Protein AF-A0A644WLH5-F1 (afdb_monomer_lite)

Sequence (474 aa):
MKKMFVLVLLVPILTIALISCDPGIRSNIAGFMGGLGGNVYVDNEWVQPNTEDLDKVKDTLNNLAPVEISSSTSALGINVTGVVATSILSPQNESEQAAVKESLAKSLTTQDRTDDLVLELSQDATAEQKAAVEGTVEVFNKTVDAIISQVKANTPELEATLNDLKITIPSGGTNSYTKGDVLVMQLMTNLISNTISTLEEVGGGSLGNLGSTDISSTANKDKVLSIVNEALFAAKIADQVSGAATLKLSTQLDLGALIEEMNRSTRSRGEPIELTKTGEFIDAINLISKNLISLMNLTQSGDSYTFSNESYKSFILNQKAYKAALDHAVGLARLGQIDLKDADTISFDPITVIKYAYATIITEHHLFWENETTGQTANGLIEAYLTHTDSNKKLITGTLTTADSLTAPTFGDFDYENWPTFLKTRSQAYYEKIIDTMIRINKVGGVAQLTGKLDEFANTESTGDNIQTWYNSL

pLDDT: mean 72.57, std 18.68, range [23.36, 96.44]

Foldseek 3Di:
DPQAQVQLCVQLCCLPVLLALAVLVVLLVRLFWHFFAFDDDDDDDDDDDDCPLVVLLVVLLLPQAKDFDDQWDCQLPRIFHNQPAGIARGADDPVSVVSNLVSVVSLPPDDVSLVSNLVQQQAWHDPRLLSHLQSLLRVLQRLLVRLCVQLVPACVLVNVLSNLLRADFDPDDDSGHGSLSSVLSNLSSNLSSLVQVLCCVQLVNGSNSSNPGQCQDPVNLVSLLVSLLSLLSSLVSLCSNLVVVVDDQHRHDGSGVLSVFVSVDDDHRFFWAQLLGSPPCLLNLLSRLQSVLVSLVWDDDPLFTASHSSSVRSSLSSLSSNLSSLSNSLSSCVSNVHQCLVRPRDPLAQCSLVSNVSSVSVNLLQVVQVVPPDPDHPRVSSRCSCRVDPQSVSSNVSRHDSRGIRGHDDDDPDHCPCVLVSCVVDDLVVVLSSLSSSQSSCVNHHRPTRNVISVVQNPPVDPGSHSVVSNVSD

Radius of gyration: 22.09 Å; chains: 1; bounding box: 56×57×55 Å

Secondary structure (DSSP, 8-state):
-----TTTTHHHHHHHHTT---HHHHHHTTTS-------------------HHHHHHHHHHHH-PPEE--SEE-TTSS-EES---SEEPPPPPHHHHHHHHHHHHHHTTSHHHHHHHHHHHTSBPPHHHHHHHHHHHHHHHHHHHHHHHHHTTT-HHHHHHHHTT-----S-S----BHHHHHHHHHHHHHHHHHHHHHHHHTTS-GGGGGGS-TTSHHHHHHHHHHHHHHHHHHHHHHHHTSGGG----TT--HHHHHHHHTT----TT--EE-TT-GGGHHHHHHHHHHHHHHTTPEEETTEEE--HHHHHHHHHHHHHHHHHHHHHHHHHHHTT--GGG-TT----TTHHHHHHHHHHHHHHHHHHHHS--SS-HHHHHHHHHHHSHHHHHHHHT---TT-EE-PPP-TT--STTHHHHHTTS-HHHHHHHHHHHHHHHHHHS-HHHHHHHHHHH-TTSSSS-HHHHHHH-

Structure (mmCIF, N/CA/C/O backbone):
data_AF-A0A644WLH5-F1
#
_entry.id   AF-A0A644WLH5-F1
#
loop_
_atom_site.group_PDB
_atom_site.id
_atom_site.type_symbol
_atom_site.label_atom_id
_atom_site.label_alt_id
_atom_site.label_comp_id
_atom_site.label_asym_id
_atom_site.label_entity_id
_atom_site.label_seq_id
_atom_site.pdbx_PDB_ins_code
_atom_site.Cartn_x
_atom_site.Cartn_y
_atom_site.Cartn_z
_atom_site.occupancy
_atom_site.B_iso_or_equiv
_atom_site.auth_seq_id
_atom_site.auth_comp_id
_atom_site.auth_asym_id
_atom_site.auth_atom_id
_atom_site.pdbx_PDB_model_num
ATOM 1 N N . MET A 1 1 ? -5.343 -29.900 9.824 1.00 24.53 1 MET A N 1
ATOM 2 C CA . MET A 1 1 ? -5.982 -29.276 11.013 1.00 24.53 1 MET A CA 1
ATOM 3 C C . MET A 1 1 ? -4.981 -28.670 12.013 1.00 24.53 1 MET A C 1
ATOM 5 O O . MET A 1 1 ? -5.327 -28.491 13.179 1.00 24.53 1 MET A O 1
ATOM 9 N N . LYS A 1 2 ? -3.783 -28.254 11.588 1.00 25.23 2 LYS A N 1
ATOM 10 C CA . LYS A 1 2 ? -2.971 -27.263 12.307 1.00 25.23 2 LYS A CA 1
ATOM 11 C C . LYS A 1 2 ? -3.414 -25.874 11.840 1.00 25.23 2 LYS A C 1
ATOM 13 O O . LYS A 1 2 ? -2.749 -25.214 11.056 1.00 25.23 2 LYS A O 1
ATOM 18 N N . LYS A 1 3 ? -4.594 -25.468 12.306 1.00 29.00 3 LYS A N 1
ATOM 19 C CA . LYS A 1 3 ? -5.229 -24.177 12.009 1.00 29.00 3 LYS A CA 1
ATOM 20 C C . LYS A 1 3 ? -4.410 -23.037 12.645 1.00 29.00 3 LYS A C 1
ATOM 22 O O . LYS A 1 3 ? -4.656 -22.707 13.804 1.00 29.00 3 LYS A O 1
ATOM 27 N N . MET A 1 4 ? -3.366 -22.538 11.975 1.00 26.56 4 MET A N 1
ATOM 28 C CA . MET A 1 4 ? -2.239 -21.943 12.708 1.00 26.56 4 MET A CA 1
ATOM 29 C C . MET A 1 4 ? -1.800 -20.508 12.394 1.00 26.56 4 MET A C 1
ATOM 31 O O . MET A 1 4 ? -0.961 -20.085 13.176 1.00 26.56 4 MET A O 1
ATOM 35 N N . PHE A 1 5 ? -2.359 -19.710 11.452 1.00 31.86 5 PHE A N 1
ATOM 36 C CA . PHE A 1 5 ? -1.965 -18.268 11.291 1.00 31.86 5 PHE A CA 1
ATOM 37 C C . PHE A 1 5 ? -2.976 -17.171 11.618 1.00 31.86 5 PHE A C 1
ATOM 39 O O . PHE A 1 5 ? -2.599 -16.001 11.687 1.00 31.86 5 PHE A O 1
ATOM 46 N N . VAL A 1 6 ? -4.250 -17.525 11.773 1.00 30.14 6 VAL A N 1
ATOM 47 C CA . VAL A 1 6 ? -5.444 -16.662 11.590 1.00 30.14 6 VAL A CA 1
ATOM 48 C C . VAL A 1 6 ? -5.565 -15.484 12.588 1.00 30.14 6 VAL A C 1
ATOM 50 O O . VAL A 1 6 ? -6.622 -14.888 12.749 1.00 30.14 6 VAL A O 1
ATOM 53 N N . LEU A 1 7 ? -4.495 -15.202 13.335 1.00 31.30 7 LEU A N 1
ATOM 54 C CA . LEU A 1 7 ? -4.385 -14.230 14.412 1.00 31.30 7 LEU A CA 1
ATOM 55 C C . LEU A 1 7 ? -3.015 -13.514 14.549 1.00 31.30 7 LEU A C 1
ATOM 57 O O . LEU A 1 7 ? -2.921 -12.545 15.293 1.00 31.30 7 LEU A O 1
ATOM 61 N N . VAL A 1 8 ? -1.983 -13.839 13.763 1.00 31.34 8 VAL A N 1
ATOM 62 C CA . VAL A 1 8 ? -0.993 -12.787 13.414 1.00 31.34 8 VAL A CA 1
ATOM 63 C C . VAL A 1 8 ? -1.702 -11.705 12.591 1.00 31.34 8 VAL A C 1
ATOM 65 O O . VAL A 1 8 ? -1.403 -10.519 12.682 1.00 31.34 8 VAL A O 1
ATOM 68 N N . LEU A 1 9 ? -2.758 -12.135 11.900 1.00 34.44 9 LEU A N 1
ATOM 69 C CA . LEU A 1 9 ? -3.799 -11.339 11.279 1.00 34.44 9 LEU A CA 1
ATOM 70 C C . LEU A 1 9 ? -4.960 -10.946 12.221 1.00 34.44 9 LEU A C 1
ATOM 72 O O . LEU A 1 9 ? -5.935 -10.421 11.701 1.00 34.44 9 LEU A O 1
ATOM 76 N N . LEU A 1 10 ? -4.938 -11.188 13.550 1.00 34.66 10 LEU A N 1
ATOM 77 C CA . LEU A 1 10 ? -6.173 -11.208 14.390 1.00 34.66 10 LEU A CA 1
ATOM 78 C C . LEU A 1 10 ? -6.947 -9.923 14.278 1.00 34.66 10 LEU A C 1
ATOM 80 O O . LEU A 1 10 ? -8.161 -9.923 14.287 1.00 34.66 10 LEU A O 1
ATOM 84 N N . VAL A 1 11 ? -6.221 -8.825 14.217 1.00 36.66 11 VAL A N 1
ATOM 85 C CA . VAL A 1 11 ? -6.755 -7.502 14.461 1.00 36.66 11 VAL A CA 1
ATOM 86 C C . VAL A 1 11 ? -7.166 -6.814 13.156 1.00 36.66 11 VAL A C 1
ATOM 88 O O . VAL A 1 11 ? -8.262 -6.262 13.144 1.00 36.66 11 VAL A O 1
ATOM 91 N N . PRO A 1 12 ? -6.454 -7.010 12.020 1.00 38.00 12 PRO A N 1
ATOM 92 C CA . PRO A 1 12 ? -7.086 -6.967 10.695 1.00 38.00 12 PRO A CA 1
ATOM 93 C C . PRO A 1 12 ? -8.365 -7.825 10.617 1.00 38.00 12 PRO A C 1
ATOM 95 O O . PRO A 1 12 ? -9.379 -7.407 10.062 1.00 38.00 12 PRO A O 1
ATOM 98 N N . ILE A 1 13 ? -8.337 -9.021 11.215 1.00 35.50 13 ILE A N 1
ATOM 99 C CA . ILE A 1 13 ? -9.462 -9.964 11.252 1.00 35.50 13 ILE A CA 1
ATOM 100 C C . ILE A 1 13 ? -10.539 -9.553 12.255 1.00 35.50 13 ILE A C 1
ATOM 102 O O . ILE A 1 13 ? -11.680 -9.935 12.055 1.00 35.50 13 ILE A O 1
ATOM 106 N N . LEU A 1 14 ? -10.271 -8.708 13.251 1.00 37.19 14 LEU A N 1
ATOM 107 C CA . LEU A 1 14 ? -11.329 -8.009 13.961 1.00 37.19 14 LEU A CA 1
ATOM 108 C C . LEU A 1 14 ? -11.944 -7.043 12.957 1.00 37.19 14 LEU A C 1
ATOM 110 O O . LEU A 1 14 ? -13.090 -7.254 12.587 1.00 37.19 14 LEU A O 1
ATOM 114 N N . THR A 1 15 ? -11.184 -6.113 12.375 1.00 37.81 15 THR A N 1
ATOM 115 C CA . THR A 1 15 ? -11.717 -5.137 11.405 1.00 37.81 15 THR A CA 1
ATOM 116 C C . THR A 1 15 ? -12.607 -5.741 10.290 1.00 37.81 15 THR A C 1
ATOM 118 O O . THR A 1 15 ? -13.514 -5.045 9.850 1.00 37.81 15 THR A O 1
ATOM 121 N N . ILE A 1 16 ? -12.466 -7.026 9.904 1.00 35.03 16 ILE A N 1
ATOM 122 C CA . ILE A 1 16 ? -13.395 -7.726 8.978 1.00 35.03 16 ILE A CA 1
ATOM 123 C C . ILE A 1 16 ? -14.333 -8.787 9.597 1.00 35.03 16 ILE A C 1
ATOM 125 O O . ILE A 1 16 ? -15.501 -8.839 9.213 1.00 35.03 16 ILE A O 1
ATOM 129 N N . ALA A 1 17 ? -13.903 -9.677 10.500 1.00 33.88 17 ALA A N 1
ATOM 130 C CA . ALA A 1 17 ? -14.768 -10.754 11.031 1.00 33.88 17 ALA A CA 1
ATOM 131 C C . ALA A 1 17 ? -15.863 -10.223 11.961 1.00 33.88 17 ALA A C 1
ATOM 133 O O . ALA A 1 17 ? -16.884 -10.873 12.160 1.00 33.88 17 ALA A O 1
ATOM 134 N N . LEU A 1 18 ? -15.660 -9.022 12.488 1.00 37.22 18 LEU A N 1
ATOM 135 C CA . LEU A 1 18 ? -16.708 -8.185 13.036 1.00 37.22 18 LEU A CA 1
ATOM 136 C C . LEU A 1 18 ? -17.790 -7.918 11.976 1.00 37.22 18 LEU A C 1
ATOM 138 O O . LEU A 1 18 ? -18.925 -8.372 12.084 1.00 37.22 18 LEU A O 1
ATOM 142 N N . ILE A 1 19 ? -17.389 -7.230 10.912 1.00 36.31 19 ILE A N 1
ATOM 143 C CA . ILE A 1 19 ? -18.203 -6.802 9.774 1.00 36.31 19 ILE A CA 1
ATOM 144 C C . ILE A 1 19 ? -18.914 -7.963 9.046 1.00 36.31 19 ILE A C 1
ATOM 146 O O . ILE A 1 19 ? -19.995 -7.770 8.495 1.00 36.31 19 ILE A O 1
ATOM 150 N N . SER A 1 20 ? -18.348 -9.173 9.074 1.00 33.09 20 SER A N 1
ATOM 151 C CA . SER A 1 20 ? -18.833 -10.351 8.344 1.00 33.09 20 SER A CA 1
ATOM 152 C C . SER A 1 20 ? -19.321 -11.473 9.273 1.00 33.09 20 SER A C 1
ATOM 154 O O . SER A 1 20 ? -18.530 -12.209 9.867 1.00 33.09 20 SER A O 1
ATOM 156 N N . CYS A 1 21 ? -20.641 -11.689 9.344 1.00 40.09 21 CYS A N 1
ATOM 157 C CA . CYS A 1 21 ? -21.242 -12.813 10.091 1.00 40.09 21 CYS A CA 1
ATOM 158 C C . CYS A 1 21 ? -21.262 -14.149 9.317 1.00 40.09 21 CYS A C 1
ATOM 160 O O . CYS A 1 21 ? -22.067 -15.038 9.611 1.00 40.09 21 CYS A O 1
ATOM 162 N N . ASP A 1 22 ? -20.383 -14.292 8.323 1.00 37.38 22 ASP A N 1
ATOM 163 C CA . ASP A 1 22 ? -20.392 -15.394 7.366 1.00 37.38 22 ASP A CA 1
ATOM 164 C C . ASP A 1 22 ? -19.256 -16.411 7.608 1.00 37.38 22 ASP A C 1
ATOM 166 O O . ASP A 1 22 ? -18.096 -16.010 7.768 1.00 37.38 22 ASP A O 1
ATOM 170 N N . PRO A 1 23 ? -19.538 -17.730 7.642 1.00 32.91 23 PRO A N 1
ATOM 171 C CA . PRO A 1 23 ? -18.511 -18.754 7.798 1.00 32.91 23 PRO A CA 1
ATOM 172 C C . PRO A 1 23 ? -17.644 -18.937 6.542 1.00 32.91 23 PRO A C 1
ATOM 174 O O . PRO A 1 23 ? -16.519 -19.421 6.678 1.00 32.91 23 PRO A O 1
ATOM 177 N N . GLY A 1 24 ? -18.113 -18.530 5.355 1.00 32.78 24 GLY A N 1
ATOM 178 C CA . GLY A 1 24 ? -17.376 -18.622 4.094 1.00 32.78 24 GLY A CA 1
ATOM 179 C C . GLY A 1 24 ? -16.042 -17.885 4.166 1.00 32.78 24 GLY A C 1
ATOM 180 O O . GLY A 1 24 ? -14.993 -18.499 3.981 1.00 32.78 24 GLY A O 1
ATOM 181 N N . ILE A 1 25 ? -16.054 -16.608 4.572 1.00 36.41 25 ILE A N 1
ATOM 182 C CA . ILE A 1 25 ? -14.830 -15.819 4.834 1.00 36.41 25 ILE A CA 1
ATOM 183 C C . ILE A 1 25 ? -13.915 -16.519 5.833 1.00 36.41 25 ILE A C 1
ATOM 185 O O . ILE A 1 25 ? -12.704 -16.610 5.637 1.00 36.41 25 ILE A O 1
ATOM 189 N N . ARG A 1 26 ? -14.501 -16.993 6.934 1.00 32.00 26 ARG A N 1
ATOM 190 C CA . ARG A 1 26 ? -13.754 -17.459 8.104 1.00 32.00 26 ARG A CA 1
ATOM 191 C C . ARG A 1 26 ? -13.031 -18.776 7.824 1.00 32.00 26 ARG A C 1
ATOM 193 O O . ARG A 1 26 ? -11.912 -18.940 8.293 1.00 32.00 26 ARG A O 1
ATOM 200 N N . SER A 1 27 ? -13.605 -19.668 7.015 1.00 29.58 27 SER A N 1
ATOM 201 C CA . SER A 1 27 ? -12.884 -20.821 6.453 1.00 29.58 27 SER A CA 1
ATOM 202 C C . SER A 1 27 ? -11.784 -20.366 5.487 1.00 29.58 27 SER A C 1
ATOM 204 O O . SER A 1 27 ? -10.632 -20.791 5.580 1.00 29.58 27 SER A O 1
ATOM 206 N N . ASN A 1 28 ? -12.122 -19.422 4.610 1.00 30.92 28 ASN A N 1
ATOM 207 C CA . ASN A 1 28 ? -11.336 -19.098 3.424 1.00 30.92 28 ASN A CA 1
ATOM 208 C C . ASN A 1 28 ? -10.297 -17.984 3.628 1.00 30.92 28 ASN A C 1
ATOM 210 O O . ASN A 1 28 ? -9.686 -17.513 2.676 1.00 30.92 28 ASN A O 1
ATOM 214 N N . ILE A 1 29 ? -9.994 -17.653 4.884 1.00 28.44 29 ILE A N 1
ATOM 215 C CA . ILE A 1 29 ? -8.774 -16.949 5.318 1.00 28.44 29 ILE A CA 1
ATOM 216 C C . ILE A 1 29 ? -7.959 -17.830 6.302 1.00 28.44 29 ILE A C 1
ATOM 218 O O . ILE A 1 29 ? -6.786 -17.570 6.565 1.00 28.44 29 ILE A O 1
ATOM 222 N N . ALA A 1 30 ? -8.527 -18.931 6.819 1.00 27.64 30 ALA A N 1
ATOM 223 C CA . ALA A 1 30 ? -7.965 -19.655 7.963 1.00 27.64 30 ALA A CA 1
ATOM 224 C C . ALA A 1 30 ? -6.784 -20.606 7.677 1.00 27.64 30 ALA A C 1
ATOM 226 O O . ALA A 1 30 ? -6.143 -21.078 8.619 1.00 27.64 30 ALA A O 1
ATOM 227 N N . GLY A 1 31 ? -6.470 -20.902 6.414 1.00 28.31 31 GLY A N 1
ATOM 228 C CA . GLY A 1 31 ? -5.357 -21.803 6.078 1.00 28.31 31 GLY A CA 1
ATOM 229 C C . GLY A 1 31 ? -3.961 -21.184 6.251 1.00 28.31 31 GLY A C 1
ATOM 230 O O . GLY A 1 31 ? -2.983 -21.904 6.399 1.00 28.31 31 GLY A O 1
ATOM 231 N N . PHE A 1 32 ? -3.866 -19.856 6.236 1.00 28.41 32 PHE A N 1
ATOM 232 C CA . PHE A 1 32 ? -2.725 -19.095 5.715 1.00 28.41 32 PHE A CA 1
ATOM 233 C C . PHE A 1 32 ? -1.517 -18.930 6.673 1.00 28.41 32 PHE A C 1
ATOM 235 O O . PHE A 1 32 ? -1.285 -17.794 7.029 1.00 28.41 32 PHE A O 1
ATOM 242 N N . MET A 1 33 ? -0.721 -19.971 7.044 1.00 28.58 33 MET A N 1
ATOM 243 C CA . MET A 1 33 ? 0.622 -19.933 7.762 1.00 28.58 33 MET A CA 1
ATOM 244 C C . MET A 1 33 ? 0.683 -20.310 9.295 1.00 28.58 33 MET A C 1
ATOM 246 O O . MET A 1 33 ? -0.142 -21.093 9.771 1.00 28.58 33 MET A O 1
ATOM 250 N N . GLY A 1 34 ? 1.650 -19.795 10.100 1.00 25.19 34 GLY A N 1
ATOM 251 C CA . GLY A 1 34 ? 1.734 -19.938 11.592 1.00 25.19 34 GLY A CA 1
ATOM 252 C C . GLY A 1 34 ? 2.716 -19.007 12.383 1.00 25.19 34 GLY A C 1
ATOM 253 O O . GLY A 1 34 ? 3.231 -18.075 11.779 1.00 25.19 34 GLY A O 1
ATOM 254 N N . GLY A 1 35 ? 3.018 -19.210 13.691 1.00 24.00 35 GLY A N 1
ATOM 255 C CA . GLY A 1 35 ? 3.950 -18.317 14.461 1.00 24.00 35 GLY A CA 1
ATOM 256 C C . GLY A 1 35 ? 4.754 -18.910 15.666 1.00 24.00 35 GLY A C 1
ATOM 257 O O . GLY A 1 35 ? 4.470 -20.049 16.029 1.00 24.00 35 GLY A O 1
ATOM 258 N N . LEU A 1 36 ? 5.742 -18.176 16.262 1.00 33.38 36 LEU A N 1
ATOM 259 C CA . LEU A 1 36 ? 5.883 -17.733 17.705 1.00 33.38 36 LEU A CA 1
ATOM 260 C C . LEU A 1 36 ? 7.254 -17.223 18.314 1.00 33.38 36 LEU A C 1
ATOM 262 O O . LEU A 1 36 ? 8.315 -17.701 17.926 1.00 33.38 36 LEU A O 1
ATOM 266 N N . GLY A 1 37 ? 7.187 -16.279 19.303 1.00 25.69 37 GLY A N 1
ATOM 267 C CA . GLY A 1 37 ? 8.230 -15.620 20.184 1.00 25.69 37 GLY A CA 1
ATOM 268 C C . GLY A 1 37 ? 9.377 -14.747 19.569 1.00 25.69 37 GLY A C 1
ATOM 269 O O . GLY A 1 37 ? 9.981 -15.169 18.590 1.00 25.69 37 GLY A O 1
ATOM 270 N N . GLY A 1 38 ? 9.839 -13.546 20.011 1.00 23.66 38 GLY A N 1
ATOM 271 C CA . GLY A 1 38 ? 9.662 -12.541 21.115 1.00 23.66 38 GLY A CA 1
ATOM 272 C C . GLY A 1 38 ? 10.647 -11.334 20.839 1.00 23.66 38 GLY A C 1
ATOM 273 O O . GLY A 1 38 ? 11.111 -11.275 19.704 1.00 23.66 38 GLY A O 1
ATOM 274 N N . ASN A 1 39 ? 11.133 -10.383 21.684 1.00 23.81 39 ASN A N 1
ATOM 275 C CA . ASN A 1 39 ? 10.797 -9.740 22.991 1.00 23.81 39 ASN A CA 1
ATOM 276 C C . ASN A 1 39 ? 11.683 -8.435 23.219 1.00 23.81 39 ASN A C 1
ATOM 278 O O . ASN A 1 39 ? 12.535 -8.160 22.381 1.00 23.81 39 ASN A O 1
ATOM 282 N N . VAL A 1 40 ? 11.555 -7.689 24.348 1.00 23.64 40 VAL A N 1
ATOM 283 C CA . VAL A 1 40 ? 12.444 -6.601 24.932 1.00 23.64 40 VAL A CA 1
ATOM 284 C C . VAL A 1 40 ? 12.269 -5.094 24.506 1.00 23.64 40 VAL A C 1
ATOM 286 O O . VAL A 1 40 ? 11.736 -4.802 23.440 1.00 23.64 40 VAL A O 1
ATOM 289 N N . TYR A 1 41 ? 12.665 -4.155 25.411 1.00 24.25 41 TYR A N 1
ATOM 290 C CA . TYR A 1 41 ? 12.395 -2.683 25.557 1.00 24.25 41 TYR A CA 1
ATOM 291 C C . TYR A 1 41 ? 13.664 -1.770 25.590 1.00 24.25 41 TYR A C 1
ATOM 293 O O . TYR A 1 41 ? 14.758 -2.313 25.727 1.00 24.25 41 TYR A O 1
ATOM 301 N N . VAL A 1 42 ? 13.510 -0.417 25.623 1.00 23.36 42 VAL A N 1
ATOM 302 C CA . VAL A 1 42 ? 14.057 0.542 26.656 1.00 23.36 42 VAL A CA 1
ATOM 303 C C . VAL A 1 42 ? 13.568 2.014 26.442 1.00 23.36 42 VAL A C 1
ATOM 305 O O . VAL A 1 42 ? 13.084 2.335 25.359 1.00 23.36 42 VAL A O 1
ATOM 308 N N . ASP A 1 43 ? 13.641 2.872 27.481 1.00 23.53 43 ASP A N 1
ATOM 309 C CA . ASP A 1 43 ? 13.051 4.234 27.610 1.00 23.53 43 ASP A CA 1
ATOM 310 C C . ASP A 1 43 ? 13.990 5.456 27.354 1.00 23.53 43 ASP A C 1
ATOM 312 O O . ASP A 1 43 ? 15.212 5.319 27.375 1.00 23.53 43 ASP A O 1
ATOM 316 N N . ASN A 1 44 ? 13.379 6.663 27.298 1.00 26.66 44 ASN A N 1
ATOM 317 C CA . ASN A 1 44 ? 13.937 8.032 27.489 1.00 26.66 44 ASN A CA 1
ATOM 318 C C . ASN A 1 44 ? 14.946 8.581 26.432 1.00 26.66 44 ASN A C 1
ATOM 320 O O . ASN A 1 44 ? 15.535 7.826 25.672 1.00 26.66 44 ASN A O 1
ATOM 324 N N . GLU A 1 45 ? 15.180 9.899 26.270 1.00 24.12 45 GLU A N 1
ATOM 325 C CA . GLU A 1 45 ? 14.780 11.109 27.031 1.00 24.12 45 GLU A CA 1
ATOM 326 C C . GLU A 1 45 ? 14.579 12.339 26.092 1.00 24.12 45 GLU A C 1
ATOM 328 O O . GLU A 1 45 ? 14.933 12.279 24.916 1.00 24.12 45 GLU A O 1
ATOM 333 N N . TRP A 1 46 ? 14.009 13.457 26.576 1.00 29.56 46 TRP A N 1
ATOM 334 C CA . TRP A 1 46 ? 13.626 14.622 25.740 1.00 29.56 46 TRP A CA 1
ATOM 335 C C . TRP A 1 46 ? 14.809 15.412 25.139 1.00 29.56 46 TRP A C 1
ATOM 337 O O . TRP A 1 46 ? 15.727 15.818 25.854 1.00 29.56 46 TRP A O 1
ATOM 347 N N . VAL A 1 47 ? 14.712 15.759 23.848 1.00 28.98 47 VAL A N 1
ATOM 348 C CA . VAL A 1 47 ? 15.639 16.658 23.130 1.00 28.98 47 VAL A CA 1
ATOM 349 C C . VAL A 1 47 ? 14.832 17.683 22.331 1.00 28.98 47 VAL A C 1
ATOM 351 O O . VAL A 1 47 ? 14.022 17.304 21.496 1.00 28.98 47 VAL A O 1
ATOM 354 N N . GLN A 1 48 ? 15.073 18.982 22.547 1.00 32.50 48 GLN A N 1
ATOM 355 C CA . GLN A 1 48 ? 14.396 20.059 21.804 1.00 32.50 48 GLN A CA 1
ATOM 356 C C . GLN A 1 48 ? 14.591 19.885 20.278 1.00 32.50 48 GLN A C 1
ATOM 358 O O . GLN A 1 48 ? 15.743 19.842 19.831 1.00 32.50 48 GLN A O 1
ATOM 363 N N . PRO A 1 49 ? 13.515 19.787 19.471 1.00 40.16 49 PRO A N 1
ATOM 364 C CA . PRO A 1 49 ? 13.627 19.462 18.052 1.00 40.16 49 PRO A CA 1
ATOM 365 C C . PRO A 1 49 ? 14.201 20.617 17.21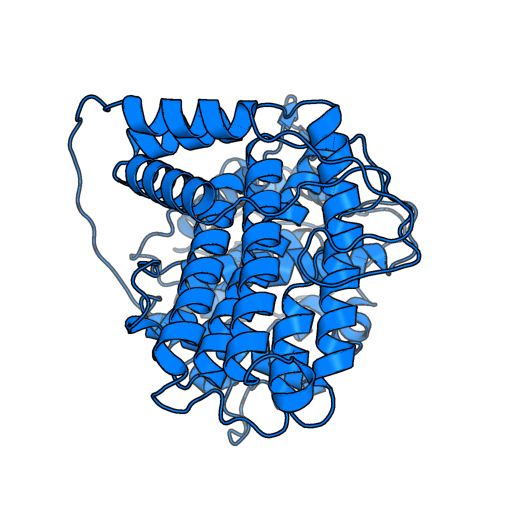8 1.00 40.16 49 PRO A C 1
ATOM 367 O O . PRO A 1 49 ? 13.859 21.783 17.406 1.00 40.16 49 PRO A O 1
ATOM 370 N N . ASN A 1 50 ? 15.047 20.277 16.240 1.00 48.62 50 ASN A N 1
ATOM 371 C CA . ASN A 1 50 ? 15.466 21.204 15.188 1.00 48.62 50 ASN A CA 1
ATOM 372 C C . ASN A 1 50 ? 14.402 21.243 14.074 1.00 48.62 50 ASN A C 1
ATOM 374 O O . ASN A 1 50 ? 14.197 20.234 13.386 1.00 48.62 50 ASN A O 1
ATOM 378 N N . THR A 1 51 ? 13.754 22.395 13.881 1.00 56.78 51 THR A N 1
ATOM 379 C CA . THR A 1 51 ? 12.650 22.559 12.917 1.00 56.78 51 THR A CA 1
ATOM 380 C C . THR A 1 51 ? 13.110 22.751 11.471 1.00 56.78 51 THR A C 1
ATOM 382 O O . THR A 1 51 ? 12.303 22.568 10.568 1.00 56.78 51 THR A O 1
ATOM 385 N N . GLU A 1 52 ? 14.390 23.050 11.215 1.00 66.50 52 GLU A N 1
ATOM 386 C CA . GLU A 1 52 ? 14.862 23.492 9.889 1.00 66.50 52 GLU A CA 1
ATOM 387 C C . GLU A 1 52 ? 14.542 22.501 8.750 1.00 66.50 52 GLU A C 1
ATOM 389 O O . GLU A 1 52 ? 14.209 22.912 7.642 1.00 66.50 52 GLU A O 1
ATOM 394 N N . ASP A 1 53 ? 14.612 21.189 9.004 1.00 65.94 53 ASP A N 1
ATOM 395 C CA . ASP A 1 53 ? 14.270 20.174 7.993 1.00 65.94 53 ASP A CA 1
ATOM 396 C C . ASP A 1 53 ? 12.755 19.954 7.849 1.00 65.94 53 ASP A C 1
ATOM 398 O O . ASP A 1 53 ? 12.285 19.647 6.756 1.00 65.94 53 ASP A O 1
ATOM 402 N N . LEU A 1 54 ? 11.979 20.164 8.917 1.00 66.25 54 LEU A N 1
ATOM 403 C CA . LEU A 1 54 ? 10.515 20.140 8.858 1.00 66.25 54 LEU A CA 1
ATOM 404 C C . LEU A 1 54 ? 10.005 21.319 8.024 1.00 66.25 54 LEU A C 1
ATOM 406 O O . LEU A 1 54 ? 9.118 21.150 7.193 1.00 66.25 54 LEU A O 1
ATOM 410 N N . ASP A 1 55 ? 10.591 22.502 8.203 1.00 74.25 55 ASP A N 1
ATOM 411 C CA . ASP A 1 55 ? 10.202 23.701 7.465 1.00 74.25 55 ASP A CA 1
ATOM 412 C C . ASP A 1 55 ? 10.543 23.577 5.960 1.00 74.25 55 ASP A C 1
ATOM 414 O O . ASP A 1 55 ? 9.756 24.009 5.123 1.00 74.25 55 ASP A O 1
ATOM 418 N N . LYS A 1 56 ? 11.602 22.838 5.583 1.00 73.75 56 LYS A N 1
ATOM 419 C CA . LYS A 1 56 ? 11.858 22.437 4.177 1.00 73.75 56 LYS A CA 1
ATOM 420 C C . LYS A 1 56 ? 10.807 21.469 3.625 1.00 73.75 56 LYS A C 1
ATOM 422 O O . LYS A 1 56 ? 10.450 21.560 2.448 1.00 73.75 56 LYS A O 1
ATOM 427 N N . VAL A 1 57 ? 10.295 20.547 4.446 1.00 69.12 57 VAL A N 1
ATOM 428 C CA . VAL A 1 57 ? 9.172 19.680 4.045 1.00 69.12 57 VAL A CA 1
ATOM 429 C C . VAL A 1 57 ? 7.907 20.521 3.843 1.00 69.12 57 VAL A C 1
ATOM 431 O O . VAL A 1 57 ? 7.271 20.382 2.802 1.00 69.12 57 VAL A O 1
ATOM 434 N N . LYS A 1 58 ? 7.588 21.455 4.753 1.00 77.50 58 LYS A N 1
ATOM 435 C CA . LYS A 1 58 ? 6.471 22.409 4.595 1.00 77.50 58 LYS A CA 1
ATOM 436 C C . 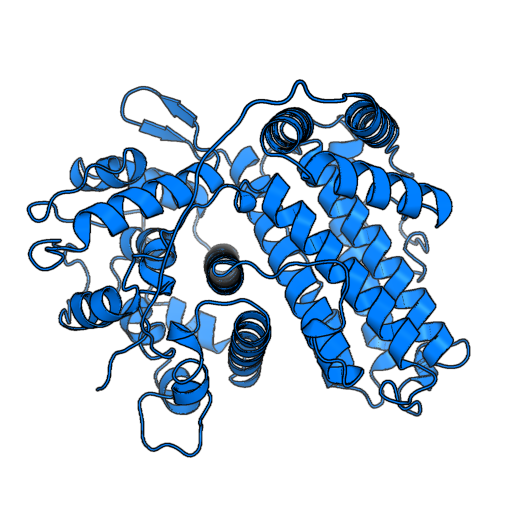LYS A 1 58 ? 6.586 23.209 3.305 1.00 77.50 58 LYS A C 1
ATOM 438 O O . LYS A 1 58 ? 5.645 23.226 2.514 1.00 77.50 58 LYS A O 1
ATOM 443 N N . ASP A 1 59 ? 7.737 23.833 3.071 1.00 80.31 59 ASP A N 1
ATOM 444 C CA . ASP A 1 59 ? 7.987 24.618 1.864 1.00 80.31 59 ASP A CA 1
ATOM 445 C C . ASP A 1 59 ? 7.870 23.755 0.605 1.00 80.31 59 ASP A C 1
ATOM 447 O O . ASP A 1 59 ? 7.292 24.210 -0.377 1.00 80.31 59 ASP A O 1
ATOM 451 N N . THR A 1 60 ? 8.308 22.493 0.631 1.00 75.12 60 THR A N 1
ATOM 452 C CA . THR A 1 60 ? 8.047 21.566 -0.480 1.00 75.12 60 THR A CA 1
ATOM 453 C C . THR A 1 60 ? 6.544 21.357 -0.674 1.00 75.12 60 THR A C 1
ATOM 455 O O . THR A 1 60 ? 6.037 21.624 -1.758 1.00 75.12 60 THR A O 1
ATOM 458 N N . LEU A 1 61 ? 5.814 20.915 0.357 1.00 74.31 61 LEU A N 1
ATOM 459 C CA . LEU A 1 61 ? 4.384 20.573 0.278 1.00 74.31 61 LEU A CA 1
ATOM 460 C C . LEU A 1 61 ? 3.517 21.754 -0.183 1.00 74.31 61 LEU A C 1
ATOM 462 O O . LEU A 1 61 ? 2.583 21.574 -0.964 1.00 74.31 61 LEU A O 1
ATOM 466 N N . ASN A 1 62 ? 3.853 22.965 0.266 1.00 78.38 62 ASN A N 1
ATOM 467 C CA . ASN A 1 62 ? 3.181 24.201 -0.129 1.00 78.38 62 ASN A CA 1
ATOM 468 C C . ASN A 1 62 ? 3.532 24.635 -1.571 1.00 78.38 62 ASN A C 1
ATOM 470 O O . ASN A 1 62 ? 2.748 25.354 -2.185 1.00 78.38 62 ASN A O 1
ATOM 474 N N . ASN A 1 63 ? 4.676 24.199 -2.118 1.00 79.94 63 ASN A N 1
ATOM 475 C CA . ASN A 1 63 ? 5.113 24.472 -3.495 1.00 79.94 63 ASN A CA 1
ATOM 476 C C . ASN A 1 63 ? 4.914 23.285 -4.466 1.00 79.94 63 ASN A C 1
ATOM 478 O O . ASN A 1 63 ? 5.285 23.401 -5.635 1.00 79.94 63 ASN A O 1
ATOM 482 N N . LEU A 1 64 ? 4.303 22.167 -4.039 1.00 82.88 64 LEU A N 1
ATOM 483 C CA . LEU A 1 64 ? 3.854 21.089 -4.936 1.00 82.88 64 LEU A CA 1
ATOM 484 C C . LEU A 1 64 ? 2.668 21.576 -5.784 1.00 82.88 64 LEU A C 1
ATOM 486 O O . LEU A 1 64 ? 1.502 21.332 -5.466 1.00 82.88 64 LEU A O 1
ATOM 490 N N . ALA A 1 65 ? 2.986 22.307 -6.850 1.00 83.81 65 ALA A N 1
ATOM 491 C CA . ALA A 1 65 ? 2.038 22.853 -7.807 1.00 83.81 65 ALA A CA 1
ATOM 492 C C . ALA A 1 65 ? 1.642 21.793 -8.856 1.00 83.81 65 ALA A C 1
ATOM 494 O O . ALA A 1 65 ? 2.519 21.249 -9.531 1.00 83.81 65 ALA A O 1
ATOM 495 N N . PRO A 1 66 ? 0.340 21.514 -9.046 1.00 91.94 66 PRO A N 1
ATOM 496 C CA . PRO A 1 66 ? -0.128 20.674 -10.141 1.00 91.94 66 PRO A CA 1
ATOM 497 C C . PRO A 1 66 ? 0.223 21.227 -11.523 1.00 91.94 66 PRO A C 1
ATOM 499 O O . PRO A 1 66 ? 0.210 22.438 -11.749 1.00 91.94 66 PRO A O 1
ATOM 502 N N . VAL A 1 67 ? 0.443 20.322 -12.473 1.00 92.81 67 VAL A N 1
ATOM 503 C CA . VAL A 1 67 ? 0.690 20.635 -13.884 1.00 92.81 67 VAL A CA 1
ATOM 504 C C . VAL A 1 67 ? -0.568 20.347 -14.700 1.00 92.81 67 VAL A C 1
ATOM 506 O O . VAL A 1 67 ? -1.154 19.268 -14.586 1.00 92.81 67 VAL A O 1
ATOM 509 N N . GLU A 1 68 ? -0.984 21.307 -15.531 1.00 93.94 68 GLU A N 1
ATOM 510 C CA . GLU A 1 68 ? -2.070 21.124 -16.503 1.00 93.94 68 GLU A CA 1
ATOM 511 C C . GLU A 1 68 ? -1.665 20.131 -17.603 1.00 93.94 68 GLU A C 1
ATOM 513 O O . GLU A 1 68 ? -0.545 20.166 -18.118 1.00 93.94 68 GLU A O 1
ATOM 518 N N . ILE A 1 69 ? -2.589 19.255 -17.995 1.00 94.19 69 ILE A N 1
ATOM 519 C CA . ILE A 1 69 ? -2.373 18.229 -19.022 1.00 94.19 69 ILE A CA 1
ATOM 520 C C . ILE A 1 69 ? -3.518 18.182 -20.040 1.00 94.19 69 ILE A C 1
ATOM 522 O O . ILE A 1 69 ? -4.606 18.714 -19.826 1.00 94.19 69 ILE A O 1
ATOM 526 N N . SER A 1 70 ? -3.261 17.517 -21.168 1.00 92.62 70 SER A N 1
ATOM 527 C CA . SER A 1 70 ? -4.261 17.240 -22.203 1.00 92.62 70 SER A CA 1
ATOM 528 C C . SER A 1 70 ? -4.643 15.755 -22.229 1.00 92.62 70 SER A C 1
ATOM 530 O O . SER A 1 70 ? -4.035 14.933 -21.543 1.00 92.62 70 SER A O 1
ATOM 532 N N . SER A 1 71 ? -5.587 15.383 -23.099 1.00 91.88 71 SER A N 1
ATOM 533 C CA . SER A 1 71 ? -5.991 13.986 -23.326 1.00 91.88 71 SER A CA 1
ATOM 534 C C . SER A 1 71 ? -4.874 13.064 -23.852 1.00 91.88 71 SER A C 1
ATOM 536 O O . SER A 1 71 ? -5.060 11.843 -23.901 1.00 91.88 71 SER A O 1
ATOM 538 N N . SER A 1 72 ? -3.711 13.623 -24.209 1.00 93.56 72 SER A N 1
ATOM 539 C CA . SER A 1 72 ? -2.420 12.928 -24.270 1.00 93.56 72 SER A CA 1
ATOM 540 C C . SER A 1 72 ? -1.406 13.640 -23.368 1.00 93.56 72 SER A C 1
ATOM 542 O O . SER A 1 72 ? -1.346 14.873 -23.351 1.00 93.56 72 SER A O 1
ATOM 544 N N . THR A 1 73 ? -0.578 12.883 -22.651 1.00 95.06 73 THR A N 1
ATOM 545 C CA . THR A 1 73 ? 0.515 13.436 -21.834 1.00 95.06 73 THR A CA 1
ATOM 546 C C . THR A 1 73 ? 1.675 12.453 -21.724 1.00 95.06 73 THR A C 1
ATOM 548 O O . THR A 1 73 ? 1.460 11.244 -21.686 1.00 95.06 73 THR A O 1
ATOM 551 N N . SER A 1 74 ? 2.901 12.972 -21.648 1.00 93.81 74 SER A N 1
ATOM 552 C CA . SER A 1 74 ? 4.125 12.215 -21.350 1.00 93.81 74 SER A CA 1
ATOM 553 C C . SER A 1 74 ? 4.768 12.632 -20.024 1.00 93.81 74 SER A C 1
ATOM 555 O O . SER A 1 74 ? 5.947 12.374 -19.800 1.00 93.81 74 SER A O 1
ATOM 557 N N . ALA A 1 75 ? 4.016 13.316 -19.155 1.00 92.50 75 ALA A N 1
ATOM 558 C CA . ALA A 1 75 ? 4.542 13.935 -17.938 1.00 92.50 75 ALA A CA 1
ATOM 559 C C . ALA A 1 75 ? 5.134 12.939 -16.923 1.00 92.50 75 ALA A C 1
ATOM 561 O O . ALA A 1 75 ? 5.988 13.334 -16.141 1.00 92.50 75 ALA A O 1
ATOM 562 N N . LEU A 1 76 ? 4.733 11.661 -16.954 1.00 93.62 76 LEU A N 1
ATOM 563 C CA . LEU A 1 76 ? 5.324 10.595 -16.130 1.00 93.62 76 LEU A CA 1
ATOM 564 C C . LEU A 1 76 ? 6.441 9.816 -16.862 1.00 93.62 76 LEU A C 1
ATOM 566 O O . LEU A 1 76 ? 6.685 8.663 -16.535 1.00 93.62 76 LEU A O 1
ATOM 570 N N . GLY A 1 77 ? 7.060 10.383 -17.904 1.00 90.88 77 GLY A N 1
ATOM 571 C CA . GLY A 1 77 ? 8.150 9.769 -18.683 1.00 90.88 77 GLY A CA 1
ATOM 572 C C . GLY A 1 77 ? 7.711 9.003 -19.941 1.00 90.88 77 GLY A C 1
ATOM 573 O O . GLY A 1 77 ? 8.431 8.990 -20.934 1.00 90.88 77 GLY A O 1
ATOM 574 N N . ILE A 1 78 ? 6.499 8.437 -19.960 1.00 92.62 78 ILE A N 1
ATOM 575 C CA . ILE A 1 78 ? 5.934 7.692 -21.104 1.00 92.62 78 ILE A CA 1
ATOM 576 C C . ILE A 1 78 ? 4.646 8.354 -21.613 1.00 92.62 78 ILE A C 1
ATOM 578 O O . ILE A 1 78 ? 3.815 8.786 -20.815 1.00 92.62 78 ILE A O 1
ATOM 582 N N . ASN A 1 79 ? 4.452 8.442 -22.937 1.00 94.19 79 ASN A N 1
ATOM 583 C CA . ASN A 1 79 ? 3.242 9.055 -23.500 1.00 94.19 79 ASN A CA 1
ATOM 584 C C . ASN A 1 79 ? 2.013 8.139 -23.387 1.00 94.19 79 ASN A C 1
ATOM 586 O O . ASN A 1 79 ? 1.939 7.103 -24.051 1.00 94.19 79 ASN A O 1
ATOM 590 N N . VAL A 1 80 ? 1.007 8.593 -22.642 1.00 95.38 80 VAL A N 1
ATOM 591 C CA . VAL A 1 80 ? -0.311 7.961 -22.503 1.00 95.38 80 VAL A CA 1
ATOM 592 C C . VAL A 1 80 ? -1.391 8.769 -23.221 1.00 95.38 80 VAL A C 1
ATOM 594 O O . VAL A 1 80 ? -1.252 9.974 -23.417 1.00 95.38 80 VAL A O 1
ATOM 597 N N . THR A 1 81 ? -2.480 8.105 -23.620 1.00 94.81 81 THR A N 1
ATOM 598 C CA . THR A 1 81 ? -3.580 8.703 -24.399 1.00 94.81 81 THR A CA 1
ATOM 599 C C . THR A 1 81 ? -4.955 8.376 -23.812 1.00 94.81 81 THR A C 1
ATOM 601 O O . THR A 1 81 ? -5.110 7.468 -22.987 1.00 94.81 81 THR A O 1
ATOM 604 N N . GLY A 1 82 ? -5.970 9.135 -24.233 1.00 92.12 82 GLY A N 1
ATOM 605 C CA . GLY A 1 82 ? -7.342 8.979 -23.753 1.00 92.12 82 GLY A CA 1
ATOM 606 C C . GLY A 1 82 ? -7.478 9.310 -22.268 1.00 92.12 82 GLY A C 1
ATOM 607 O O . GLY A 1 82 ? -8.210 8.616 -21.566 1.00 92.12 82 GLY A O 1
ATOM 608 N N . VAL A 1 83 ? -6.710 10.293 -21.790 1.00 93.00 83 VAL A N 1
ATOM 609 C CA . VAL A 1 83 ? -6.806 10.834 -20.427 1.00 93.00 83 VAL A CA 1
ATOM 610 C C . VAL A 1 83 ? -8.019 11.761 -20.332 1.00 93.00 83 VAL A C 1
ATOM 612 O O . VAL A 1 83 ? -8.281 12.519 -21.270 1.00 93.00 83 VAL A O 1
ATOM 615 N N . VAL A 1 84 ? -8.763 11.684 -19.227 1.00 91.81 84 VAL A N 1
ATOM 616 C CA . VAL A 1 84 ? -9.914 12.558 -18.935 1.00 91.81 84 VAL A CA 1
ATOM 617 C C . VAL A 1 84 ? -9.518 13.698 -17.991 1.00 91.81 84 VAL A C 1
ATOM 619 O O . VAL A 1 84 ? -10.032 14.808 -18.125 1.00 91.81 84 VAL A O 1
ATOM 622 N N . ALA A 1 85 ? -8.587 13.445 -17.071 1.00 90.94 85 ALA A N 1
ATOM 623 C CA . ALA A 1 85 ? -8.031 14.435 -16.162 1.00 90.94 85 ALA A CA 1
ATOM 624 C C . ALA A 1 85 ? -7.368 15.632 -16.866 1.00 90.94 85 ALA A C 1
ATOM 626 O O . ALA A 1 85 ? -6.702 15.497 -17.893 1.00 90.94 85 ALA A O 1
ATOM 627 N N . THR A 1 86 ? -7.515 16.811 -16.257 1.00 93.12 86 THR A N 1
ATOM 628 C CA . THR A 1 86 ? -6.971 18.091 -16.746 1.00 93.12 86 THR A CA 1
ATOM 629 C C . THR A 1 86 ? -5.722 18.556 -16.000 1.00 93.12 86 THR A C 1
ATOM 631 O O . THR A 1 86 ? -5.034 19.454 -16.475 1.00 93.12 86 THR A O 1
ATOM 634 N N . SER A 1 87 ? -5.415 17.976 -14.838 1.00 94.62 87 SER A N 1
ATOM 635 C CA . SER A 1 87 ? -4.214 18.282 -14.056 1.00 94.62 87 SER A CA 1
ATOM 636 C C . SER A 1 87 ? -3.726 17.064 -13.273 1.00 94.62 87 SER A C 1
ATOM 638 O O . SER A 1 87 ? -4.511 16.177 -12.933 1.00 94.62 87 SER A O 1
ATOM 640 N N . ILE A 1 88 ? -2.420 17.025 -13.000 1.00 95.56 88 ILE A N 1
ATOM 641 C CA . ILE A 1 88 ? -1.752 15.977 -12.214 1.00 95.56 88 ILE A CA 1
ATOM 642 C C . ILE A 1 88 ? -0.641 16.563 -11.340 1.00 95.56 88 ILE A C 1
ATOM 644 O O . ILE A 1 88 ? -0.185 17.684 -11.562 1.00 95.56 88 ILE A O 1
ATOM 648 N N . LEU A 1 89 ? -0.144 15.765 -10.401 1.00 94.69 89 LEU A N 1
ATOM 649 C CA . LEU A 1 89 ? 1.195 15.916 -9.846 1.00 94.69 89 LEU A CA 1
ATOM 650 C C . LEU A 1 89 ? 2.189 15.333 -10.866 1.00 94.69 89 LEU A C 1
ATOM 652 O O . LEU A 1 89 ? 2.042 14.187 -11.293 1.00 94.69 89 LEU A O 1
ATOM 656 N N . SER A 1 90 ? 3.179 16.113 -11.298 1.00 92.25 90 SER A N 1
ATOM 657 C CA . SER A 1 90 ? 4.262 15.639 -12.174 1.00 92.25 90 SER A CA 1
ATOM 658 C C . SER A 1 90 ? 5.458 15.154 -11.347 1.00 92.25 90 SER A C 1
ATOM 660 O O . SER A 1 90 ? 5.629 15.630 -10.226 1.00 92.25 90 SER A O 1
ATOM 662 N N . PRO A 1 91 ? 6.328 14.269 -11.863 1.00 92.62 91 PRO A N 1
ATOM 663 C CA . PRO A 1 91 ? 7.551 13.879 -11.173 1.00 92.62 91 PRO A CA 1
ATOM 664 C C . PRO A 1 91 ? 8.444 15.101 -10.933 1.00 92.62 91 PRO A C 1
ATOM 666 O O . PRO A 1 91 ? 8.605 15.951 -11.810 1.00 92.62 91 PRO A O 1
ATOM 669 N N . GLN A 1 92 ? 9.028 15.173 -9.744 1.00 90.25 92 GLN A N 1
ATOM 670 C CA . GLN A 1 92 ? 10.046 16.157 -9.387 1.00 90.25 92 GLN A CA 1
ATOM 671 C C . GLN A 1 92 ? 11.378 15.824 -10.068 1.00 90.25 92 GLN A C 1
ATOM 673 O O . GLN A 1 92 ? 11.674 14.651 -10.322 1.00 90.25 92 GLN A O 1
ATOM 678 N N . ASN A 1 93 ? 12.219 16.831 -10.316 1.00 89.19 93 ASN A N 1
ATOM 679 C CA . ASN A 1 93 ? 13.574 16.573 -10.814 1.00 89.19 93 ASN A CA 1
ATOM 680 C C . ASN A 1 93 ? 14.475 15.967 -9.720 1.00 89.19 93 ASN A C 1
ATOM 682 O O . ASN A 1 93 ? 14.175 16.048 -8.531 1.00 89.19 93 ASN A O 1
ATOM 686 N N . GLU A 1 94 ? 15.597 15.361 -10.112 1.00 85.31 94 GLU A N 1
ATOM 687 C CA . GLU A 1 94 ? 16.507 14.645 -9.200 1.00 85.31 94 GLU A CA 1
ATOM 688 C C . GLU A 1 94 ? 16.941 15.477 -7.979 1.00 85.31 94 GLU A C 1
ATOM 690 O O . GLU A 1 94 ? 17.017 14.954 -6.868 1.00 85.31 94 GLU A O 1
ATOM 695 N N . SER A 1 95 ? 17.176 16.782 -8.165 1.00 85.00 95 SER A N 1
ATOM 696 C CA . SER A 1 95 ? 17.605 17.703 -7.105 1.00 85.00 95 SER A CA 1
ATOM 697 C C . SER A 1 95 ? 16.488 17.981 -6.094 1.00 85.00 95 SER A C 1
ATOM 699 O O . SER A 1 95 ? 16.727 17.987 -4.887 1.00 85.00 95 SER A O 1
ATOM 701 N N . GLU A 1 96 ? 15.260 18.183 -6.572 1.00 87.00 96 GLU A N 1
ATOM 702 C CA . GLU A 1 96 ? 14.062 18.297 -5.731 1.00 87.00 96 GLU A CA 1
ATOM 703 C C . GLU A 1 96 ? 13.791 16.987 -4.986 1.00 87.00 96 GLU A C 1
ATOM 705 O O . GLU A 1 96 ? 13.637 16.988 -3.766 1.00 87.00 96 GLU A O 1
ATOM 710 N N . GLN A 1 97 ? 13.809 15.853 -5.696 1.00 85.69 97 GLN A N 1
ATOM 711 C CA . GLN A 1 97 ? 13.615 14.536 -5.095 1.00 85.69 97 GLN A CA 1
ATOM 712 C C . GLN A 1 97 ? 14.636 14.258 -3.985 1.00 85.69 97 GLN A C 1
ATOM 714 O O . GLN A 1 97 ? 14.259 13.758 -2.927 1.00 85.69 97 GLN A O 1
ATOM 719 N N . ALA A 1 98 ? 15.916 14.577 -4.205 1.00 79.94 98 ALA A N 1
ATOM 720 C CA . ALA A 1 98 ? 16.971 14.396 -3.211 1.00 79.94 98 ALA A CA 1
ATOM 721 C C . ALA A 1 98 ? 16.739 15.268 -1.966 1.00 79.94 98 ALA A C 1
ATOM 723 O O . ALA A 1 98 ? 16.770 14.748 -0.850 1.00 79.94 98 ALA A O 1
ATOM 724 N N . ALA A 1 99 ? 16.427 16.558 -2.143 1.00 78.06 99 ALA A N 1
ATOM 725 C CA . ALA A 1 99 ? 16.153 17.476 -1.035 1.00 78.06 99 ALA A CA 1
ATOM 726 C C . ALA A 1 99 ? 14.930 17.048 -0.198 1.00 78.06 99 ALA A C 1
ATOM 728 O O . ALA A 1 99 ? 14.950 17.143 1.034 1.00 78.06 99 ALA A O 1
ATOM 729 N N . VAL A 1 100 ? 13.884 16.529 -0.850 1.00 78.06 100 VAL A N 1
ATOM 730 C CA . VAL A 1 100 ? 12.683 15.991 -0.191 1.00 78.06 100 VAL A CA 1
ATOM 731 C C . VAL A 1 100 ? 12.992 14.701 0.564 1.00 78.06 100 VAL A C 1
ATOM 733 O O . VAL A 1 100 ? 12.652 14.597 1.744 1.00 78.06 100 VAL A O 1
ATOM 736 N N . LYS A 1 101 ? 13.683 13.744 -0.072 1.00 77.50 101 LY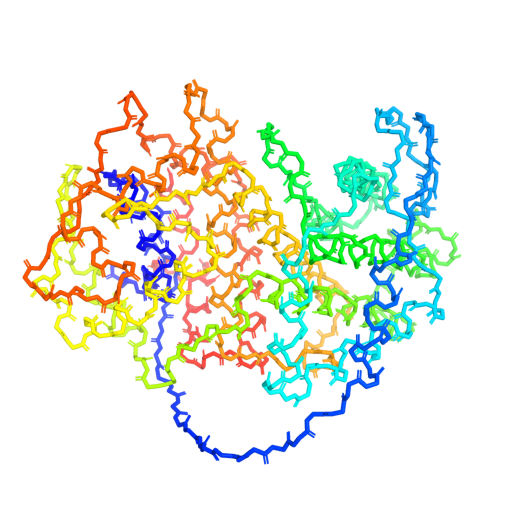S A N 1
ATOM 737 C CA . LYS A 1 101 ? 14.114 12.485 0.562 1.00 77.50 101 LYS A CA 1
ATOM 738 C C . LYS A 1 101 ? 14.984 12.759 1.793 1.00 77.50 101 LYS A C 1
ATOM 740 O O . LYS A 1 101 ? 14.729 12.187 2.850 1.00 77.50 101 LYS A O 1
ATOM 745 N N . GLU A 1 102 ? 15.945 13.681 1.697 1.00 74.50 102 GLU A N 1
ATOM 746 C CA . GLU A 1 102 ? 16.815 14.081 2.811 1.00 74.50 102 GLU A CA 1
ATOM 747 C C . GLU A 1 102 ? 16.029 14.749 3.955 1.00 74.50 102 GLU A C 1
ATOM 749 O O . GLU A 1 102 ? 16.190 14.371 5.117 1.00 74.50 102 GLU A O 1
ATOM 754 N N . SER A 1 103 ? 15.159 15.716 3.649 1.00 72.06 103 SER A N 1
ATOM 755 C CA . SER A 1 103 ? 14.416 16.474 4.672 1.00 72.06 103 SER A CA 1
ATOM 756 C C . SER A 1 103 ? 13.382 15.608 5.404 1.00 72.06 103 SER A C 1
ATOM 758 O O . SER A 1 103 ? 13.234 15.711 6.622 1.00 72.06 103 SER A O 1
ATOM 760 N N . LEU A 1 104 ? 12.721 14.687 4.694 1.00 74.81 104 LEU A N 1
ATOM 761 C CA . LEU A 1 104 ? 11.846 13.675 5.296 1.00 74.81 104 LEU A CA 1
ATOM 762 C C . LEU A 1 104 ? 12.640 12.661 6.131 1.00 74.81 104 LEU A C 1
ATOM 764 O O . LEU A 1 104 ? 12.259 12.381 7.266 1.00 74.81 104 LEU A O 1
ATOM 768 N N . ALA A 1 105 ? 13.766 12.145 5.623 1.00 69.38 105 ALA A N 1
ATOM 769 C CA . ALA A 1 105 ? 14.606 11.206 6.368 1.00 69.38 105 ALA A CA 1
ATOM 770 C C . ALA A 1 105 ? 15.129 11.812 7.683 1.00 69.38 105 ALA A C 1
ATOM 772 O O . ALA A 1 105 ? 15.154 11.123 8.701 1.00 69.38 105 ALA A O 1
ATOM 773 N N . LYS A 1 106 ? 15.478 13.107 7.685 1.00 67.25 106 LYS A N 1
ATOM 774 C CA . LYS A 1 106 ? 15.841 13.852 8.901 1.00 67.25 106 LYS A CA 1
ATOM 775 C C . LYS A 1 106 ? 14.652 14.080 9.832 1.00 67.25 106 LYS A C 1
ATOM 777 O O . LYS A 1 106 ? 14.801 13.906 11.037 1.00 67.25 106 LYS A O 1
ATOM 782 N N . SER A 1 107 ? 13.479 14.444 9.322 1.00 65.00 107 SER A N 1
ATOM 783 C CA . SER A 1 107 ? 12.282 14.607 10.164 1.00 65.00 107 SER A CA 1
ATOM 784 C C . SER A 1 107 ? 11.874 13.297 10.861 1.00 65.00 107 SER A C 1
ATOM 786 O O . SER A 1 107 ? 11.373 13.329 11.978 1.00 65.00 107 SER A O 1
ATOM 788 N N . LEU A 1 108 ? 12.199 12.137 10.282 1.00 67.12 108 LEU A N 1
ATOM 789 C CA . LEU A 1 108 ? 11.956 10.810 10.867 1.00 67.12 108 LEU A CA 1
ATOM 790 C C . LEU A 1 108 ? 13.076 10.298 11.808 1.00 67.12 108 LEU A C 1
ATOM 792 O O . LEU A 1 108 ? 13.153 9.096 12.063 1.00 67.12 108 LEU A O 1
ATOM 796 N N . THR A 1 109 ? 13.963 11.161 12.330 1.00 63.72 109 THR A N 1
ATOM 797 C CA . THR A 1 109 ? 15.051 10.736 13.248 1.00 63.72 109 THR A CA 1
ATOM 798 C C . THR A 1 109 ? 14.640 10.589 14.713 1.00 63.72 109 THR A C 1
ATOM 800 O O . THR A 1 109 ? 15.336 9.912 15.466 1.00 63.72 109 THR A O 1
ATOM 803 N N . THR A 1 110 ? 13.577 11.264 15.155 1.00 60.59 110 THR A N 1
ATOM 804 C CA . THR A 1 110 ? 13.105 11.261 16.554 1.00 60.59 110 THR A CA 1
ATOM 805 C C . THR A 1 110 ? 11.579 11.337 16.607 1.00 60.59 110 THR A C 1
ATOM 807 O O . THR A 1 110 ? 10.955 11.791 15.647 1.00 60.59 110 THR A O 1
ATOM 810 N N . GLN A 1 111 ? 10.972 10.903 17.721 1.00 63.09 111 GLN A N 1
ATOM 811 C CA . GLN A 1 111 ? 9.510 10.886 17.879 1.00 63.09 111 GLN A CA 1
ATOM 812 C C . GLN A 1 111 ? 8.918 12.294 17.730 1.00 63.09 111 GLN A C 1
ATOM 814 O O . GLN A 1 111 ? 8.088 12.488 16.858 1.00 63.09 111 GLN A O 1
ATOM 819 N N . ASP A 1 112 ? 9.423 13.290 18.462 1.00 61.94 112 ASP A N 1
ATOM 820 C CA . ASP A 1 112 ? 8.923 14.674 18.438 1.00 61.94 112 ASP A CA 1
ATOM 821 C C . ASP A 1 112 ? 8.869 15.259 17.009 1.00 61.94 112 ASP A C 1
ATOM 823 O O . ASP A 1 112 ? 7.876 15.860 16.608 1.00 61.94 112 ASP A O 1
ATOM 827 N N . ARG A 1 113 ? 9.914 15.019 16.200 1.00 65.25 113 ARG A N 1
ATOM 828 C CA . ARG A 1 113 ? 9.988 15.469 14.794 1.00 65.25 113 ARG A CA 1
ATOM 829 C C . ARG A 1 113 ? 9.073 14.666 13.864 1.00 65.25 113 ARG A C 1
ATOM 831 O O . ARG A 1 113 ? 8.616 15.195 12.853 1.00 65.25 113 ARG A O 1
ATOM 838 N N . THR A 1 114 ? 8.809 13.406 14.207 1.00 65.69 114 THR A N 1
ATOM 839 C CA . THR A 1 114 ? 7.848 12.546 13.505 1.00 65.69 114 THR A CA 1
ATOM 840 C C . THR A 1 114 ? 6.419 12.999 13.799 1.00 65.69 114 THR A C 1
ATOM 842 O O . THR A 1 114 ? 5.618 13.093 12.877 1.00 65.69 114 THR A O 1
ATOM 845 N N . ASP A 1 115 ? 6.117 13.357 15.047 1.00 64.12 115 ASP A N 1
ATOM 846 C CA . ASP A 1 115 ? 4.803 13.841 15.476 1.00 64.12 115 ASP A CA 1
ATOM 847 C C . ASP A 1 115 ? 4.492 15.217 14.852 1.00 64.12 115 ASP A C 1
ATOM 849 O O . ASP A 1 115 ? 3.410 15.406 14.293 1.00 64.12 115 ASP A O 1
ATOM 853 N N . ASP A 1 116 ? 5.463 16.143 14.839 1.00 67.31 116 ASP A N 1
ATOM 854 C CA . ASP A 1 116 ? 5.371 17.424 14.116 1.00 67.31 116 ASP A CA 1
ATOM 855 C C . ASP A 1 116 ? 5.153 17.227 12.599 1.00 67.31 116 ASP A C 1
ATOM 857 O O . ASP A 1 116 ? 4.366 17.944 11.972 1.00 67.31 116 ASP A O 1
ATOM 861 N N . LEU A 1 117 ? 5.842 16.251 11.991 1.00 67.56 117 LEU A N 1
ATOM 862 C CA . LEU A 1 117 ? 5.691 15.913 10.573 1.00 67.56 117 LEU A CA 1
ATOM 863 C C . LEU A 1 117 ? 4.308 15.315 10.279 1.00 67.56 117 LEU A C 1
ATOM 865 O O . LEU A 1 117 ? 3.667 15.725 9.316 1.00 67.56 117 LEU A O 1
ATOM 869 N N . VAL A 1 118 ? 3.826 14.378 11.098 1.00 68.25 118 VAL A N 1
ATOM 870 C CA . VAL A 1 118 ? 2.486 13.785 10.960 1.00 68.25 118 VAL A CA 1
ATOM 871 C C . VAL A 1 118 ? 1.402 14.854 11.124 1.00 68.25 118 VAL A C 1
ATOM 873 O O . VAL A 1 118 ? 0.448 14.872 10.347 1.00 68.25 118 VAL A O 1
ATOM 876 N N . LEU A 1 119 ? 1.572 15.800 12.054 1.00 68.38 119 LEU A N 1
ATOM 877 C CA . LEU A 1 119 ? 0.668 16.940 12.211 1.00 68.38 119 LEU A CA 1
ATOM 878 C C . LEU A 1 119 ? 0.630 17.828 10.956 1.00 68.38 119 LEU A C 1
ATOM 880 O O . LEU A 1 119 ? -0.454 18.205 10.513 1.00 68.38 119 LEU A O 1
ATOM 884 N N . GLU A 1 120 ? 1.778 18.132 10.344 1.00 71.88 120 GLU A N 1
ATOM 885 C CA . GLU A 1 120 ? 1.827 18.880 9.080 1.00 71.88 120 GLU A CA 1
ATOM 886 C C . GLU A 1 120 ? 1.170 18.108 7.925 1.00 71.88 120 GLU A C 1
ATOM 888 O O . GLU A 1 120 ? 0.365 18.671 7.182 1.00 71.88 120 GLU A O 1
ATOM 893 N N . LEU A 1 121 ? 1.467 16.811 7.797 1.00 74.69 121 LEU A N 1
ATOM 894 C CA . LEU A 1 121 ? 0.914 15.955 6.744 1.00 74.69 121 LEU A CA 1
ATOM 895 C C . LEU A 1 121 ? -0.602 15.746 6.892 1.00 74.69 121 LEU A C 1
ATOM 897 O O . LEU A 1 121 ? -1.276 15.573 5.881 1.00 74.69 121 LEU A O 1
ATOM 901 N N . SER A 1 122 ? -1.147 15.826 8.111 1.00 73.31 122 SER A N 1
ATOM 902 C CA . SER A 1 122 ? -2.591 15.727 8.384 1.00 73.31 122 SER A CA 1
ATOM 903 C C . SER A 1 122 ? -3.422 16.936 7.924 1.00 73.31 122 SER A C 1
ATOM 905 O O . SER A 1 122 ? -4.648 16.852 7.888 1.00 73.31 122 SER A O 1
ATOM 907 N N . GLN A 1 123 ? -2.788 18.061 7.567 1.00 74.88 123 GLN A N 1
ATOM 908 C CA . GLN A 1 123 ? -3.496 19.260 7.104 1.00 74.88 123 GLN A CA 1
ATOM 909 C C . GLN A 1 123 ? -4.145 19.056 5.726 1.00 74.88 123 GLN A C 1
ATOM 911 O O . GLN A 1 123 ? -3.601 18.368 4.863 1.00 74.88 123 GLN A O 1
ATOM 916 N N . ASP A 1 124 ? -5.261 19.744 5.484 1.00 80.50 124 ASP A N 1
ATOM 917 C CA . ASP A 1 124 ? -5.893 19.873 4.168 1.00 80.50 124 ASP A CA 1
ATOM 918 C C . ASP A 1 124 ? -4.913 20.343 3.074 1.00 80.50 124 ASP A C 1
ATOM 920 O O . ASP A 1 124 ? -4.247 21.371 3.211 1.00 80.50 124 ASP A O 1
ATOM 924 N N . ALA A 1 125 ? -4.902 19.642 1.936 1.00 84.44 125 ALA A N 1
ATOM 925 C CA . ALA A 1 125 ? -4.256 20.113 0.711 1.00 84.44 125 ALA A CA 1
ATOM 926 C C . ALA A 1 125 ? -5.068 21.227 0.017 1.00 84.44 125 ALA A C 1
ATOM 928 O O . ALA A 1 125 ? -6.254 21.439 0.313 1.00 84.44 125 ALA A O 1
ATOM 929 N N . THR A 1 126 ? -4.459 21.933 -0.943 1.00 88.62 126 THR A N 1
ATOM 930 C CA . THR A 1 126 ? -5.167 22.968 -1.723 1.00 88.62 126 THR A CA 1
ATOM 931 C C . THR A 1 126 ? -6.209 22.359 -2.671 1.00 88.62 126 THR A C 1
ATOM 933 O O . THR A 1 126 ? -6.180 21.163 -2.964 1.00 88.62 126 THR A O 1
ATOM 936 N N . ALA A 1 127 ? -7.150 23.167 -3.173 1.00 86.62 127 ALA A N 1
ATOM 937 C CA . ALA A 1 127 ? -8.187 22.692 -4.096 1.00 86.62 127 ALA A CA 1
ATOM 938 C C . ALA A 1 127 ? -7.596 22.146 -5.411 1.00 86.62 127 ALA A C 1
ATOM 940 O O . ALA A 1 127 ? -8.081 21.159 -5.963 1.00 86.62 127 ALA A O 1
ATOM 941 N N . GLU A 1 128 ? -6.508 22.758 -5.873 1.00 88.56 128 GLU A N 1
ATOM 942 C CA . GLU A 1 128 ? -5.755 22.379 -7.064 1.00 88.56 128 GLU A CA 1
ATOM 943 C C . GLU A 1 128 ? -5.062 21.030 -6.843 1.00 88.56 128 GLU A C 1
ATOM 945 O O . GLU A 1 128 ? -5.206 20.120 -7.660 1.00 88.56 128 GLU A O 1
ATOM 950 N N . GLN A 1 129 ? -4.368 20.867 -5.709 1.00 91.00 129 GLN A N 1
ATOM 951 C CA . GLN A 1 129 ? -3.732 19.606 -5.315 1.00 91.00 129 GLN A CA 1
ATOM 952 C C . GLN A 1 129 ? -4.763 18.474 -5.159 1.00 91.00 129 GLN A C 1
ATOM 954 O O . GLN A 1 129 ? -4.544 17.359 -5.630 1.00 91.00 129 GLN A O 1
ATOM 959 N N . LYS A 1 130 ? -5.927 18.773 -4.570 1.00 87.19 130 LYS A N 1
ATOM 960 C CA . LYS A 1 130 ? -7.047 17.833 -4.402 1.00 87.19 130 LYS A CA 1
ATOM 961 C C . LYS A 1 130 ? -7.642 17.347 -5.724 1.00 87.19 130 LYS A C 1
ATOM 963 O O . LYS A 1 130 ? -8.033 16.187 -5.814 1.00 87.19 130 LYS A O 1
ATOM 968 N N . ALA A 1 131 ? -7.708 18.202 -6.745 1.00 85.94 131 ALA A N 1
ATOM 969 C CA . ALA A 1 131 ? -8.089 17.788 -8.097 1.00 85.94 131 ALA A CA 1
ATOM 970 C C . ALA A 1 131 ? -6.974 16.966 -8.772 1.00 85.94 131 ALA A C 1
ATOM 972 O O . ALA A 1 131 ? -7.245 15.958 -9.426 1.00 85.94 131 ALA A O 1
ATOM 973 N N . ALA A 1 132 ? -5.717 17.366 -8.566 1.00 91.88 132 ALA A N 1
ATOM 974 C CA . ALA A 1 132 ? -4.557 16.719 -9.162 1.00 91.88 132 ALA A CA 1
ATOM 975 C C . ALA A 1 132 ? -4.355 15.273 -8.692 1.00 91.88 132 ALA A C 1
ATOM 977 O O . ALA A 1 132 ? -3.931 14.447 -9.496 1.00 91.88 132 ALA A O 1
ATOM 978 N N . VAL A 1 133 ? -4.667 14.931 -7.435 1.00 91.19 133 VAL A N 1
ATOM 979 C CA . VAL A 1 133 ? -4.525 13.558 -6.908 1.00 91.19 133 VAL A CA 1
ATOM 980 C C . VAL A 1 133 ? -5.303 12.536 -7.747 1.00 91.19 133 VAL A C 1
ATOM 982 O O . VAL A 1 133 ? -4.722 11.538 -8.172 1.00 91.19 133 VAL A O 1
ATOM 985 N N . GLU A 1 134 ? -6.578 12.788 -8.060 1.00 88.62 134 GLU A N 1
ATOM 986 C CA . GLU A 1 134 ? -7.390 11.844 -8.847 1.00 88.62 134 GLU A CA 1
ATOM 987 C C . GLU A 1 134 ? -6.873 11.698 -10.283 1.00 88.62 134 GLU A C 1
ATOM 989 O O . GLU A 1 134 ? -6.729 10.583 -10.790 1.00 88.62 134 GLU A O 1
ATOM 994 N N . GLY A 1 135 ? -6.518 12.818 -10.920 1.00 91.81 135 GLY A N 1
ATOM 995 C CA . GLY A 1 135 ? -5.923 12.804 -12.254 1.00 91.81 135 GLY A CA 1
ATOM 996 C C . GLY A 1 135 ? -4.569 12.102 -12.294 1.00 91.81 135 GLY A C 1
ATOM 997 O O . GLY A 1 135 ? -4.254 11.398 -13.254 1.00 91.81 135 GLY A O 1
ATOM 998 N N . THR A 1 136 ? -3.788 12.231 -11.220 1.00 95.12 136 THR A N 1
ATOM 999 C CA . THR A 1 136 ? -2.516 11.525 -11.060 1.00 95.12 136 THR A CA 1
ATOM 1000 C C . THR A 1 136 ? -2.746 10.021 -11.032 1.00 95.12 136 THR A C 1
ATOM 1002 O O . THR A 1 136 ? -2.036 9.306 -11.727 1.00 95.12 136 THR A O 1
ATOM 1005 N N . VAL A 1 137 ? -3.763 9.531 -10.313 1.00 93.19 137 VAL A N 1
ATOM 1006 C CA . VAL A 1 137 ? -4.122 8.102 -10.298 1.00 93.19 137 VAL A CA 1
ATOM 1007 C C . VAL A 1 137 ? -4.552 7.608 -11.690 1.00 93.19 137 VAL A C 1
ATOM 1009 O O . VAL A 1 137 ? -4.124 6.531 -12.113 1.00 93.19 137 VAL A O 1
ATOM 1012 N N . GLU A 1 138 ? -5.332 8.392 -12.447 1.00 93.56 138 GLU A N 1
ATOM 1013 C CA . GLU A 1 138 ? -5.715 8.039 -13.827 1.00 93.56 138 GLU A CA 1
ATOM 1014 C C . GLU A 1 138 ? -4.483 7.894 -14.741 1.00 93.56 138 GLU A C 1
ATOM 1016 O O . GLU A 1 138 ? -4.313 6.876 -15.420 1.00 93.56 138 GLU A O 1
ATOM 1021 N N . VAL A 1 139 ? -3.609 8.906 -14.751 1.00 95.50 139 VAL A N 1
ATOM 1022 C CA . VAL A 1 139 ? -2.414 8.939 -15.607 1.00 95.50 139 VAL A CA 1
ATOM 1023 C C . VAL A 1 139 ? -1.391 7.894 -15.169 1.00 95.50 139 VAL A C 1
ATOM 1025 O O . VAL A 1 139 ? -0.855 7.195 -16.023 1.00 95.50 139 VAL A O 1
ATOM 1028 N N . PHE A 1 140 ? -1.178 7.713 -13.864 1.00 96.44 140 PHE A N 1
ATOM 1029 C CA . PHE A 1 140 ? -0.277 6.708 -13.298 1.00 96.44 140 PHE A CA 1
ATOM 1030 C C . PHE A 1 140 ? -0.642 5.293 -13.761 1.00 96.44 140 PHE A C 1
ATOM 1032 O O . PHE A 1 140 ? 0.212 4.577 -14.282 1.00 96.44 140 PHE A O 1
ATOM 1039 N N . ASN A 1 141 ? -1.916 4.899 -13.655 1.00 96.06 141 ASN A N 1
ATOM 1040 C CA . ASN A 1 141 ? -2.353 3.566 -14.080 1.00 96.06 141 ASN A CA 1
ATOM 1041 C C . ASN A 1 141 ? -2.179 3.357 -15.591 1.00 96.06 141 ASN A C 1
ATOM 1043 O O . ASN A 1 141 ? -1.665 2.322 -16.014 1.00 96.06 141 ASN A O 1
ATOM 1047 N N . LYS A 1 142 ? -2.530 4.362 -16.408 1.00 96.19 142 LYS A N 1
ATOM 1048 C CA . LYS A 1 142 ? -2.290 4.335 -17.862 1.00 96.19 142 LYS A CA 1
ATOM 1049 C C . LYS A 1 142 ? -0.799 4.257 -18.198 1.00 96.19 142 LYS A C 1
ATOM 1051 O O . LYS A 1 142 ? -0.428 3.599 -19.166 1.00 96.19 142 LYS A O 1
ATOM 1056 N N . THR A 1 143 ? 0.050 4.916 -17.411 1.00 96.44 143 THR A N 1
ATOM 1057 C CA . THR A 1 143 ? 1.509 4.876 -17.541 1.00 96.44 143 THR A CA 1
ATOM 1058 C C . THR A 1 143 ? 2.026 3.472 -17.247 1.00 96.44 143 THR A C 1
ATOM 1060 O O . THR A 1 143 ? 2.765 2.927 -18.062 1.00 96.44 143 THR A O 1
ATOM 1063 N N . VAL A 1 144 ? 1.565 2.836 -16.167 1.00 95.50 144 VAL A N 1
ATOM 1064 C CA . VAL A 1 144 ? 1.877 1.433 -15.859 1.00 95.50 144 VAL A CA 1
ATOM 1065 C C . VAL A 1 144 ? 1.446 0.500 -17.002 1.00 95.50 144 VAL A C 1
ATOM 1067 O O . VAL A 1 144 ? 2.256 -0.303 -17.468 1.00 95.50 144 VAL A O 1
ATOM 1070 N N . ASP A 1 145 ? 0.223 0.640 -17.527 1.00 95.06 145 ASP A N 1
ATOM 1071 C CA . ASP A 1 145 ? -0.253 -0.147 -18.678 1.00 95.06 145 ASP A CA 1
ATOM 1072 C C . ASP A 1 145 ? 0.575 0.084 -19.956 1.00 95.06 145 ASP A C 1
ATOM 1074 O O . ASP A 1 145 ? 0.823 -0.857 -20.719 1.00 95.06 145 ASP A O 1
ATOM 1078 N N . ALA A 1 146 ? 1.055 1.310 -20.185 1.00 93.94 146 ALA A N 1
ATOM 1079 C CA . ALA A 1 146 ? 1.924 1.638 -21.311 1.00 93.94 146 ALA A CA 1
ATOM 1080 C C . ALA A 1 146 ? 3.322 1.001 -21.179 1.00 93.94 146 ALA A C 1
ATOM 1082 O O . ALA A 1 146 ? 3.827 0.464 -22.166 1.00 93.94 146 ALA A O 1
ATOM 1083 N N . ILE A 1 147 ? 3.922 0.985 -19.980 1.00 92.12 147 ILE A N 1
ATOM 1084 C CA . ILE A 1 147 ? 5.204 0.297 -19.718 1.00 92.12 147 ILE A CA 1
ATOM 1085 C C . ILE A 1 147 ? 5.036 -1.209 -19.924 1.00 92.12 147 ILE A C 1
ATOM 1087 O O . ILE A 1 147 ? 5.799 -1.818 -20.675 1.00 92.12 147 ILE A O 1
ATOM 1091 N N . ILE A 1 148 ? 4.005 -1.805 -19.309 1.00 91.94 148 ILE A N 1
ATOM 1092 C CA . ILE A 1 148 ? 3.675 -3.232 -19.449 1.00 91.94 148 ILE A CA 1
ATOM 1093 C C . ILE A 1 148 ? 3.550 -3.608 -20.928 1.00 91.94 148 ILE A C 1
ATOM 1095 O O . ILE A 1 148 ? 4.092 -4.624 -21.357 1.00 91.94 148 ILE A O 1
ATOM 1099 N N . SER A 1 149 ? 2.889 -2.767 -21.725 1.00 89.88 149 SER A N 1
ATOM 1100 C CA . SER A 1 149 ? 2.710 -2.985 -23.165 1.00 89.88 149 SER A CA 1
ATOM 1101 C C . SER A 1 149 ? 4.016 -2.951 -23.971 1.00 89.88 149 SER A C 1
ATOM 1103 O O . SER A 1 149 ? 4.059 -3.548 -25.045 1.00 89.88 149 SER A O 1
ATOM 1105 N N . GLN A 1 150 ? 5.081 -2.312 -23.470 1.00 88.06 150 GLN A N 1
ATOM 1106 C CA . GLN A 1 150 ? 6.407 -2.325 -24.102 1.00 88.06 150 GLN A CA 1
ATOM 1107 C C . GLN A 1 150 ? 7.300 -3.482 -23.626 1.00 88.06 150 GLN A C 1
ATOM 1109 O O . GLN A 1 150 ? 8.006 -4.070 -24.442 1.00 88.06 150 GLN A O 1
ATOM 1114 N N . VAL A 1 151 ? 7.262 -3.853 -22.339 1.00 83.69 151 VAL A N 1
ATOM 1115 C CA . VAL A 1 151 ? 8.134 -4.920 -21.787 1.00 83.69 151 VAL A CA 1
ATOM 1116 C C . VAL A 1 151 ? 7.596 -6.341 -22.005 1.00 83.69 151 VAL A C 1
ATOM 1118 O O . VAL A 1 151 ? 8.331 -7.318 -21.858 1.00 83.69 151 VAL A O 1
ATOM 1121 N N . LYS A 1 152 ? 6.321 -6.461 -22.398 1.00 69.31 152 LYS A N 1
ATOM 1122 C CA . LYS A 1 152 ? 5.511 -7.693 -22.454 1.00 69.31 152 LYS A CA 1
ATOM 1123 C C . LYS A 1 152 ? 6.085 -8.901 -23.198 1.00 69.31 152 LYS A C 1
ATOM 1125 O O . LYS A 1 152 ? 5.569 -10.002 -23.042 1.00 69.31 152 LYS A O 1
ATOM 1130 N N . ALA A 1 153 ? 7.107 -8.717 -24.030 1.00 62.81 153 ALA A N 1
ATOM 1131 C CA . ALA A 1 153 ? 7.586 -9.750 -24.941 1.00 62.81 153 ALA A CA 1
ATOM 1132 C C . ALA A 1 153 ? 8.205 -10.975 -24.240 1.00 62.81 153 ALA A C 1
ATOM 1134 O O . ALA A 1 153 ? 7.981 -12.088 -24.706 1.00 62.81 153 ALA A O 1
ATOM 1135 N N . ASN A 1 154 ? 8.980 -10.796 -23.155 1.00 57.19 154 ASN A N 1
ATOM 1136 C CA . ASN A 1 154 ? 9.711 -11.910 -22.518 1.00 57.19 154 ASN A CA 1
ATOM 1137 C C . ASN A 1 154 ? 9.856 -11.829 -20.978 1.00 57.19 154 ASN A C 1
ATOM 1139 O O . ASN A 1 154 ? 10.563 -12.657 -20.408 1.00 57.19 154 ASN A O 1
ATOM 1143 N N . THR A 1 155 ? 9.219 -10.883 -20.272 1.00 73.44 155 THR A N 1
ATOM 1144 C CA . THR A 1 155 ? 9.397 -10.710 -18.808 1.00 73.44 155 THR A CA 1
ATOM 1145 C C . THR A 1 155 ? 8.079 -10.754 -18.002 1.00 73.44 155 THR A C 1
ATOM 1147 O O . THR A 1 155 ? 7.691 -9.754 -17.394 1.00 73.44 155 THR A O 1
ATOM 1150 N N . PRO A 1 156 ? 7.385 -11.914 -17.909 1.00 81.94 156 PRO A N 1
ATOM 1151 C CA . PRO A 1 156 ? 6.104 -12.028 -17.190 1.00 81.94 156 PRO A CA 1
ATOM 1152 C C . PRO A 1 156 ? 6.169 -11.612 -15.713 1.00 81.94 156 PRO A C 1
ATOM 1154 O O . PRO A 1 156 ? 5.206 -11.088 -15.163 1.00 81.94 156 PRO A O 1
ATOM 1157 N N . GLU A 1 157 ? 7.317 -11.813 -15.066 1.00 83.56 157 GLU A N 1
ATOM 1158 C CA . GLU A 1 157 ? 7.546 -11.402 -13.680 1.00 83.56 157 GLU A CA 1
ATOM 1159 C C . GLU A 1 157 ? 7.697 -9.878 -13.523 1.00 83.56 157 GLU A C 1
ATOM 1161 O O . GLU A 1 157 ? 7.244 -9.315 -12.524 1.00 83.56 157 GLU A O 1
ATOM 1166 N N . LEU A 1 158 ? 8.262 -9.190 -14.523 1.00 87.94 158 LEU A N 1
ATOM 1167 C CA . LEU A 1 158 ? 8.297 -7.727 -14.559 1.00 87.94 158 LEU A CA 1
ATOM 1168 C C . LEU A 1 158 ? 6.900 -7.164 -14.846 1.00 87.94 158 LEU A C 1
ATOM 1170 O O . LEU A 1 158 ? 6.497 -6.219 -14.179 1.00 87.94 158 LEU A O 1
ATOM 1174 N N . GLU A 1 159 ? 6.119 -7.778 -15.744 1.00 89.69 159 GLU A N 1
ATOM 1175 C CA . GLU A 1 159 ? 4.698 -7.433 -15.908 1.00 89.69 159 GLU A CA 1
ATOM 1176 C C . GLU A 1 159 ? 3.921 -7.601 -14.589 1.00 89.69 159 GLU A C 1
ATOM 1178 O O . GLU A 1 159 ? 3.156 -6.714 -14.209 1.00 89.69 159 GLU A O 1
ATOM 1183 N N . ALA A 1 160 ? 4.119 -8.707 -13.870 1.00 87.94 160 ALA A N 1
ATOM 1184 C CA . ALA A 1 160 ? 3.473 -8.944 -12.579 1.00 87.94 160 ALA A CA 1
ATOM 1185 C C . ALA A 1 160 ? 3.980 -8.010 -11.464 1.00 87.94 160 ALA A C 1
ATOM 1187 O O . ALA A 1 160 ? 3.290 -7.810 -10.473 1.00 87.94 160 ALA A O 1
ATOM 1188 N N . THR A 1 161 ? 5.183 -7.448 -11.588 1.00 90.81 161 THR A N 1
ATOM 1189 C CA . THR A 1 161 ? 5.723 -6.464 -10.634 1.00 90.81 161 THR A CA 1
ATOM 1190 C C . THR A 1 161 ? 5.188 -5.065 -10.929 1.00 90.81 161 THR A C 1
ATOM 1192 O O . THR A 1 161 ? 4.723 -4.387 -10.021 1.00 90.81 161 THR A O 1
ATOM 1195 N N . LEU A 1 162 ? 5.138 -4.677 -12.206 1.00 92.50 162 LEU A N 1
ATOM 1196 C CA . LEU A 1 162 ? 4.569 -3.404 -12.648 1.00 92.50 162 LEU A CA 1
ATOM 1197 C C . LEU A 1 162 ? 3.052 -3.324 -12.419 1.00 92.50 162 LEU A C 1
ATOM 1199 O O . LEU A 1 162 ? 2.567 -2.267 -12.039 1.00 92.50 162 LEU A O 1
ATOM 1203 N N . ASN A 1 163 ? 2.290 -4.409 -12.616 1.00 91.25 163 ASN A N 1
ATOM 1204 C CA . ASN A 1 163 ? 0.840 -4.390 -12.364 1.00 91.25 163 ASN A CA 1
ATOM 1205 C C . ASN A 1 163 ? 0.494 -4.072 -10.901 1.00 91.25 163 ASN A C 1
ATOM 1207 O O . ASN A 1 163 ? -0.491 -3.376 -10.665 1.00 91.25 163 ASN A O 1
ATOM 1211 N N . ASP A 1 164 ? 1.302 -4.531 -9.942 1.00 89.38 164 ASP A N 1
ATOM 1212 C CA . ASP A 1 164 ? 1.056 -4.316 -8.511 1.00 89.38 164 ASP A CA 1
ATOM 1213 C C . ASP A 1 164 ? 1.249 -2.856 -8.076 1.00 89.38 164 ASP A C 1
ATOM 1215 O O . ASP A 1 164 ? 0.756 -2.473 -7.018 1.00 89.38 164 ASP A O 1
ATOM 1219 N N . LEU A 1 165 ? 1.893 -2.015 -8.899 1.00 91.94 165 LEU A N 1
ATOM 1220 C CA . LEU A 1 165 ? 1.946 -0.574 -8.650 1.00 91.94 165 LEU A CA 1
ATOM 1221 C C . LEU A 1 165 ? 0.575 0.113 -8.763 1.00 91.94 165 LEU A C 1
ATOM 1223 O O . LEU A 1 165 ? 0.421 1.218 -8.247 1.00 91.94 165 LEU A O 1
ATOM 1227 N N . LYS A 1 166 ? -0.401 -0.484 -9.464 1.00 92.00 166 LYS A N 1
ATOM 1228 C CA . LYS A 1 166 ? -1.677 0.170 -9.800 1.00 92.00 166 LYS A CA 1
ATOM 1229 C C . LYS A 1 166 ? -2.485 0.537 -8.555 1.00 92.00 166 LYS A C 1
ATOM 1231 O O . LYS A 1 166 ? -2.808 -0.306 -7.722 1.00 92.00 166 LYS A O 1
ATOM 1236 N N . ILE A 1 167 ? -2.903 1.799 -8.490 1.00 88.12 167 ILE A N 1
ATOM 1237 C CA . ILE A 1 167 ? -3.724 2.351 -7.410 1.00 88.12 167 ILE A CA 1
ATOM 1238 C C . ILE A 1 167 ? -5.133 2.576 -7.958 1.00 88.12 167 ILE A C 1
ATOM 1240 O O . ILE A 1 167 ? -5.298 3.300 -8.931 1.00 88.12 167 ILE A O 1
ATOM 1244 N N . THR A 1 168 ? -6.176 2.033 -7.331 1.00 83.56 168 THR A N 1
ATOM 1245 C CA . THR A 1 168 ? -7.549 2.542 -7.530 1.00 83.56 168 THR A CA 1
ATOM 1246 C C . THR A 1 168 ? -7.957 3.385 -6.326 1.00 83.56 168 THR A C 1
ATOM 1248 O O . THR A 1 168 ? -7.549 3.094 -5.205 1.00 83.56 168 THR A O 1
ATOM 1251 N N . ILE A 1 169 ? -8.757 4.430 -6.513 1.00 76.81 169 ILE A N 1
ATOM 1252 C CA . ILE A 1 169 ? -9.302 5.239 -5.410 1.00 76.81 169 ILE A CA 1
ATOM 1253 C C . ILE A 1 169 ? -10.810 4.998 -5.293 1.00 76.81 169 ILE A C 1
ATOM 1255 O O . ILE A 1 169 ? -11.451 4.871 -6.337 1.00 76.81 169 ILE A O 1
ATOM 1259 N N . PRO A 1 170 ? -11.381 4.939 -4.070 1.00 73.25 170 PRO A N 1
ATOM 1260 C CA . PRO A 1 170 ? -12.819 4.768 -3.894 1.00 73.25 170 PRO A CA 1
ATOM 1261 C C . PRO A 1 170 ? -13.611 5.823 -4.667 1.00 73.25 170 PRO A C 1
ATOM 1263 O O . PRO A 1 170 ? -13.334 7.020 -4.552 1.00 73.25 170 PRO A O 1
ATOM 1266 N N . SER A 1 171 ? -14.598 5.385 -5.448 1.00 65.50 171 SER A N 1
ATOM 1267 C CA . SER A 1 171 ? -15.434 6.312 -6.218 1.00 65.50 171 SER A CA 1
ATOM 1268 C C . SER A 1 171 ? -16.360 7.153 -5.319 1.00 65.50 171 SER A C 1
ATOM 1270 O O . SER A 1 171 ? -16.922 6.664 -4.340 1.00 65.50 171 SER A O 1
ATOM 1272 N N . GLY A 1 172 ? -16.539 8.433 -5.665 1.00 59.50 172 GLY A N 1
ATOM 1273 C CA . GLY A 1 172 ? -17.394 9.370 -4.925 1.00 59.50 172 GLY A CA 1
ATOM 1274 C C . GLY A 1 172 ? -16.683 10.153 -3.810 1.00 59.50 172 GLY A C 1
ATOM 1275 O O . GLY A 1 172 ? -15.465 10.342 -3.839 1.00 59.50 172 GLY A O 1
ATOM 1276 N N . GLY A 1 173 ? -17.478 10.658 -2.857 1.00 59.97 173 GLY A N 1
ATOM 1277 C CA . GLY A 1 173 ? -17.045 11.624 -1.836 1.00 59.97 173 GLY A CA 1
ATOM 1278 C C . GLY A 1 173 ? -16.779 13.030 -2.391 1.00 59.97 173 GLY A C 1
ATOM 1279 O O . GLY A 1 173 ? -16.856 13.268 -3.597 1.00 59.97 173 GLY A O 1
ATOM 1280 N N . THR A 1 174 ? -16.461 13.974 -1.508 1.00 61.38 174 THR A N 1
ATOM 1281 C CA . THR A 1 174 ? -15.746 15.203 -1.882 1.00 61.38 174 THR A CA 1
ATOM 1282 C C . THR A 1 174 ? -14.233 14.954 -1.848 1.00 61.38 174 THR A C 1
ATOM 1284 O O . THR A 1 174 ? -13.760 14.038 -1.174 1.00 61.38 174 THR A O 1
ATOM 1287 N N . ASN A 1 175 ? -13.444 15.736 -2.592 1.00 64.06 175 ASN A N 1
ATOM 1288 C CA . ASN A 1 175 ? -11.996 15.513 -2.701 1.00 64.06 175 ASN A CA 1
ATOM 1289 C C . ASN A 1 175 ? -11.241 16.112 -1.507 1.00 64.06 175 ASN A C 1
ATOM 1291 O O . ASN A 1 175 ? -10.598 17.155 -1.602 1.00 64.06 175 ASN A O 1
ATOM 1295 N N . SER A 1 176 ? -11.335 15.440 -0.367 1.00 71.00 176 SER A N 1
ATOM 1296 C CA . SER A 1 176 ? -10.697 15.783 0.907 1.00 71.00 176 SER A CA 1
ATOM 1297 C C . SER A 1 176 ? -9.303 15.157 1.052 1.00 71.00 176 SER A C 1
ATOM 1299 O O . SER A 1 176 ? -9.060 14.348 1.947 1.00 71.00 176 SER A O 1
ATOM 1301 N N . TYR A 1 177 ? -8.383 15.494 0.156 1.00 80.88 177 TYR A N 1
ATOM 1302 C CA . TYR A 1 177 ? -6.998 15.043 0.291 1.00 80.88 177 TYR A CA 1
ATOM 1303 C C . TYR A 1 177 ? -6.213 15.922 1.269 1.00 80.88 177 TYR A C 1
ATOM 1305 O O . TYR A 1 177 ? -6.343 17.149 1.280 1.00 80.88 177 TYR A O 1
ATOM 1313 N N . THR A 1 178 ? -5.396 15.276 2.089 1.00 82.62 178 THR A N 1
ATOM 1314 C CA . THR A 1 178 ? -4.419 15.888 2.990 1.00 82.62 178 THR A CA 1
ATOM 1315 C C . THR A 1 178 ? -3.104 16.172 2.258 1.00 82.62 178 THR A C 1
ATOM 1317 O O . THR A 1 178 ? -2.848 15.638 1.174 1.00 82.62 178 THR A O 1
ATOM 1320 N N . LYS A 1 179 ? -2.219 16.973 2.859 1.00 80.25 179 LYS A N 1
ATOM 1321 C CA . LYS A 1 179 ? -0.832 17.135 2.393 1.00 80.25 179 LYS A CA 1
ATOM 1322 C C . LYS A 1 179 ? -0.082 15.797 2.359 1.00 80.25 179 LYS A C 1
ATOM 1324 O O . LYS A 1 179 ? 0.757 15.596 1.484 1.00 80.25 179 LYS A O 1
ATOM 1329 N N . GLY A 1 180 ? -0.413 14.873 3.262 1.00 81.38 180 GLY A N 1
ATOM 1330 C CA . GLY A 1 180 ? 0.087 13.501 3.274 1.00 81.38 180 GLY A CA 1
ATOM 1331 C C . GLY A 1 180 ? -0.294 12.709 2.024 1.00 81.38 180 GLY A C 1
ATOM 1332 O O . GLY A 1 180 ? 0.585 12.137 1.384 1.00 81.38 180 GLY A O 1
ATOM 1333 N N . ASP A 1 181 ? -1.567 12.735 1.624 1.00 83.44 181 ASP A N 1
ATOM 1334 C CA . ASP A 1 181 ? -2.040 12.063 0.401 1.00 83.44 181 ASP A CA 1
ATOM 1335 C C . ASP A 1 181 ? -1.339 12.607 -0.856 1.00 83.44 181 ASP A C 1
ATOM 1337 O O . ASP A 1 181 ? -0.926 11.848 -1.736 1.00 83.44 181 ASP A O 1
ATOM 1341 N N . VAL A 1 182 ? -1.169 13.933 -0.920 1.00 89.12 182 VAL A N 1
ATOM 1342 C CA . VAL A 1 182 ? -0.450 14.623 -2.004 1.00 89.12 182 VAL A CA 1
ATOM 1343 C C . VAL A 1 182 ? 1.020 14.208 -2.032 1.00 89.12 182 VAL A C 1
ATOM 1345 O O . VAL A 1 182 ? 1.539 13.901 -3.104 1.00 89.12 182 VAL A O 1
ATOM 1348 N N . LEU A 1 183 ? 1.688 14.134 -0.875 1.00 87.38 183 LEU A N 1
ATOM 1349 C CA . LEU A 1 183 ? 3.075 13.676 -0.782 1.00 87.38 183 LEU A CA 1
ATOM 1350 C C . LEU A 1 183 ? 3.228 12.215 -1.213 1.00 87.38 183 LEU A C 1
ATOM 1352 O O . LEU A 1 183 ? 4.147 11.895 -1.961 1.00 87.38 183 LEU A O 1
ATOM 1356 N N . VAL A 1 184 ? 2.336 11.330 -0.769 1.00 88.44 184 VAL A N 1
ATOM 1357 C CA . VAL A 1 184 ? 2.368 9.910 -1.144 1.00 88.44 184 VAL A CA 1
ATOM 1358 C C . VAL A 1 184 ? 2.177 9.757 -2.652 1.00 88.44 184 VA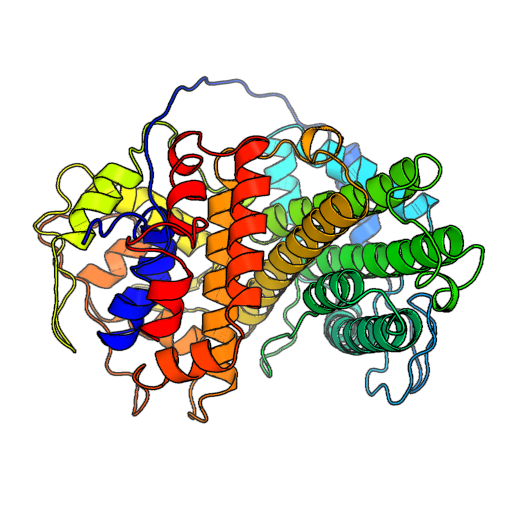L A C 1
ATOM 1360 O O . VAL A 1 184 ? 2.967 9.065 -3.291 1.00 88.44 184 VAL A O 1
ATOM 1363 N N . MET A 1 185 ? 1.228 10.475 -3.260 1.00 92.81 185 MET A N 1
ATOM 1364 C CA . MET A 1 185 ? 1.075 10.467 -4.718 1.00 92.81 185 MET A CA 1
ATOM 1365 C C . MET A 1 185 ? 2.265 11.088 -5.458 1.00 92.81 185 MET A C 1
ATOM 1367 O O . MET A 1 185 ? 2.667 10.548 -6.487 1.00 92.81 185 MET A O 1
ATOM 1371 N N . GLN A 1 186 ? 2.882 12.149 -4.931 1.00 92.31 186 GLN A N 1
ATOM 1372 C CA . GLN A 1 186 ? 4.114 12.719 -5.485 1.00 92.31 186 GLN A CA 1
ATOM 1373 C C . GLN A 1 186 ? 5.283 11.721 -5.438 1.00 92.31 186 GLN A C 1
ATOM 1375 O O . GLN A 1 186 ? 6.055 11.606 -6.388 1.00 92.31 186 GLN A O 1
ATOM 1380 N N . LEU A 1 187 ? 5.421 10.962 -4.350 1.00 90.19 187 LEU A N 1
ATOM 1381 C CA . LEU A 1 187 ? 6.445 9.924 -4.238 1.00 90.19 187 LEU A CA 1
ATOM 1382 C C . LEU A 1 187 ? 6.170 8.752 -5.187 1.00 90.19 187 LEU A C 1
ATOM 1384 O O . LEU A 1 187 ? 7.117 8.224 -5.766 1.00 90.19 187 LEU A O 1
ATOM 1388 N N . MET A 1 188 ? 4.903 8.403 -5.431 1.00 94.44 188 MET A N 1
ATOM 1389 C CA . MET A 1 188 ? 4.546 7.415 -6.453 1.00 94.44 188 MET A CA 1
ATOM 1390 C C . MET A 1 188 ? 4.838 7.924 -7.879 1.00 94.44 188 MET A C 1
ATOM 1392 O O . MET A 1 188 ? 5.376 7.160 -8.680 1.00 94.44 188 MET A O 1
ATOM 1396 N N . THR A 1 189 ? 4.579 9.196 -8.219 1.00 94.94 189 THR A N 1
ATOM 1397 C CA . THR A 1 189 ? 4.935 9.738 -9.553 1.00 94.94 189 THR A CA 1
ATOM 1398 C C . THR A 1 189 ? 6.443 9.811 -9.772 1.00 94.94 189 THR A C 1
ATOM 1400 O O . THR A 1 189 ? 6.917 9.464 -10.855 1.00 94.94 189 THR A O 1
ATOM 1403 N N . ASN A 1 190 ? 7.203 10.173 -8.735 1.00 93.31 190 ASN A N 1
ATOM 1404 C CA . ASN A 1 190 ? 8.662 10.085 -8.734 1.00 93.31 190 ASN A CA 1
ATOM 1405 C C . ASN A 1 190 ? 9.109 8.628 -8.981 1.00 93.31 190 ASN A C 1
ATOM 1407 O O . ASN A 1 190 ? 9.861 8.364 -9.917 1.00 93.31 190 ASN A O 1
ATOM 1411 N N . LEU A 1 191 ? 8.571 7.669 -8.216 1.00 94.62 191 LEU A N 1
ATOM 1412 C CA . LEU A 1 191 ? 8.903 6.244 -8.318 1.00 94.62 191 LEU A CA 1
ATOM 1413 C C . LEU A 1 191 ? 8.635 5.658 -9.712 1.00 94.62 191 LEU A C 1
ATOM 1415 O O . LEU A 1 191 ? 9.491 4.951 -10.242 1.00 94.62 191 LEU A O 1
ATOM 1419 N N . ILE A 1 192 ? 7.477 5.925 -10.329 1.00 95.88 192 ILE A N 1
ATOM 1420 C CA . ILE A 1 192 ? 7.169 5.372 -11.660 1.00 95.88 192 ILE A CA 1
ATOM 1421 C C . ILE A 1 192 ? 8.029 6.009 -12.756 1.00 95.88 192 ILE A C 1
ATOM 1423 O O . ILE A 1 192 ? 8.499 5.298 -13.642 1.00 95.88 192 ILE A O 1
ATOM 1427 N N . SER A 1 193 ? 8.312 7.313 -12.661 1.00 95.19 193 SER A N 1
ATOM 1428 C CA . SER A 1 193 ? 9.205 8.012 -13.592 1.00 95.19 193 SER A CA 1
ATOM 1429 C C . SER A 1 193 ? 10.631 7.461 -13.513 1.00 95.19 193 SER A C 1
ATOM 1431 O O . SER A 1 193 ? 11.227 7.122 -14.533 1.00 95.19 193 SER A O 1
ATOM 1433 N N . ASN A 1 194 ? 11.160 7.288 -12.301 1.00 94.06 194 ASN A N 1
ATOM 1434 C CA . ASN A 1 194 ? 12.504 6.753 -12.086 1.00 94.06 194 ASN A CA 1
ATOM 1435 C C . ASN A 1 194 ? 12.581 5.256 -12.443 1.00 94.06 194 ASN A C 1
ATOM 1437 O O . ASN A 1 194 ? 13.594 4.798 -12.978 1.00 94.06 194 ASN A O 1
ATOM 1441 N N . THR A 1 195 ? 11.490 4.505 -12.229 1.00 94.62 195 THR A N 1
ATOM 1442 C CA . THR A 1 195 ? 11.324 3.127 -12.721 1.00 94.62 195 THR A CA 1
ATOM 1443 C C . THR A 1 195 ? 11.423 3.083 -14.247 1.00 94.62 195 THR A C 1
ATOM 1445 O O . THR A 1 195 ? 12.155 2.242 -14.761 1.00 94.62 195 THR A O 1
ATOM 1448 N N . ILE A 1 196 ? 10.752 3.985 -14.980 1.00 94.00 196 ILE A N 1
ATOM 1449 C CA . ILE A 1 196 ? 10.848 4.068 -16.451 1.00 94.00 196 ILE A CA 1
ATOM 1450 C C . ILE A 1 196 ? 12.286 4.339 -16.882 1.00 94.00 196 ILE A C 1
ATOM 1452 O O . ILE A 1 196 ? 12.849 3.506 -17.587 1.00 94.00 196 ILE A O 1
ATOM 1456 N N . SER A 1 197 ? 12.892 5.443 -16.431 1.00 93.56 197 SER A N 1
ATOM 1457 C CA . SER A 1 197 ? 14.251 5.830 -16.839 1.00 93.56 197 SER A CA 1
ATOM 1458 C C . SER A 1 197 ? 15.260 4.713 -16.572 1.00 93.56 197 SER A C 1
ATOM 1460 O O . SER A 1 197 ? 16.067 4.366 -17.433 1.00 93.56 197 SER A O 1
ATOM 1462 N N . THR A 1 198 ? 15.167 4.078 -15.400 1.00 92.81 198 THR A N 1
ATOM 1463 C CA . THR A 1 198 ? 16.064 2.982 -15.027 1.00 92.81 198 THR A CA 1
ATOM 1464 C C . THR A 1 198 ? 15.835 1.733 -15.877 1.00 92.81 198 THR A C 1
ATOM 1466 O O . THR A 1 198 ? 16.796 1.106 -16.322 1.00 92.81 198 THR A O 1
ATOM 1469 N N . LEU A 1 199 ? 14.579 1.360 -16.139 1.00 91.94 199 LEU A N 1
ATOM 1470 C CA . LEU A 1 199 ? 14.252 0.226 -17.002 1.00 91.94 199 LEU A CA 1
ATOM 1471 C C . LEU A 1 199 ? 14.651 0.490 -18.465 1.00 91.94 199 LEU A C 1
ATOM 1473 O O . LEU A 1 199 ? 15.131 -0.424 -19.134 1.00 91.94 199 LEU A O 1
ATOM 1477 N N . GLU A 1 200 ? 14.550 1.725 -18.959 1.00 92.62 200 GLU A N 1
ATOM 1478 C CA . GLU A 1 200 ? 15.085 2.102 -20.272 1.00 92.62 200 GLU A CA 1
ATOM 1479 C C . GLU A 1 200 ? 16.609 1.996 -20.320 1.00 92.62 200 GLU A C 1
ATOM 1481 O O . GLU A 1 200 ? 17.136 1.399 -21.258 1.00 92.62 200 GLU A O 1
ATOM 1486 N N . GLU A 1 201 ? 17.325 2.489 -19.305 1.00 92.38 201 GLU A N 1
ATOM 1487 C CA . GLU A 1 201 ? 18.781 2.345 -19.200 1.00 92.38 201 GLU A CA 1
ATOM 1488 C C . GLU A 1 201 ? 19.238 0.882 -19.146 1.00 92.38 201 GLU A C 1
ATOM 1490 O O . GLU A 1 201 ? 20.208 0.517 -19.812 1.00 92.38 201 GLU A O 1
ATOM 1495 N N . VAL A 1 202 ? 18.547 0.034 -18.379 1.00 91.12 202 VAL A N 1
ATOM 1496 C CA . VAL A 1 202 ? 18.792 -1.419 -18.325 1.00 91.12 202 VAL A CA 1
ATOM 1497 C C . VAL A 1 202 ? 18.489 -2.058 -19.690 1.00 91.12 202 VAL A C 1
ATOM 1499 O O . VAL A 1 202 ? 19.243 -2.902 -20.171 1.00 91.12 202 VAL A O 1
ATOM 1502 N N . GLY A 1 203 ? 17.460 -1.590 -20.398 1.00 89.50 203 GLY A N 1
ATOM 1503 C CA . GLY A 1 203 ? 17.206 -1.913 -21.805 1.00 89.50 203 GLY A CA 1
ATOM 1504 C C . GLY A 1 203 ? 18.195 -1.292 -22.811 1.00 89.50 203 GLY A C 1
ATOM 1505 O O . GLY A 1 203 ? 17.988 -1.407 -24.019 1.00 89.50 203 GLY A O 1
ATOM 1506 N N . GLY A 1 204 ? 19.259 -0.610 -22.376 1.00 88.62 204 GLY A N 1
ATOM 1507 C CA . GLY A 1 204 ? 20.222 0.033 -23.278 1.00 88.62 204 GLY A CA 1
ATOM 1508 C C . GLY A 1 204 ? 19.635 1.202 -24.082 1.00 88.62 204 GLY A C 1
ATOM 1509 O O . GLY A 1 204 ? 20.044 1.429 -25.219 1.00 88.62 204 GLY A O 1
ATOM 1510 N N . GLY A 1 205 ? 18.663 1.916 -23.508 1.00 88.62 205 GLY A N 1
ATOM 1511 C CA . GLY A 1 205 ? 17.949 3.043 -24.114 1.00 88.62 205 GLY A CA 1
ATOM 1512 C C . GLY A 1 205 ? 16.556 2.713 -24.668 1.00 88.62 205 GLY A C 1
ATOM 1513 O O . GLY A 1 205 ? 16.057 3.469 -25.497 1.00 88.62 205 GLY A O 1
ATOM 1514 N N . SER A 1 206 ? 15.934 1.588 -24.281 1.00 88.88 206 SER A N 1
ATOM 1515 C CA . SER A 1 206 ? 14.535 1.285 -24.637 1.00 88.88 206 SER A CA 1
ATOM 1516 C C . SER A 1 206 ? 13.920 0.165 -23.792 1.00 88.88 206 SER A C 1
ATOM 1518 O O . SER A 1 206 ? 14.496 -0.919 -23.684 1.00 88.88 206 SER A O 1
ATOM 1520 N N . LEU A 1 207 ? 12.691 0.371 -23.299 1.00 88.81 207 LEU A N 1
ATOM 1521 C CA . LEU A 1 207 ? 11.907 -0.654 -22.593 1.00 88.81 207 LEU A CA 1
ATOM 1522 C C . LEU A 1 207 ? 11.740 -1.956 -23.401 1.00 88.81 207 LEU A C 1
ATOM 1524 O O . LEU A 1 207 ? 11.769 -3.045 -22.831 1.00 88.81 207 LEU A O 1
ATOM 1528 N N . GLY A 1 208 ? 11.599 -1.869 -24.729 1.00 85.25 208 GLY A N 1
ATOM 1529 C CA . GLY A 1 208 ? 11.371 -3.041 -25.587 1.00 85.25 208 GLY A CA 1
ATOM 1530 C C . GLY A 1 208 ? 12.532 -4.046 -25.604 1.00 85.25 208 GLY A C 1
ATOM 1531 O O . GLY A 1 208 ? 12.322 -5.234 -25.853 1.00 85.25 208 GLY A O 1
ATOM 1532 N N . ASN A 1 209 ? 13.750 -3.600 -25.285 1.00 87.75 209 ASN A N 1
ATOM 1533 C CA . ASN A 1 209 ? 14.942 -4.450 -25.247 1.00 87.75 209 ASN A CA 1
ATOM 1534 C C . ASN A 1 209 ? 15.042 -5.293 -23.966 1.00 87.75 209 ASN A C 1
ATOM 1536 O O . ASN A 1 209 ? 15.776 -6.283 -23.956 1.00 87.75 209 ASN A O 1
ATOM 1540 N N . LEU A 1 210 ? 14.304 -4.948 -22.899 1.00 84.75 210 LEU A N 1
ATOM 1541 C CA . LEU A 1 210 ? 14.373 -5.624 -21.593 1.00 84.75 210 LEU A CA 1
ATOM 1542 C C . LEU A 1 210 ? 14.098 -7.122 -21.674 1.00 84.75 210 LEU A C 1
ATOM 1544 O O . LEU A 1 210 ? 14.677 -7.892 -20.917 1.00 84.75 210 LEU A O 1
ATOM 1548 N N . GLY A 1 211 ? 13.291 -7.554 -22.646 1.00 75.50 211 GLY A N 1
ATOM 1549 C CA . GLY A 1 211 ? 13.074 -8.970 -22.936 1.00 75.50 211 GLY A CA 1
ATOM 1550 C C . GLY A 1 211 ? 14.313 -9.740 -23.423 1.00 75.50 211 GLY A C 1
ATOM 1551 O O . GLY A 1 211 ? 14.216 -10.940 -23.660 1.00 75.50 211 GLY A O 1
ATOM 1552 N N . SER A 1 212 ? 15.454 -9.068 -23.591 1.00 78.94 212 SER A N 1
ATOM 1553 C CA . SER A 1 212 ? 16.759 -9.649 -23.926 1.00 78.94 212 SER A CA 1
ATOM 1554 C C . SER A 1 212 ? 17.892 -9.222 -22.977 1.00 78.94 212 SER A C 1
ATOM 1556 O O . SER A 1 212 ? 19.023 -9.677 -23.148 1.00 78.94 212 SER A O 1
ATOM 1558 N N . THR A 1 213 ? 17.603 -8.396 -21.962 1.00 85.06 213 THR A N 1
ATOM 1559 C CA . THR A 1 213 ? 18.574 -7.974 -20.940 1.00 85.06 213 THR A CA 1
ATOM 1560 C C . THR A 1 213 ? 18.469 -8.845 -19.689 1.00 85.06 213 THR A C 1
ATOM 1562 O O . THR A 1 213 ? 17.384 -9.053 -19.152 1.00 85.06 213 THR A O 1
ATOM 1565 N N . ASP A 1 214 ? 19.614 -9.252 -19.136 1.00 85.19 214 ASP A N 1
ATOM 1566 C CA . ASP A 1 214 ? 19.685 -9.754 -17.763 1.00 85.19 214 ASP A CA 1
ATOM 1567 C C . ASP A 1 214 ? 19.610 -8.596 -16.745 1.00 85.19 214 ASP A C 1
ATOM 1569 O O . ASP A 1 214 ? 20.602 -7.909 -16.463 1.00 85.19 214 ASP A O 1
ATOM 1573 N N . ILE A 1 215 ? 18.414 -8.385 -16.189 1.00 87.00 215 ILE A N 1
ATOM 1574 C CA . ILE A 1 215 ? 18.128 -7.410 -15.121 1.00 87.00 215 ILE A CA 1
ATOM 1575 C C . ILE A 1 215 ? 18.942 -7.719 -13.848 1.00 87.00 215 ILE A C 1
ATOM 1577 O O . ILE A 1 215 ? 19.308 -6.800 -13.119 1.00 87.00 215 ILE A O 1
ATOM 1581 N N . SER A 1 216 ? 19.291 -8.989 -13.609 1.00 88.62 216 SER A N 1
ATOM 1582 C CA . SER A 1 216 ? 20.061 -9.436 -12.440 1.00 88.62 216 SER A CA 1
ATOM 1583 C C . SER A 1 216 ? 21.583 -9.349 -12.607 1.00 88.62 216 SER A C 1
ATOM 1585 O O . SER A 1 216 ? 22.327 -9.610 -11.657 1.00 88.62 216 SER A O 1
ATOM 1587 N N . SER A 1 217 ? 22.070 -8.967 -13.791 1.00 90.19 217 SER A N 1
ATOM 1588 C CA . SER A 1 217 ? 23.506 -8.845 -14.052 1.00 90.19 217 SER A CA 1
ATOM 1589 C C . SER A 1 217 ? 24.154 -7.745 -13.203 1.00 90.19 217 SER A C 1
ATOM 1591 O O . SER A 1 217 ? 23.551 -6.712 -12.906 1.00 90.19 217 SER A O 1
ATOM 1593 N N . THR A 1 218 ? 25.424 -7.935 -12.830 1.00 87.31 218 THR A N 1
ATOM 1594 C CA . THR A 1 218 ? 26.154 -7.047 -11.904 1.00 87.31 218 THR A CA 1
ATOM 1595 C C . THR A 1 218 ? 26.173 -5.575 -12.334 1.00 87.31 218 THR A C 1
ATOM 1597 O O . THR A 1 218 ? 26.196 -4.702 -11.480 1.00 87.31 218 THR A O 1
ATOM 1600 N N . ALA A 1 219 ? 26.124 -5.283 -13.639 1.00 88.50 219 ALA A N 1
ATOM 1601 C CA . ALA A 1 219 ? 26.086 -3.912 -14.160 1.00 88.50 219 ALA A CA 1
ATOM 1602 C C . ALA A 1 219 ? 24.726 -3.203 -13.972 1.00 88.50 219 ALA A C 1
ATOM 1604 O O . ALA A 1 219 ? 24.653 -1.980 -14.084 1.00 88.50 219 ALA A O 1
ATOM 1605 N N . ASN A 1 220 ? 23.662 -3.965 -13.699 1.00 90.38 220 ASN A N 1
ATOM 1606 C CA . ASN A 1 220 ? 22.299 -3.470 -13.517 1.00 90.38 220 ASN A CA 1
ATOM 1607 C C . ASN A 1 220 ? 21.860 -3.465 -12.043 1.00 90.38 220 ASN A C 1
ATOM 1609 O O . ASN A 1 220 ? 20.969 -2.690 -11.697 1.00 90.38 220 ASN A O 1
ATOM 1613 N N . LYS A 1 221 ? 22.483 -4.275 -11.170 1.00 89.19 221 LYS A N 1
ATOM 1614 C CA . LYS A 1 221 ? 22.068 -4.426 -9.761 1.00 89.19 221 LYS A CA 1
ATOM 1615 C C . LYS A 1 221 ? 21.964 -3.104 -9.007 1.00 89.19 221 LYS A C 1
ATOM 1617 O O . LYS A 1 221 ? 20.911 -2.847 -8.438 1.00 89.19 221 LYS A O 1
ATOM 1622 N N . ASP A 1 222 ? 22.983 -2.250 -9.065 1.00 87.06 222 ASP A N 1
ATOM 1623 C CA . ASP A 1 222 ? 22.986 -0.954 -8.364 1.00 87.06 222 ASP A CA 1
ATOM 1624 C C . ASP A 1 222 ? 21.832 -0.046 -8.832 1.00 87.06 222 ASP A C 1
ATOM 1626 O O . ASP A 1 222 ? 21.226 0.676 -8.041 1.00 87.06 222 ASP A O 1
ATOM 1630 N N . LYS A 1 223 ? 21.467 -0.132 -10.119 1.00 89.94 223 LYS A N 1
ATOM 1631 C CA . LYS A 1 22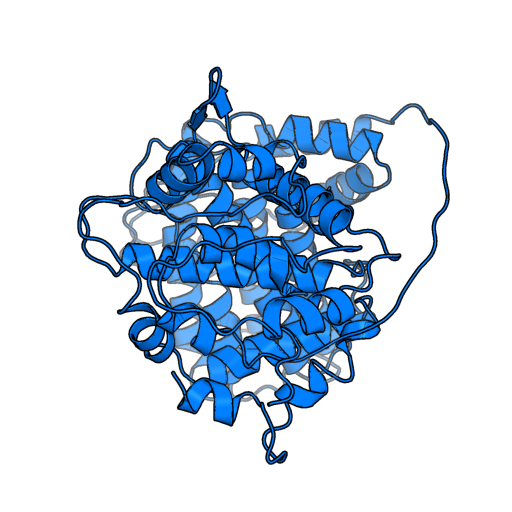3 ? 20.345 0.620 -10.693 1.00 89.94 223 LYS A CA 1
ATOM 1632 C C . LYS A 1 223 ? 19.000 0.093 -10.199 1.00 89.94 223 LYS A C 1
ATOM 1634 O O . LYS A 1 223 ? 18.150 0.870 -9.775 1.00 89.94 223 LYS A O 1
ATOM 1639 N N . VAL A 1 224 ? 18.814 -1.229 -10.208 1.00 90.62 224 VAL A N 1
ATOM 1640 C CA . VAL A 1 224 ? 17.595 -1.868 -9.686 1.00 90.62 224 VAL A CA 1
ATOM 1641 C C . VAL A 1 224 ? 17.465 -1.616 -8.180 1.00 90.62 224 VAL A C 1
ATOM 1643 O O . VAL A 1 224 ? 16.380 -1.276 -7.718 1.00 90.62 224 VAL A O 1
ATOM 1646 N N . LEU A 1 225 ? 18.571 -1.680 -7.431 1.00 87.81 225 LEU A N 1
ATOM 1647 C CA . LEU A 1 225 ? 18.646 -1.344 -6.007 1.00 87.81 225 LEU A CA 1
ATOM 1648 C C . LEU A 1 225 ? 18.246 0.113 -5.729 1.00 87.81 225 LEU A C 1
ATOM 1650 O O . LEU A 1 225 ? 17.605 0.374 -4.713 1.00 87.81 225 LEU A O 1
ATOM 1654 N N . SER A 1 226 ? 18.548 1.050 -6.635 1.00 86.69 226 SER A N 1
ATOM 1655 C CA . SER A 1 226 ? 18.041 2.426 -6.549 1.00 86.69 226 SER A CA 1
ATOM 1656 C C . SER A 1 226 ? 16.506 2.462 -6.561 1.00 86.69 226 SER A C 1
ATOM 1658 O O . SER A 1 226 ? 15.905 2.983 -5.623 1.00 86.69 226 SER A O 1
ATOM 1660 N N . ILE A 1 227 ? 15.850 1.812 -7.537 1.00 90.06 227 ILE A N 1
ATOM 1661 C CA . ILE A 1 227 ? 14.375 1.751 -7.588 1.00 90.06 227 ILE A CA 1
ATOM 1662 C C . ILE A 1 227 ? 13.805 1.046 -6.345 1.00 90.06 227 ILE A C 1
ATOM 1664 O O . ILE A 1 227 ? 12.807 1.496 -5.787 1.00 90.06 227 ILE A O 1
ATOM 1668 N N . VAL A 1 228 ? 14.435 -0.047 -5.891 1.00 89.50 228 VAL A N 1
ATOM 1669 C CA . VAL A 1 228 ? 14.034 -0.756 -4.662 1.00 89.50 228 VAL A CA 1
ATOM 1670 C C . VAL A 1 228 ? 14.069 0.204 -3.474 1.00 89.50 228 VAL A C 1
ATOM 1672 O O . VAL A 1 228 ? 13.078 0.312 -2.759 1.00 89.50 228 VAL A O 1
ATOM 1675 N N . ASN A 1 229 ? 15.155 0.958 -3.298 1.00 84.06 229 ASN A N 1
ATOM 1676 C CA . ASN A 1 229 ? 15.280 1.957 -2.238 1.00 84.06 229 ASN A CA 1
ATOM 1677 C C . ASN A 1 229 ? 14.229 3.077 -2.338 1.00 84.06 229 ASN A C 1
ATOM 1679 O O . ASN A 1 229 ? 13.705 3.520 -1.319 1.00 84.06 229 ASN A O 1
ATOM 1683 N N . GLU A 1 230 ? 13.868 3.522 -3.540 1.00 85.25 230 GLU A N 1
ATOM 1684 C CA . GLU A 1 230 ? 12.817 4.532 -3.723 1.00 85.25 230 GLU A CA 1
ATOM 1685 C C . GLU A 1 230 ? 11.414 3.998 -3.435 1.00 85.25 230 GLU A C 1
ATOM 1687 O O . GLU A 1 230 ? 10.601 4.695 -2.828 1.00 85.25 230 GLU A O 1
ATOM 1692 N N . ALA A 1 231 ? 11.140 2.752 -3.814 1.00 89.62 231 ALA A N 1
ATOM 1693 C CA . ALA A 1 231 ? 9.883 2.076 -3.532 1.00 89.62 231 ALA A CA 1
ATOM 1694 C C . ALA A 1 231 ? 9.730 1.794 -2.026 1.00 89.62 231 ALA A C 1
ATOM 1696 O O . ALA A 1 231 ? 8.687 2.083 -1.439 1.00 89.62 231 ALA A O 1
ATOM 1697 N N . LEU A 1 232 ? 10.798 1.343 -1.362 1.00 84.69 232 LEU A N 1
ATOM 1698 C CA . LEU A 1 232 ? 10.843 1.232 0.097 1.00 84.69 232 LEU A CA 1
ATOM 1699 C C . LEU A 1 232 ? 10.692 2.608 0.771 1.00 84.69 232 LEU A C 1
ATOM 1701 O O . LEU A 1 232 ? 9.930 2.735 1.726 1.00 84.69 232 LEU A O 1
ATOM 1705 N N . PHE A 1 233 ? 11.320 3.670 0.259 1.00 81.69 233 PHE A N 1
ATOM 1706 C CA . PHE A 1 233 ? 11.119 5.023 0.785 1.00 81.69 233 PHE A CA 1
ATOM 1707 C C . PHE A 1 233 ? 9.661 5.501 0.641 1.00 81.69 233 PHE A C 1
ATOM 1709 O O . PHE A 1 233 ? 9.087 6.003 1.608 1.00 81.69 233 PHE A O 1
ATOM 1716 N N . ALA A 1 234 ? 9.030 5.305 -0.522 1.00 85.25 234 ALA A N 1
ATOM 1717 C CA . ALA A 1 234 ? 7.625 5.653 -0.743 1.00 85.25 234 ALA A CA 1
ATOM 1718 C C . ALA A 1 234 ? 6.688 4.882 0.207 1.00 85.25 234 ALA A C 1
ATOM 1720 O O . ALA A 1 234 ? 5.819 5.488 0.838 1.00 85.25 234 ALA A O 1
ATOM 1721 N N . ALA A 1 235 ? 6.927 3.579 0.401 1.00 83.69 235 ALA A N 1
ATOM 1722 C CA . ALA A 1 235 ? 6.224 2.779 1.401 1.00 83.69 235 ALA A CA 1
ATOM 1723 C C . ALA A 1 235 ? 6.421 3.336 2.822 1.00 83.69 235 ALA A C 1
ATOM 1725 O O . ALA A 1 235 ? 5.449 3.506 3.556 1.00 83.69 235 ALA A O 1
ATOM 1726 N N . LYS A 1 236 ? 7.653 3.693 3.209 1.00 76.94 236 LYS A N 1
ATOM 1727 C CA . LYS A 1 236 ? 7.938 4.282 4.527 1.00 76.94 236 LYS A CA 1
ATOM 1728 C C . LYS A 1 236 ? 7.142 5.567 4.766 1.00 76.94 236 LYS A C 1
ATOM 1730 O O . LYS A 1 236 ? 6.654 5.760 5.871 1.00 76.94 236 LYS A O 1
ATOM 1735 N N . ILE A 1 237 ? 6.975 6.430 3.763 1.00 77.69 237 ILE A N 1
ATOM 1736 C CA . ILE A 1 237 ? 6.174 7.655 3.918 1.00 77.69 237 ILE A CA 1
ATOM 1737 C C . ILE A 1 237 ? 4.668 7.352 3.967 1.00 77.69 237 ILE A C 1
ATOM 1739 O O . ILE A 1 237 ? 3.975 7.944 4.790 1.00 77.69 237 ILE A O 1
ATOM 1743 N N . ALA A 1 238 ? 4.160 6.389 3.192 1.00 77.38 238 ALA A N 1
ATOM 1744 C CA . ALA A 1 238 ? 2.759 5.960 3.289 1.00 77.38 238 ALA A CA 1
ATOM 1745 C C . ALA A 1 238 ? 2.417 5.312 4.654 1.00 77.38 238 ALA A C 1
ATOM 1747 O O . ALA A 1 238 ? 1.320 5.515 5.180 1.00 77.38 238 ALA A O 1
ATOM 1748 N N . ASP A 1 239 ? 3.365 4.599 5.276 1.00 73.19 239 ASP A N 1
ATOM 1749 C CA . ASP A 1 239 ? 3.261 4.079 6.652 1.00 73.19 239 ASP A CA 1
ATOM 1750 C C . ASP A 1 239 ? 3.168 5.213 7.693 1.00 73.19 239 ASP A C 1
ATOM 1752 O O . ASP A 1 239 ? 2.400 5.122 8.647 1.00 73.19 239 ASP A O 1
ATOM 1756 N N . GLN A 1 240 ? 3.890 6.322 7.490 1.00 71.44 240 GLN A N 1
ATOM 1757 C CA . GLN A 1 240 ? 3.805 7.510 8.355 1.00 71.44 240 GLN A CA 1
ATOM 1758 C C . GLN A 1 240 ? 2.487 8.275 8.148 1.00 71.44 240 GLN A C 1
ATOM 1760 O O . GLN A 1 240 ? 1.798 8.577 9.118 1.00 71.44 240 GLN A O 1
ATOM 1765 N N . VAL A 1 241 ? 2.099 8.544 6.893 1.00 66.06 241 VAL A N 1
ATOM 1766 C CA . VAL A 1 241 ? 0.874 9.297 6.546 1.00 66.06 241 VAL A CA 1
ATOM 1767 C C . VAL A 1 241 ? -0.396 8.574 6.994 1.00 66.06 241 VAL A C 1
ATOM 1769 O O . VAL A 1 241 ? -1.302 9.207 7.527 1.00 66.06 241 VAL A O 1
ATOM 1772 N N . SER A 1 242 ? -0.457 7.247 6.854 1.00 61.72 242 SER A N 1
ATOM 1773 C CA . SER A 1 242 ? -1.580 6.444 7.367 1.00 61.72 242 SER A CA 1
ATOM 1774 C C . SER A 1 242 ? -1.585 6.273 8.893 1.00 61.72 242 SER A C 1
ATOM 1776 O O . SER A 1 242 ? -2.436 5.562 9.426 1.00 61.72 242 SER A O 1
ATOM 1778 N N . GLY A 1 243 ? -0.615 6.857 9.606 1.00 56.56 243 GLY A N 1
ATOM 1779 C CA . GLY A 1 243 ? -0.405 6.667 11.041 1.00 56.56 243 GLY A CA 1
ATOM 1780 C C . GLY A 1 243 ? 0.081 5.265 11.428 1.00 56.56 243 GLY A C 1
ATOM 1781 O O . GLY A 1 243 ? 0.330 5.019 12.610 1.00 56.56 243 GLY A O 1
ATOM 1782 N N . ALA A 1 244 ? 0.246 4.341 10.475 1.00 58.47 244 ALA A N 1
ATOM 1783 C CA . ALA A 1 244 ? 0.611 2.947 10.725 1.00 58.47 244 ALA A CA 1
ATOM 1784 C C . ALA A 1 244 ? 2.014 2.803 11.343 1.00 58.47 244 ALA A C 1
ATOM 1786 O O . ALA A 1 244 ? 2.254 1.898 12.146 1.00 58.47 244 ALA A O 1
ATOM 1787 N N . ALA A 1 245 ? 2.900 3.770 11.111 1.00 57.25 245 ALA A N 1
ATOM 1788 C CA . ALA A 1 245 ? 4.173 3.909 11.808 1.00 57.25 245 ALA A CA 1
ATOM 1789 C C . ALA A 1 245 ? 4.038 4.019 13.341 1.00 57.25 245 ALA A C 1
ATOM 1791 O O . ALA A 1 245 ? 4.943 3.611 14.067 1.00 57.25 245 ALA A O 1
ATOM 1792 N N . THR A 1 246 ? 2.909 4.528 13.849 1.00 53.03 246 THR A N 1
ATOM 1793 C CA . THR A 1 246 ? 2.655 4.679 15.293 1.00 53.03 246 THR A CA 1
ATOM 1794 C C . THR A 1 246 ? 2.197 3.384 15.973 1.00 53.03 246 THR A C 1
ATOM 1796 O O . THR A 1 246 ? 2.150 3.325 17.205 1.00 53.03 246 THR A O 1
ATOM 1799 N N . LEU A 1 247 ? 1.890 2.328 15.203 1.00 55.88 247 LEU A N 1
ATOM 1800 C CA . LEU A 1 247 ? 1.489 1.029 15.739 1.00 55.88 247 LEU A CA 1
ATOM 1801 C C . LEU A 1 247 ? 2.582 0.460 16.652 1.00 55.88 247 LEU A C 1
ATOM 1803 O O . LEU A 1 247 ? 3.663 0.094 16.203 1.00 55.88 247 LEU A O 1
ATOM 1807 N N . LYS A 1 248 ? 2.277 0.299 17.941 1.00 53.06 248 LYS A N 1
ATOM 1808 C CA . LYS A 1 248 ? 3.158 -0.389 18.895 1.00 53.06 248 LYS A CA 1
ATOM 1809 C C . LYS A 1 248 ? 2.539 -1.735 19.262 1.00 53.06 248 LYS A C 1
ATOM 1811 O O . LYS A 1 248 ? 1.756 -1.837 20.203 1.00 53.06 248 LYS A O 1
ATOM 1816 N N . LEU A 1 249 ? 2.872 -2.768 18.483 1.00 54.84 249 LEU A N 1
ATOM 1817 C CA . LEU A 1 249 ? 2.644 -4.163 18.877 1.00 54.84 249 LEU A CA 1
ATOM 1818 C C . LEU A 1 249 ? 3.769 -4.544 19.844 1.00 54.84 249 LEU A C 1
ATOM 1820 O O . LEU A 1 249 ? 4.943 -4.383 19.506 1.00 54.84 249 LEU A O 1
ATOM 1824 N N . SER A 1 250 ? 3.447 -5.009 21.052 1.00 47.88 250 SER A N 1
ATOM 1825 C CA . SER A 1 250 ? 4.493 -5.367 22.011 1.00 47.88 250 SER A CA 1
ATOM 1826 C C . SER A 1 250 ? 5.249 -6.608 21.531 1.00 47.88 250 SER A C 1
ATOM 1828 O O . SER A 1 250 ? 4.657 -7.607 21.132 1.00 47.88 250 SER A O 1
ATOM 1830 N N . THR A 1 251 ? 6.579 -6.587 21.619 1.00 48.88 251 THR A N 1
ATOM 1831 C CA . THR A 1 251 ? 7.425 -7.755 21.303 1.00 48.88 251 THR A CA 1
ATOM 1832 C C . THR A 1 251 ? 7.235 -8.900 22.312 1.00 48.88 251 THR A C 1
ATOM 1834 O O . THR A 1 251 ? 7.668 -10.027 22.072 1.00 48.88 251 THR A O 1
ATOM 1837 N N . GLN A 1 252 ? 6.555 -8.623 23.430 1.00 45.91 252 GLN A N 1
ATOM 1838 C CA . GLN A 1 252 ? 6.041 -9.599 24.393 1.00 45.91 252 GLN A CA 1
ATOM 1839 C C . GLN A 1 252 ? 4.824 -10.386 23.890 1.00 45.91 252 GLN A C 1
ATOM 1841 O O . GLN A 1 252 ? 4.491 -11.404 24.493 1.00 45.91 252 GLN A O 1
ATOM 1846 N N . LEU A 1 253 ? 4.139 -9.928 22.838 1.00 52.34 253 LEU A N 1
ATOM 1847 C CA . LEU A 1 253 ? 2.941 -10.594 22.355 1.00 52.34 253 LEU A CA 1
ATOM 1848 C C . LEU A 1 253 ? 3.285 -11.895 21.631 1.00 52.34 253 LEU A C 1
ATOM 1850 O O . LEU A 1 253 ? 3.879 -11.910 20.549 1.00 52.34 253 LEU A O 1
ATOM 1854 N N . ASP A 1 254 ? 2.817 -12.988 22.218 1.00 52.69 254 ASP A N 1
ATOM 1855 C CA . ASP A 1 254 ? 2.865 -14.327 21.650 1.00 52.69 254 ASP A CA 1
ATOM 1856 C C . ASP A 1 254 ? 1.737 -14.481 20.608 1.00 52.69 254 ASP A C 1
ATOM 1858 O O . ASP A 1 254 ? 0.761 -15.212 20.793 1.00 52.69 254 ASP A O 1
ATOM 1862 N N . LEU A 1 255 ? 1.862 -13.723 19.505 1.00 52.78 255 LEU A N 1
ATOM 1863 C CA . LEU A 1 255 ? 0.856 -13.548 18.442 1.00 52.78 255 LEU A CA 1
ATOM 1864 C C . LEU A 1 255 ? 0.238 -14.872 17.972 1.00 52.78 255 LEU A C 1
ATOM 1866 O O . LEU A 1 255 ? -0.928 -14.905 17.601 1.00 52.78 255 LEU A O 1
ATOM 1870 N N . GLY A 1 256 ? 1.015 -15.956 18.002 1.00 50.88 256 GLY A N 1
ATOM 1871 C CA . GLY A 1 256 ? 0.656 -17.312 17.591 1.00 50.88 256 GLY A CA 1
ATOM 1872 C C . GLY A 1 256 ? 0.112 -18.266 18.652 1.00 50.88 256 GLY A C 1
ATOM 1873 O O . GLY A 1 256 ? -0.579 -19.205 18.275 1.00 50.88 256 GLY A O 1
ATOM 1874 N N . ALA A 1 257 ? 0.302 -18.023 19.948 1.00 52.50 257 ALA A N 1
ATOM 1875 C CA . ALA A 1 257 ? -0.439 -18.746 20.985 1.00 52.50 257 ALA A CA 1
ATOM 1876 C C . ALA A 1 257 ? -1.863 -18.187 21.032 1.00 52.50 257 ALA A C 1
ATOM 1878 O O . ALA A 1 257 ? -2.845 -18.930 21.035 1.00 52.50 257 ALA A O 1
ATOM 1879 N N . LEU A 1 258 ? -1.944 -16.864 20.874 1.00 51.59 258 LEU A N 1
ATOM 1880 C CA . LEU A 1 258 ? -3.139 -16.154 20.469 1.00 51.59 258 LEU A CA 1
ATOM 1881 C C . LEU A 1 258 ? -3.744 -16.776 19.189 1.00 51.59 258 LEU A C 1
ATOM 1883 O O . LEU A 1 258 ? -4.927 -17.116 19.213 1.00 51.59 258 LEU A O 1
ATOM 1887 N N . ILE A 1 259 ? -2.959 -17.061 18.129 1.00 52.19 259 ILE A N 1
ATOM 1888 C CA . ILE A 1 259 ? -3.458 -17.830 16.961 1.00 52.19 259 ILE A CA 1
ATOM 1889 C C . ILE A 1 259 ? -4.062 -19.175 17.319 1.00 52.19 259 ILE A C 1
ATOM 1891 O O . ILE A 1 259 ? -5.152 -19.501 16.831 1.00 52.19 259 ILE A O 1
ATOM 1895 N N . GLU A 1 260 ? -3.382 -19.978 18.119 1.00 51.34 260 GLU A N 1
ATOM 1896 C CA . GLU A 1 260 ? -3.906 -21.295 18.430 1.00 51.34 260 GLU A CA 1
ATOM 1897 C C . GLU A 1 260 ? -5.237 -21.230 19.189 1.00 51.34 260 GLU A C 1
ATOM 1899 O O . GLU A 1 260 ? -5.991 -22.198 19.101 1.00 51.34 260 GLU A O 1
ATOM 1904 N N . GLU A 1 261 ? -5.580 -20.115 19.852 1.00 52.12 261 GLU A N 1
ATOM 1905 C CA . GLU A 1 261 ? -6.823 -19.988 20.617 1.00 52.12 261 GLU A CA 1
ATOM 1906 C C . GLU A 1 261 ? -8.079 -19.713 19.766 1.00 52.12 261 GLU A C 1
ATOM 1908 O O . GLU A 1 261 ? -8.962 -20.571 19.739 1.00 52.12 261 GLU A O 1
ATOM 1913 N N . MET A 1 262 ? -8.206 -18.609 19.001 1.00 49.56 262 MET A N 1
ATOM 1914 C CA . MET A 1 262 ? -9.462 -18.399 18.228 1.00 49.56 262 MET A CA 1
ATOM 1915 C C . MET A 1 262 ? -9.698 -19.478 17.155 1.00 49.56 262 MET A C 1
ATOM 1917 O O . MET A 1 262 ? -10.843 -19.734 16.775 1.00 49.56 262 MET A O 1
ATOM 1921 N N . ASN A 1 263 ? -8.657 -20.189 16.713 1.00 48.94 263 ASN A N 1
ATOM 1922 C CA . ASN A 1 263 ? -8.799 -21.335 15.809 1.00 48.94 263 ASN A CA 1
ATOM 1923 C C . ASN A 1 263 ? -9.478 -22.567 16.436 1.00 48.94 263 ASN A C 1
ATOM 1925 O O . ASN A 1 263 ? -9.945 -23.465 15.716 1.00 48.94 263 ASN A O 1
ATOM 1929 N N . ARG A 1 264 ? -9.585 -22.622 17.770 1.00 47.34 264 ARG A N 1
ATOM 1930 C CA . ARG A 1 264 ? -10.336 -23.666 18.488 1.00 47.34 264 ARG A CA 1
ATOM 1931 C C . ARG A 1 264 ? -11.851 -23.488 18.326 1.00 47.34 264 ARG A C 1
ATOM 1933 O O . ARG A 1 264 ? -12.580 -24.468 18.463 1.00 47.34 264 ARG A O 1
ATOM 1940 N N . SER A 1 265 ? -12.335 -22.294 17.971 1.00 44.41 265 SER A N 1
ATOM 1941 C CA . SER A 1 265 ? -13.753 -22.024 17.680 1.00 44.41 265 SER A CA 1
ATOM 1942 C C . SER A 1 265 ? -14.124 -22.239 16.206 1.00 44.41 265 SER A C 1
ATOM 1944 O O . SER A 1 265 ? -13.965 -21.353 15.373 1.00 44.41 265 SER A O 1
ATOM 1946 N N . THR A 1 266 ? -14.709 -23.397 15.890 1.00 44.09 266 THR A N 1
ATOM 1947 C CA . THR A 1 266 ? -15.633 -23.526 14.746 1.00 44.09 266 THR A CA 1
ATOM 1948 C C . THR A 1 266 ? -16.978 -22.906 15.128 1.00 44.09 266 THR A C 1
ATOM 1950 O O . THR A 1 266 ? -17.521 -23.284 16.165 1.00 44.09 266 THR A O 1
ATOM 1953 N N . ARG A 1 267 ? -17.500 -21.978 14.318 1.00 48.00 267 ARG A N 1
ATOM 1954 C CA . ARG A 1 267 ? -18.761 -21.245 14.548 1.00 48.00 267 ARG A CA 1
ATOM 1955 C C . ARG A 1 267 ? -19.668 -21.298 13.318 1.00 48.00 267 ARG A C 1
ATOM 1957 O O . ARG A 1 267 ? -19.171 -21.417 12.198 1.00 48.00 267 ARG A O 1
ATOM 1964 N N . SER A 1 268 ? -20.972 -21.186 13.537 1.00 40.94 268 SER A N 1
ATOM 1965 C CA . SER A 1 268 ? -22.006 -21.114 12.496 1.00 40.94 268 SER A CA 1
ATOM 1966 C C . SER A 1 268 ? -22.188 -19.688 11.952 1.00 40.94 268 SER A C 1
ATOM 1968 O O . SER A 1 268 ? -21.690 -18.710 12.514 1.00 40.94 268 SER A O 1
ATOM 1970 N N . ARG A 1 269 ? -22.949 -19.563 10.856 1.00 43.94 269 ARG A N 1
ATOM 1971 C CA . ARG A 1 269 ? -23.415 -18.277 10.307 1.00 43.94 269 ARG A CA 1
ATOM 1972 C C . ARG A 1 269 ? -24.264 -17.534 11.344 1.00 43.94 269 ARG A C 1
ATOM 1974 O O . ARG A 1 269 ? -25.126 -18.143 11.971 1.00 43.94 269 ARG A O 1
ATOM 1981 N N . GLY A 1 270 ? -24.016 -16.238 11.531 1.00 48.25 270 GLY A N 1
ATOM 1982 C CA . GLY A 1 270 ? -24.748 -15.402 12.492 1.00 48.25 270 GLY A CA 1
ATOM 1983 C C . GLY A 1 270 ? -24.322 -15.510 13.967 1.00 48.25 270 GLY A C 1
ATOM 1984 O O . GLY A 1 270 ? -24.863 -14.777 14.791 1.00 48.25 270 GLY A O 1
ATOM 1985 N N . GLU A 1 271 ? -23.380 -16.388 14.338 1.00 57.31 271 GLU A N 1
ATOM 1986 C CA . GLU A 1 271 ? -22.990 -16.573 15.747 1.00 57.31 271 GLU A CA 1
ATOM 1987 C C . GLU A 1 271 ? -22.042 -15.469 16.270 1.00 57.31 271 GLU A C 1
ATOM 1989 O O . GLU A 1 271 ? -20.999 -15.213 15.650 1.00 57.31 271 GLU A O 1
ATOM 1994 N N . PRO A 1 272 ? -22.329 -14.870 17.448 1.00 61.66 272 PRO A N 1
ATOM 1995 C CA . PRO A 1 272 ? -21.435 -13.917 18.099 1.00 61.66 272 PRO A CA 1
ATOM 1996 C C . PRO A 1 272 ? -20.031 -14.470 18.375 1.00 61.66 272 PRO A C 1
ATOM 1998 O O . PRO A 1 272 ? -19.825 -15.618 18.786 1.00 61.66 272 PRO A O 1
ATOM 2001 N N . ILE A 1 273 ? -19.035 -13.603 18.218 1.00 64.25 273 ILE A N 1
ATOM 2002 C CA . ILE A 1 273 ? -17.647 -13.860 18.589 1.00 64.25 273 ILE A CA 1
ATOM 2003 C C . ILE A 1 273 ? -17.518 -13.644 20.104 1.00 64.25 273 ILE A C 1
ATOM 2005 O O . ILE A 1 273 ? -17.095 -12.585 20.562 1.00 64.25 273 ILE A O 1
ATOM 2009 N N . GLU A 1 274 ? -17.909 -14.647 20.892 1.00 67.00 274 GLU A N 1
ATOM 2010 C CA . GLU A 1 274 ? -17.558 -14.713 22.318 1.00 67.00 274 GLU A CA 1
ATOM 2011 C C . GLU A 1 274 ? -16.039 -14.616 22.525 1.00 67.00 274 GLU A C 1
ATOM 2013 O O . GLU A 1 274 ? -15.270 -15.315 21.848 1.00 67.00 274 GLU A O 1
ATOM 2018 N N . LEU A 1 275 ? -15.635 -13.834 23.528 1.00 70.06 275 LEU A N 1
ATOM 2019 C CA . LEU A 1 275 ? -14.255 -13.705 24.008 1.00 70.06 275 LEU A CA 1
ATOM 2020 C C . LEU A 1 275 ? -13.970 -14.584 25.246 1.00 70.06 275 LEU A C 1
ATOM 2022 O O . LEU A 1 275 ? -12.915 -14.481 25.870 1.00 70.06 275 LEU A O 1
ATOM 2026 N N . THR A 1 276 ? -14.877 -15.511 25.571 1.00 68.81 276 THR A N 1
ATOM 2027 C CA . THR A 1 276 ? -14.846 -16.398 26.756 1.00 68.81 276 THR A CA 1
ATOM 2028 C C . THR A 1 276 ? -13.566 -17.219 26.905 1.00 68.81 276 THR A C 1
ATOM 2030 O O . THR A 1 276 ? -13.219 -17.622 28.015 1.00 68.81 276 THR A O 1
ATOM 2033 N N . LYS A 1 277 ? -12.838 -17.438 25.804 1.00 63.78 277 LYS A N 1
ATOM 2034 C CA . LYS A 1 277 ? -11.572 -18.183 25.766 1.00 63.78 277 LYS A CA 1
ATOM 2035 C C . LYS A 1 277 ? -10.331 -17.330 25.513 1.00 63.78 277 LYS A C 1
ATOM 2037 O O . LYS A 1 277 ? -9.231 -17.850 25.639 1.00 63.78 277 LYS A O 1
ATOM 2042 N N . THR A 1 278 ? -10.459 -16.040 25.185 1.00 61.59 278 THR A N 1
ATOM 2043 C CA . THR A 1 278 ? -9.283 -15.222 24.825 1.00 61.59 278 THR A CA 1
ATOM 2044 C C . THR A 1 278 ? -8.414 -14.851 26.026 1.00 61.59 278 THR A C 1
ATOM 2046 O O . THR A 1 278 ? -7.316 -14.354 25.817 1.00 61.59 278 THR A O 1
ATOM 2049 N N . GLY A 1 279 ? -8.874 -15.116 27.257 1.00 67.06 279 GLY A N 1
ATOM 2050 C CA . GLY A 1 279 ? -8.049 -15.254 28.463 1.00 67.06 279 GLY A CA 1
ATOM 2051 C C . GLY A 1 279 ? -6.937 -14.212 28.617 1.00 67.06 279 GLY A C 1
ATOM 2052 O O . GLY A 1 279 ? -7.205 -13.031 28.816 1.00 67.06 279 GLY A O 1
ATOM 2053 N N . GLU A 1 280 ? -5.693 -14.680 28.521 1.00 66.19 280 GLU A N 1
ATOM 2054 C CA . GLU A 1 280 ? -4.453 -13.899 28.657 1.00 66.19 280 GLU A CA 1
ATOM 2055 C C . GLU A 1 280 ? -4.182 -12.911 27.506 1.00 66.19 280 GLU A C 1
ATOM 2057 O O . GLU A 1 280 ? -3.361 -12.008 27.638 1.00 66.19 280 GLU A O 1
ATOM 2062 N N . PHE A 1 281 ? -4.898 -13.035 26.388 1.00 65.00 281 PHE A N 1
ATOM 2063 C CA . PHE A 1 281 ? -4.720 -12.214 25.190 1.00 65.00 281 PHE A CA 1
ATOM 2064 C C . PHE A 1 281 ? -5.721 -11.060 25.067 1.00 65.00 281 PHE A C 1
ATOM 2066 O O . PHE A 1 281 ? -5.659 -10.306 24.094 1.00 65.00 281 PHE A O 1
ATOM 2073 N N . ILE A 1 282 ? -6.653 -10.903 26.014 1.00 71.06 282 ILE A N 1
ATOM 2074 C CA . ILE A 1 282 ? -7.678 -9.849 25.949 1.00 71.06 282 ILE A CA 1
ATOM 2075 C C . ILE A 1 282 ? -7.057 -8.441 25.920 1.00 71.06 282 ILE A C 1
ATOM 2077 O O . ILE A 1 282 ? -7.486 -7.596 25.137 1.00 71.06 282 ILE A O 1
ATOM 2081 N N . ASP A 1 283 ? -5.977 -8.218 26.673 1.00 70.44 283 ASP A N 1
ATOM 2082 C CA . ASP A 1 283 ? -5.253 -6.941 26.708 1.00 70.44 283 ASP A CA 1
ATOM 2083 C C . ASP A 1 283 ? -4.494 -6.663 25.402 1.00 70.44 283 ASP A C 1
ATOM 2085 O O . ASP A 1 283 ? -4.417 -5.520 24.951 1.00 70.44 283 ASP A O 1
ATOM 2089 N N . ALA A 1 284 ? -3.996 -7.711 24.740 1.00 64.50 284 ALA A N 1
ATOM 2090 C CA . ALA A 1 284 ? -3.381 -7.605 23.421 1.00 64.50 284 ALA A CA 1
ATOM 2091 C C . ALA A 1 284 ? -4.421 -7.280 22.339 1.00 64.50 284 ALA A C 1
ATOM 2093 O O . ALA A 1 284 ? -4.225 -6.361 21.545 1.00 64.50 284 ALA A O 1
ATOM 2094 N N . ILE A 1 285 ? -5.561 -7.980 22.350 1.00 67.00 285 ILE A N 1
ATOM 2095 C CA . ILE A 1 285 ? -6.719 -7.677 21.500 1.00 67.00 285 ILE A CA 1
ATOM 2096 C C . ILE A 1 285 ? -7.133 -6.208 21.675 1.00 67.00 285 ILE A C 1
ATOM 2098 O O . ILE A 1 285 ? -7.292 -5.499 20.682 1.00 67.00 285 ILE A O 1
ATOM 2102 N N . AS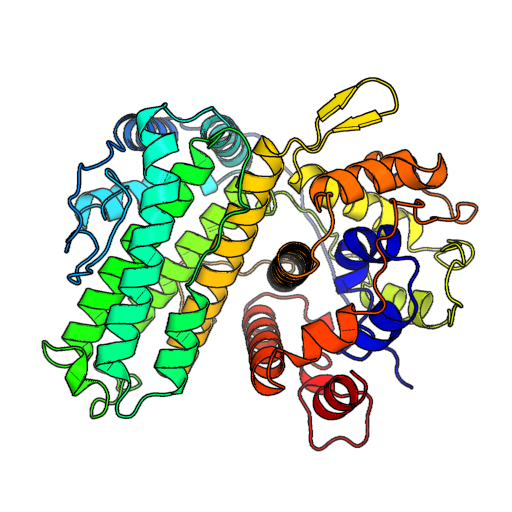N A 1 286 ? -7.233 -5.731 22.918 1.00 69.88 286 ASN A N 1
ATOM 2103 C CA . ASN A 1 286 ? -7.578 -4.350 23.252 1.00 69.88 286 ASN A CA 1
ATOM 2104 C C . ASN A 1 286 ? -6.573 -3.323 22.716 1.00 69.88 286 ASN A C 1
ATOM 2106 O O . ASN A 1 286 ? -6.973 -2.394 22.011 1.00 69.88 286 ASN A O 1
ATOM 2110 N N . LEU A 1 287 ? -5.282 -3.505 23.017 1.00 66.12 287 LEU A N 1
ATOM 2111 C CA . LEU A 1 287 ? -4.203 -2.619 22.575 1.00 66.12 287 LEU A CA 1
ATOM 2112 C C . LEU A 1 287 ? -4.222 -2.440 21.056 1.00 66.12 287 LEU A C 1
ATOM 2114 O O . LEU A 1 287 ? -4.195 -1.321 20.550 1.00 66.12 287 LEU A O 1
ATOM 2118 N N . ILE A 1 288 ? -4.279 -3.546 20.319 1.00 66.81 288 ILE A N 1
ATOM 2119 C CA . ILE A 1 288 ? -4.097 -3.498 18.872 1.00 66.81 288 ILE A CA 1
ATOM 2120 C C . ILE A 1 288 ? -5.387 -3.069 18.168 1.00 66.81 288 ILE A C 1
ATOM 2122 O O . ILE A 1 288 ? -5.304 -2.383 17.154 1.00 66.81 288 ILE A O 1
ATOM 2126 N N . SER A 1 289 ? -6.571 -3.428 18.689 1.00 64.38 289 SER A N 1
ATOM 2127 C CA . SER A 1 289 ? -7.851 -2.992 18.099 1.00 64.38 289 SER A CA 1
ATOM 2128 C C . SER A 1 289 ? -7.933 -1.475 18.103 1.00 64.38 289 SER A C 1
ATOM 2130 O O . SER A 1 289 ? -8.173 -0.867 17.063 1.00 64.38 289 SER A O 1
ATOM 2132 N N . LYS A 1 290 ? -7.605 -0.866 19.247 1.00 66.38 290 LYS A N 1
ATOM 2133 C CA . LYS A 1 290 ? -7.463 0.579 19.390 1.00 66.38 290 LYS A CA 1
ATOM 2134 C C . LYS A 1 290 ? -6.439 1.149 18.402 1.00 66.38 290 LYS A C 1
ATOM 2136 O O . LYS A 1 290 ? -6.773 2.068 17.662 1.00 66.38 290 LYS A O 1
ATOM 2141 N N . ASN A 1 291 ? -5.234 0.573 18.348 1.00 61.91 291 ASN A N 1
ATOM 2142 C CA . ASN A 1 291 ? -4.151 1.055 17.484 1.00 61.91 291 ASN A CA 1
ATOM 2143 C C . ASN A 1 291 ? -4.493 0.985 15.977 1.00 61.91 291 ASN A C 1
ATOM 2145 O O . ASN A 1 291 ? -4.144 1.903 15.237 1.00 61.91 291 ASN A O 1
ATOM 2149 N N . LEU A 1 292 ? -5.195 -0.057 15.509 1.00 62.53 292 LEU A N 1
ATOM 2150 C CA . LEU A 1 292 ? -5.669 -0.139 14.118 1.00 62.53 292 LEU A CA 1
ATOM 2151 C C . LEU A 1 292 ? -6.861 0.787 13.849 1.00 62.53 292 LEU A C 1
ATOM 2153 O O . LEU A 1 292 ? -6.962 1.351 12.764 1.00 62.53 292 LEU A O 1
ATOM 2157 N N . ILE A 1 293 ? -7.752 0.986 14.824 1.00 65.12 293 ILE A N 1
ATOM 2158 C CA . ILE A 1 293 ? -8.896 1.892 14.666 1.00 65.12 293 ILE A CA 1
ATOM 2159 C C . ILE A 1 293 ? -8.445 3.360 14.585 1.00 65.12 293 ILE A C 1
ATOM 2161 O O . ILE A 1 293 ? -9.040 4.123 13.825 1.00 65.12 293 ILE A O 1
ATOM 2165 N N . SER A 1 294 ? -7.345 3.748 15.244 1.00 62.00 294 SER A N 1
ATOM 2166 C CA . SER A 1 294 ? -6.734 5.071 15.032 1.00 62.00 294 SER A CA 1
ATOM 2167 C C . SER A 1 294 ? -6.243 5.313 13.597 1.00 62.00 294 SER A C 1
ATOM 2169 O O . SER A 1 294 ? -6.275 6.458 13.156 1.00 62.00 294 SER A O 1
ATOM 2171 N N . LEU A 1 295 ? -5.873 4.275 12.831 1.00 61.75 295 LEU A N 1
ATOM 2172 C CA . LEU A 1 295 ? -5.439 4.431 11.428 1.00 61.75 295 LEU A CA 1
ATOM 2173 C C . LEU A 1 295 ? -6.575 4.861 10.495 1.00 61.75 295 LEU A C 1
ATOM 2175 O O . LEU A 1 295 ? -6.340 5.477 9.461 1.00 61.75 295 LEU A O 1
ATOM 2179 N N . MET A 1 296 ? -7.816 4.533 10.859 1.00 66.50 296 MET A N 1
ATOM 2180 C CA . MET A 1 296 ? -9.009 4.902 10.094 1.00 66.50 296 MET A CA 1
ATOM 2181 C C . MET A 1 296 ? -9.448 6.356 10.345 1.00 66.50 296 MET A C 1
ATOM 2183 O O . MET A 1 296 ? -10.396 6.817 9.717 1.00 66.50 296 MET A O 1
ATOM 2187 N N . ASN A 1 297 ? -8.782 7.079 11.259 1.00 65.69 297 ASN A N 1
ATOM 2188 C CA . ASN A 1 297 ? -9.065 8.475 11.618 1.00 65.69 297 ASN A CA 1
ATOM 2189 C C . ASN A 1 297 ? -10.568 8.758 11.858 1.00 65.69 297 ASN A C 1
ATOM 2191 O O . ASN A 1 297 ? -11.153 9.707 11.328 1.00 65.69 297 ASN A O 1
ATOM 2195 N N . LEU A 1 298 ? -11.217 7.872 12.626 1.00 68.19 298 LEU A N 1
ATOM 2196 C CA . LEU A 1 298 ? -12.655 7.935 12.895 1.00 68.19 298 LEU A CA 1
ATOM 2197 C C . LEU A 1 298 ? -13.010 9.145 13.766 1.00 68.19 298 LEU A C 1
ATOM 2199 O O . LEU A 1 298 ? -12.462 9.327 14.853 1.00 68.19 298 LEU A O 1
ATOM 2203 N N . THR A 1 299 ? -14.006 9.922 13.342 1.00 66.75 299 THR A N 1
ATOM 2204 C CA . THR A 1 299 ? -14.530 11.036 14.143 1.00 66.75 299 THR A CA 1
ATOM 2205 C C . THR A 1 299 ? -15.573 10.525 15.135 1.00 66.75 299 THR A C 1
ATOM 2207 O O . THR A 1 299 ? -16.574 9.940 14.727 1.00 66.75 299 THR A O 1
ATOM 2210 N N . GLN A 1 300 ? -15.371 10.757 16.434 1.00 69.38 300 GLN A N 1
ATOM 2211 C CA . GLN A 1 300 ? -16.349 10.409 17.473 1.00 69.38 300 GLN A CA 1
ATOM 2212 C C . GLN A 1 300 ? -17.416 11.502 17.641 1.00 69.38 300 GLN A C 1
ATOM 2214 O O . GLN A 1 300 ? -17.095 12.689 17.705 1.00 69.38 300 GLN A O 1
ATOM 2219 N N . SER A 1 301 ? -18.681 11.104 17.804 1.00 66.88 301 SER A N 1
ATOM 2220 C CA . SER A 1 301 ? -19.792 11.991 18.162 1.00 66.88 301 SER A CA 1
ATOM 2221 C C . SER A 1 301 ? -20.673 11.338 19.235 1.00 66.88 301 SER A C 1
ATOM 2223 O O . SER A 1 301 ? -21.575 10.554 18.951 1.00 66.88 301 SER A O 1
ATOM 2225 N N . GLY A 1 302 ? -20.383 11.620 20.509 1.00 69.12 302 GLY A N 1
ATOM 2226 C CA . GLY A 1 302 ? -21.016 10.905 21.623 1.00 69.12 302 GLY A CA 1
ATOM 2227 C C . GLY A 1 302 ? -20.650 9.417 21.602 1.00 69.12 302 GLY A C 1
ATOM 2228 O O . GLY A 1 302 ? -19.467 9.082 21.611 1.00 69.12 302 GLY A O 1
ATOM 2229 N N . ASP A 1 303 ? -21.656 8.541 21.551 1.00 65.12 303 ASP A N 1
ATOM 2230 C CA . ASP A 1 303 ? -21.481 7.079 21.498 1.00 65.12 303 ASP A CA 1
ATOM 2231 C C . ASP A 1 303 ? -21.371 6.517 20.063 1.00 65.12 303 ASP A C 1
ATOM 2233 O O . ASP A 1 303 ? -21.278 5.298 19.891 1.00 65.12 303 ASP A O 1
ATOM 2237 N N . SER A 1 304 ? -21.415 7.370 19.029 1.00 62.66 304 SER A N 1
ATOM 2238 C CA . SER A 1 304 ? -21.230 6.969 17.629 1.00 62.66 304 SER A CA 1
ATOM 2239 C C . SER A 1 304 ? -19.878 7.411 17.067 1.00 62.66 304 SER A C 1
ATOM 2241 O O . SER A 1 304 ? -19.223 8.321 17.581 1.00 62.66 304 SER A O 1
ATOM 2243 N N . TYR A 1 305 ? -19.464 6.744 15.991 1.00 70.50 305 TYR A N 1
ATOM 2244 C CA . TYR A 1 305 ? -18.238 7.029 15.255 1.00 70.50 305 TYR A CA 1
ATOM 2245 C C . TYR A 1 305 ? -18.552 7.100 13.765 1.00 70.50 305 TYR A C 1
ATOM 2247 O O . TYR A 1 305 ? -19.347 6.306 13.264 1.00 70.50 305 TYR A O 1
ATOM 2255 N N . THR A 1 306 ? -17.915 8.043 13.078 1.00 71.88 306 THR A N 1
ATOM 2256 C CA . THR A 1 306 ? -18.102 8.314 11.653 1.00 71.88 306 THR A CA 1
ATOM 2257 C C . THR A 1 306 ? -16.787 8.111 10.911 1.00 71.88 306 THR A C 1
ATOM 2259 O O . THR A 1 306 ? -15.760 8.694 11.270 1.00 71.88 306 THR A O 1
ATOM 2262 N N . PHE A 1 307 ? -16.842 7.300 9.859 1.00 77.12 307 PHE A N 1
ATOM 2263 C CA . PHE A 1 307 ? -15.808 7.116 8.854 1.00 77.12 307 PHE A CA 1
ATOM 2264 C C . PHE A 1 307 ? -16.306 7.783 7.570 1.00 77.12 307 PHE A C 1
ATOM 2266 O O . PHE A 1 307 ? -16.901 7.141 6.705 1.00 77.12 307 PHE A O 1
ATOM 2273 N N . SER A 1 308 ? -16.108 9.097 7.462 1.00 76.94 308 SER A N 1
ATOM 2274 C CA . SER A 1 308 ? -16.538 9.867 6.291 1.00 76.94 308 SER A CA 1
ATOM 2275 C C . SER A 1 308 ? -15.975 9.269 4.995 1.00 76.94 308 SER A C 1
ATOM 2277 O O . SER A 1 308 ? -14.879 8.703 4.988 1.00 76.94 308 SER A O 1
ATOM 2279 N N . ASN A 1 309 ? -16.713 9.407 3.887 1.00 79.56 309 ASN A N 1
ATOM 2280 C CA . ASN A 1 309 ? -16.239 8.973 2.563 1.00 79.56 309 ASN A CA 1
ATOM 2281 C C . ASN A 1 309 ? -14.877 9.614 2.260 1.00 79.56 309 ASN A C 1
ATOM 2283 O O . ASN A 1 309 ? -13.969 8.967 1.755 1.00 79.56 309 ASN A O 1
ATOM 2287 N N . GLU A 1 310 ? -14.758 10.874 2.665 1.00 75.38 310 GLU A N 1
ATOM 2288 C CA . GLU A 1 310 ? -13.576 11.715 2.754 1.00 75.38 310 GLU A CA 1
ATOM 2289 C C . GLU A 1 310 ? -12.372 11.001 3.408 1.00 75.38 310 GLU A C 1
ATOM 2291 O O . GLU A 1 310 ? -11.384 10.699 2.731 1.00 75.38 310 GLU A O 1
ATOM 2296 N N . SER A 1 311 ? -12.460 10.659 4.702 1.00 74.81 311 SER A N 1
ATOM 2297 C CA . SER A 1 311 ? -11.378 9.968 5.422 1.00 74.81 311 SER A CA 1
ATOM 2298 C C . SER A 1 311 ? -11.130 8.558 4.882 1.00 74.81 311 SER A C 1
ATOM 2300 O O . SER A 1 311 ? -9.987 8.108 4.837 1.00 74.81 311 SER A O 1
ATOM 2302 N N . TYR A 1 312 ? -12.174 7.855 4.432 1.00 79.81 312 TYR A N 1
ATOM 2303 C CA . TYR A 1 312 ? -12.048 6.520 3.844 1.00 79.81 312 TYR A CA 1
ATOM 2304 C C . TYR A 1 312 ? -11.274 6.542 2.516 1.00 79.81 312 TYR A C 1
ATOM 2306 O O . TYR A 1 312 ? -10.445 5.666 2.273 1.00 79.81 312 TYR A O 1
ATOM 2314 N N . LYS A 1 313 ? -11.485 7.566 1.680 1.00 82.06 313 LYS A N 1
ATOM 2315 C CA . LYS A 1 313 ? -10.790 7.756 0.396 1.00 82.06 313 LYS A CA 1
ATOM 2316 C C . LYS A 1 313 ? -9.289 7.974 0.601 1.00 82.06 313 LYS A C 1
ATOM 2318 O O . LYS A 1 313 ? -8.497 7.322 -0.078 1.00 82.06 313 LYS A O 1
ATOM 2323 N N . SER A 1 314 ? -8.906 8.804 1.578 1.00 78.81 314 SER A N 1
ATOM 2324 C CA . SER A 1 314 ? -7.509 8.975 2.016 1.00 78.81 314 SER A CA 1
ATOM 2325 C C . SER A 1 314 ? -6.931 7.686 2.620 1.00 78.81 314 SER A C 1
ATOM 2327 O O . SER A 1 314 ? -5.878 7.210 2.195 1.00 78.81 314 SER A O 1
ATOM 2329 N N . PHE A 1 315 ? -7.638 7.045 3.554 1.00 79.69 315 PHE A N 1
ATOM 2330 C CA . PHE A 1 315 ? -7.179 5.807 4.191 1.00 79.69 315 PHE A CA 1
ATOM 2331 C C . PHE A 1 315 ? -6.892 4.699 3.163 1.00 79.69 315 PHE A C 1
ATOM 2333 O O . PHE A 1 315 ? -5.789 4.151 3.136 1.00 79.69 315 PHE A O 1
ATOM 2340 N N . ILE A 1 316 ? -7.840 4.411 2.264 1.00 84.56 316 ILE A N 1
ATOM 2341 C CA . ILE A 1 316 ? -7.672 3.396 1.214 1.00 84.56 316 ILE A CA 1
ATOM 2342 C C . ILE A 1 316 ? -6.561 3.773 0.227 1.00 84.56 316 ILE A C 1
ATOM 2344 O O . ILE A 1 316 ? -5.809 2.887 -0.184 1.00 84.56 316 ILE A O 1
ATOM 2348 N N . LEU A 1 317 ? -6.415 5.055 -0.131 1.00 85.25 317 LEU A N 1
ATOM 2349 C CA . LEU A 1 317 ? -5.311 5.527 -0.971 1.00 85.25 317 LEU A CA 1
ATOM 2350 C C . LEU A 1 317 ? -3.951 5.190 -0.340 1.00 85.25 317 LEU A C 1
ATOM 2352 O O . LEU A 1 317 ? -3.115 4.567 -0.994 1.00 85.25 317 LEU A O 1
ATOM 2356 N N . ASN A 1 318 ? -3.753 5.523 0.938 1.00 81.75 318 ASN A N 1
ATOM 2357 C CA . ASN A 1 318 ? -2.489 5.264 1.627 1.00 81.75 318 ASN A CA 1
ATOM 2358 C C . ASN A 1 318 ? -2.220 3.765 1.826 1.00 81.75 318 ASN A C 1
ATOM 2360 O O . ASN A 1 318 ? -1.096 3.325 1.593 1.00 81.75 318 ASN A O 1
ATOM 2364 N N . GLN A 1 319 ? -3.234 2.954 2.167 1.00 83.62 319 GLN A N 1
ATOM 2365 C CA . GLN A 1 319 ? -3.068 1.493 2.251 1.00 83.62 319 GLN A CA 1
ATOM 2366 C C . GLN A 1 319 ? -2.685 0.879 0.890 1.00 83.62 319 GLN A C 1
ATOM 2368 O O . GLN A 1 319 ? -1.821 0.002 0.833 1.00 83.62 319 GLN A O 1
ATOM 2373 N N . LYS A 1 320 ? -3.274 1.356 -0.218 1.00 90.12 320 LYS A N 1
ATOM 2374 C CA . LYS A 1 320 ? -2.917 0.901 -1.574 1.00 90.12 320 LYS A CA 1
ATOM 2375 C C . LYS A 1 320 ? -1.516 1.339 -1.975 1.00 90.12 320 LYS A C 1
ATOM 2377 O O . LYS A 1 320 ? -0.751 0.491 -2.414 1.00 90.12 320 LYS A O 1
ATOM 2382 N N . ALA A 1 321 ? -1.156 2.609 -1.788 1.00 89.75 321 ALA A N 1
ATOM 2383 C CA . ALA A 1 321 ? 0.178 3.113 -2.113 1.00 89.75 321 ALA A CA 1
ATOM 2384 C C . ALA A 1 321 ? 1.275 2.398 -1.302 1.00 89.75 321 ALA A C 1
ATOM 2386 O O . ALA A 1 321 ? 2.283 1.984 -1.869 1.00 89.75 321 ALA A O 1
ATOM 2387 N N . TYR A 1 322 ? 1.043 2.166 -0.005 1.00 88.25 322 TYR A N 1
ATOM 2388 C CA . TYR A 1 322 ? 1.931 1.390 0.863 1.00 88.25 322 TYR A CA 1
ATOM 2389 C C . TYR A 1 322 ? 2.150 -0.044 0.353 1.00 88.25 322 TYR A C 1
ATOM 2391 O O . TYR A 1 322 ? 3.293 -0.472 0.181 1.00 88.25 322 TYR A O 1
ATOM 2399 N N . LYS A 1 323 ? 1.062 -0.774 0.060 1.00 89.75 323 LYS A N 1
ATOM 2400 C CA . LYS A 1 323 ? 1.125 -2.137 -0.492 1.00 89.75 323 LYS A CA 1
ATOM 2401 C C . LYS A 1 323 ? 1.839 -2.158 -1.849 1.00 89.75 323 LYS A C 1
ATOM 2403 O O . LYS A 1 323 ? 2.778 -2.927 -2.026 1.00 89.75 323 LYS A O 1
ATOM 2408 N N . ALA A 1 324 ? 1.414 -1.298 -2.772 1.00 93.62 324 ALA A N 1
ATOM 2409 C CA . ALA A 1 324 ? 1.932 -1.188 -4.133 1.00 93.62 324 ALA A CA 1
ATOM 2410 C C . ALA A 1 324 ? 3.443 -0.913 -4.161 1.00 93.62 324 ALA A C 1
ATOM 2412 O O . ALA A 1 324 ? 4.190 -1.565 -4.890 1.00 93.62 324 ALA A O 1
ATOM 2413 N N . ALA A 1 325 ? 3.908 0.017 -3.324 1.00 92.06 325 ALA A N 1
ATOM 2414 C CA . ALA A 1 325 ? 5.320 0.348 -3.209 1.00 92.06 325 ALA A CA 1
ATOM 2415 C C . ALA A 1 325 ? 6.144 -0.812 -2.609 1.00 92.06 325 ALA A C 1
ATOM 2417 O O . ALA A 1 325 ? 7.230 -1.103 -3.110 1.00 92.06 325 ALA A O 1
ATOM 2418 N N . LEU A 1 326 ? 5.621 -1.541 -1.612 1.00 91.19 326 LEU A N 1
ATOM 2419 C CA . LEU A 1 326 ? 6.279 -2.750 -1.093 1.00 91.19 326 LEU A CA 1
ATOM 2420 C C . LEU A 1 326 ? 6.318 -3.896 -2.116 1.00 91.19 326 LEU A C 1
ATOM 2422 O O . LEU A 1 326 ? 7.375 -4.494 -2.303 1.00 91.19 326 LEU A O 1
ATOM 2426 N N . ASP A 1 327 ? 5.216 -4.197 -2.805 1.00 93.38 327 ASP A N 1
ATOM 2427 C CA . ASP A 1 327 ? 5.179 -5.273 -3.808 1.00 93.38 327 ASP A CA 1
ATOM 2428 C C . ASP A 1 327 ? 6.084 -4.976 -5.017 1.00 93.38 327 ASP A C 1
ATOM 2430 O O . ASP A 1 327 ? 6.727 -5.889 -5.546 1.00 93.38 327 ASP A O 1
ATOM 2434 N N . HIS A 1 328 ? 6.201 -3.705 -5.419 1.00 93.88 328 HIS A N 1
ATOM 2435 C CA . HIS A 1 328 ? 7.152 -3.263 -6.445 1.00 93.88 328 HIS A CA 1
ATOM 2436 C C . HIS A 1 328 ? 8.603 -3.377 -5.970 1.00 93.88 328 HIS A C 1
ATOM 2438 O O . HIS A 1 328 ? 9.427 -3.964 -6.671 1.00 93.88 328 HIS A O 1
ATOM 2444 N N . ALA A 1 329 ? 8.913 -2.902 -4.757 1.00 92.31 329 ALA A N 1
ATOM 2445 C CA . ALA A 1 329 ? 10.246 -3.024 -4.165 1.00 92.31 329 ALA A CA 1
ATOM 2446 C C . ALA A 1 329 ? 10.700 -4.488 -4.073 1.00 92.31 329 ALA A C 1
ATOM 2448 O O . ALA A 1 329 ? 11.806 -4.840 -4.482 1.00 92.31 329 ALA A O 1
ATOM 2449 N N . VAL A 1 330 ? 9.835 -5.360 -3.554 1.00 92.38 330 VAL A N 1
ATOM 2450 C CA . VAL A 1 330 ? 10.161 -6.771 -3.340 1.00 92.38 330 VAL A CA 1
ATOM 2451 C C . VAL A 1 330 ? 10.210 -7.546 -4.661 1.00 92.38 330 VAL A C 1
ATOM 2453 O O . VAL A 1 330 ? 11.102 -8.379 -4.839 1.00 92.38 330 VAL A O 1
ATOM 2456 N N . GLY A 1 331 ? 9.329 -7.237 -5.619 1.00 92.88 331 GLY A N 1
ATOM 2457 C CA . GLY A 1 331 ? 9.376 -7.803 -6.970 1.00 92.88 331 GLY A CA 1
ATOM 2458 C C . GLY A 1 331 ? 10.638 -7.403 -7.741 1.00 92.88 331 GLY A C 1
ATOM 2459 O O . GLY A 1 331 ? 11.307 -8.265 -8.311 1.00 92.88 331 GLY A O 1
ATOM 2460 N N . LEU A 1 332 ? 11.035 -6.125 -7.694 1.00 92.19 332 LEU A N 1
ATOM 2461 C CA . LEU A 1 332 ? 12.276 -5.655 -8.318 1.00 92.19 332 LEU A CA 1
ATOM 2462 C C . LEU A 1 332 ? 13.528 -6.210 -7.634 1.00 92.19 332 LEU A C 1
ATOM 2464 O O . LEU A 1 332 ? 14.457 -6.616 -8.330 1.00 92.19 332 LEU A O 1
ATOM 2468 N N . ALA A 1 333 ? 13.554 -6.310 -6.302 1.00 91.50 333 ALA A N 1
ATOM 2469 C CA . ALA A 1 333 ? 14.663 -6.950 -5.595 1.00 91.50 333 ALA A CA 1
ATOM 2470 C C . ALA A 1 333 ? 14.815 -8.429 -5.999 1.00 91.50 333 ALA A C 1
ATOM 2472 O O . ALA A 1 333 ? 15.930 -8.914 -6.194 1.00 91.50 333 ALA A O 1
ATOM 2473 N N . ARG A 1 334 ? 13.695 -9.140 -6.203 1.00 91.06 334 ARG A N 1
ATOM 2474 C CA . ARG A 1 334 ? 13.686 -10.527 -6.689 1.00 91.06 334 ARG A CA 1
ATOM 2475 C C . ARG A 1 334 ? 14.212 -10.630 -8.128 1.00 91.06 334 ARG A C 1
ATOM 2477 O O . ARG A 1 334 ? 15.114 -11.430 -8.370 1.00 91.06 334 ARG A O 1
ATOM 2484 N N . LEU A 1 335 ? 13.743 -9.766 -9.033 1.00 90.31 335 LEU A N 1
ATOM 2485 C CA . LEU A 1 335 ? 14.210 -9.662 -10.426 1.00 90.31 335 LEU A CA 1
ATOM 2486 C C . LEU A 1 335 ? 15.700 -9.290 -10.543 1.00 90.31 335 LEU A C 1
ATOM 2488 O O . LEU A 1 335 ? 16.405 -9.832 -11.391 1.00 90.31 335 LEU A O 1
ATOM 2492 N N . GLY A 1 336 ? 16.194 -8.392 -9.688 1.00 89.88 336 GLY A N 1
ATOM 2493 C CA . GLY A 1 336 ? 17.602 -7.984 -9.629 1.00 89.88 336 GLY A CA 1
ATOM 2494 C C . GLY A 1 336 ? 18.520 -8.957 -8.876 1.00 89.88 336 GLY A C 1
ATOM 2495 O O . GLY A 1 336 ? 19.735 -8.762 -8.865 1.00 89.88 336 GLY A O 1
ATOM 2496 N N . GLN A 1 337 ? 17.973 -10.002 -8.239 1.00 91.25 337 GLN A N 1
ATOM 2497 C CA . GLN A 1 337 ? 18.682 -10.880 -7.296 1.00 91.25 337 GLN A CA 1
ATOM 2498 C C . GLN A 1 337 ? 19.426 -10.092 -6.195 1.00 91.25 337 GLN A C 1
ATOM 2500 O O . GLN A 1 337 ? 20.629 -10.270 -5.985 1.00 91.25 337 GLN A O 1
ATOM 2505 N N . ILE A 1 338 ? 18.711 -9.189 -5.532 1.00 88.44 338 ILE A N 1
ATOM 2506 C CA . ILE A 1 338 ? 19.166 -8.319 -4.438 1.00 88.44 338 ILE A CA 1
ATOM 2507 C C . ILE A 1 338 ? 18.644 -8.901 -3.109 1.00 88.44 338 ILE A C 1
ATOM 2509 O O . ILE A 1 338 ? 17.481 -9.310 -3.047 1.00 88.44 338 ILE A O 1
ATOM 2513 N N . ASP A 1 339 ? 19.459 -8.956 -2.044 1.00 85.75 339 ASP A N 1
ATOM 2514 C CA . ASP A 1 339 ? 18.920 -9.192 -0.694 1.00 85.75 339 ASP A CA 1
ATOM 2515 C C . ASP A 1 339 ? 18.319 -7.866 -0.208 1.00 85.75 339 ASP A C 1
ATOM 2517 O O . ASP A 1 339 ? 18.934 -6.811 -0.323 1.00 85.75 339 ASP A O 1
ATOM 2521 N N . LEU A 1 340 ? 17.111 -7.889 0.353 1.00 82.50 340 LEU A N 1
ATOM 2522 C CA . LEU A 1 340 ? 16.476 -6.679 0.891 1.00 82.50 340 LEU A CA 1
ATOM 2523 C C . LEU A 1 340 ? 17.228 -6.109 2.112 1.00 82.50 340 LEU A C 1
ATOM 2525 O O . LEU A 1 340 ? 16.928 -5.001 2.544 1.00 82.50 340 LEU A O 1
ATOM 2529 N N . LYS A 1 341 ? 18.214 -6.842 2.651 1.00 79.00 341 LYS A N 1
ATOM 2530 C CA . LYS A 1 341 ? 19.207 -6.333 3.615 1.00 79.00 341 LYS A CA 1
ATOM 2531 C C . LYS A 1 341 ? 20.211 -5.349 3.006 1.00 79.00 341 LYS A C 1
ATOM 2533 O O . LYS A 1 341 ? 20.798 -4.579 3.757 1.00 79.00 341 LYS A O 1
ATOM 2538 N N . ASP A 1 342 ? 20.394 -5.366 1.686 1.00 74.94 342 ASP A N 1
ATOM 2539 C CA . ASP A 1 342 ? 21.304 -4.471 0.960 1.00 74.94 342 ASP A CA 1
ATOM 2540 C C . ASP A 1 342 ? 20.646 -3.103 0.648 1.00 74.94 342 ASP A C 1
ATOM 2542 O O . ASP A 1 342 ? 21.244 -2.258 -0.013 1.00 74.94 342 ASP A O 1
ATOM 2546 N N . ALA A 1 343 ? 19.401 -2.876 1.095 1.00 71.25 343 ALA A N 1
ATOM 2547 C CA . ALA A 1 343 ? 18.633 -1.658 0.847 1.00 71.25 343 ALA A CA 1
ATOM 2548 C C . ALA A 1 343 ? 18.722 -0.659 2.020 1.00 71.25 343 ALA A C 1
ATOM 2550 O O . ALA A 1 343 ? 18.052 -0.815 3.041 1.00 71.25 343 ALA A O 1
ATOM 2551 N N . ASP A 1 344 ? 19.506 0.410 1.841 1.00 59.66 344 ASP A N 1
ATOM 2552 C CA . ASP A 1 344 ? 19.806 1.457 2.838 1.00 59.66 344 ASP A CA 1
ATOM 2553 C C . ASP A 1 344 ? 18.590 2.191 3.457 1.00 59.66 344 ASP A C 1
ATOM 2555 O O . ASP A 1 344 ? 18.734 2.919 4.441 1.00 59.66 344 ASP A O 1
ATOM 2559 N N . THR A 1 345 ? 17.391 2.079 2.877 1.00 54.78 345 THR A N 1
ATOM 2560 C CA . THR A 1 345 ? 16.266 3.004 3.144 1.00 54.78 345 THR A CA 1
ATOM 2561 C C . THR A 1 345 ? 15.244 2.553 4.192 1.00 54.78 345 THR A C 1
ATOM 2563 O O . THR A 1 345 ? 14.603 3.409 4.821 1.00 54.78 345 THR A O 1
ATOM 2566 N N . ILE A 1 346 ? 15.082 1.245 4.424 1.00 53.06 346 ILE A N 1
ATOM 2567 C CA . ILE A 1 346 ? 14.159 0.707 5.435 1.00 53.06 346 ILE A CA 1
ATOM 2568 C C . ILE A 1 346 ? 14.910 -0.160 6.453 1.00 53.06 346 ILE A C 1
ATOM 2570 O O . ILE A 1 346 ? 15.358 -1.270 6.178 1.00 53.06 346 ILE A O 1
ATOM 2574 N N . SER A 1 347 ? 14.913 0.308 7.702 1.00 54.66 347 SER A N 1
ATOM 2575 C CA . SER A 1 347 ? 14.922 -0.580 8.860 1.00 54.66 347 SER A CA 1
ATOM 2576 C C . SER A 1 347 ? 13.561 -1.279 8.920 1.00 54.66 347 SER A C 1
ATOM 2578 O O . SER A 1 347 ? 12.591 -0.682 9.394 1.00 54.66 347 SER A O 1
ATOM 2580 N N . PHE A 1 348 ? 13.464 -2.503 8.398 1.00 62.94 348 PHE A N 1
ATOM 2581 C CA . PHE A 1 348 ? 12.229 -3.285 8.479 1.00 62.94 348 PHE A CA 1
ATOM 2582 C C . PHE A 1 348 ? 11.934 -3.536 9.957 1.00 62.94 348 PHE A C 1
ATOM 2584 O O . PHE A 1 348 ? 12.699 -4.225 10.631 1.00 62.94 348 PHE A O 1
ATOM 2591 N N . ASP A 1 349 ? 10.866 -2.933 10.475 1.00 61.50 349 ASP A N 1
ATOM 2592 C CA . ASP A 1 349 ? 10.458 -3.166 11.855 1.00 61.50 349 ASP A CA 1
ATOM 2593 C C . ASP A 1 349 ? 9.788 -4.556 11.973 1.00 61.50 349 ASP A C 1
ATOM 2595 O O . ASP A 1 349 ? 9.282 -5.095 10.976 1.00 61.50 349 ASP A O 1
ATOM 2599 N N . PRO A 1 350 ? 9.729 -5.157 13.179 1.00 62.53 350 PRO A N 1
ATOM 2600 C CA . PRO A 1 350 ? 9.094 -6.460 13.364 1.00 62.53 350 PRO A CA 1
ATOM 2601 C C . PRO A 1 350 ? 7.638 -6.523 12.889 1.00 62.53 350 PRO A C 1
ATOM 2603 O O . PRO A 1 350 ? 7.124 -7.607 12.624 1.00 62.53 350 PRO A O 1
ATOM 2606 N N . ILE A 1 351 ? 6.970 -5.373 12.770 1.00 69.12 351 ILE A N 1
ATOM 2607 C CA . ILE A 1 351 ? 5.544 -5.255 12.474 1.00 69.12 351 ILE A CA 1
ATOM 2608 C C . ILE A 1 351 ? 5.256 -4.939 10.997 1.00 69.12 351 ILE A C 1
ATOM 2610 O O . ILE A 1 351 ? 4.095 -4.958 10.603 1.00 69.12 351 ILE A O 1
ATOM 2614 N N . THR A 1 352 ? 6.272 -4.729 10.150 1.00 76.12 352 THR A N 1
ATOM 2615 C CA . THR A 1 352 ? 6.119 -4.352 8.729 1.00 76.12 352 THR A CA 1
ATOM 2616 C C . THR A 1 352 ? 5.394 -5.442 7.939 1.00 76.12 352 THR A C 1
ATOM 2618 O O . THR A 1 352 ? 4.534 -5.159 7.110 1.00 76.12 352 THR A O 1
ATOM 2621 N N . VAL A 1 353 ? 5.642 -6.710 8.272 1.00 77.31 353 VAL A N 1
ATOM 2622 C CA . VAL A 1 353 ? 4.907 -7.865 7.727 1.00 77.31 353 VAL A CA 1
ATOM 2623 C C . VAL A 1 353 ? 3.420 -7.870 8.126 1.00 77.31 353 VAL A C 1
ATOM 2625 O O . VAL A 1 353 ? 2.577 -8.331 7.360 1.00 77.31 353 VAL A O 1
ATOM 2628 N N . ILE A 1 354 ? 3.077 -7.314 9.293 1.00 74.06 354 ILE A N 1
ATOM 2629 C CA . ILE A 1 354 ? 1.701 -7.219 9.810 1.00 74.06 354 ILE A CA 1
ATOM 2630 C C . ILE A 1 354 ? 0.992 -5.995 9.210 1.00 74.06 354 ILE A C 1
ATOM 2632 O O . ILE A 1 354 ? -0.161 -6.105 8.798 1.00 74.06 354 ILE A O 1
ATOM 2636 N N . LYS A 1 355 ? 1.698 -4.863 9.071 1.00 77.25 355 LYS A N 1
ATOM 2637 C CA . LYS A 1 355 ? 1.261 -3.674 8.319 1.00 77.25 355 LYS A CA 1
ATOM 2638 C C . LYS A 1 355 ? 0.923 -4.033 6.865 1.00 77.25 355 LYS A C 1
ATOM 2640 O O . LYS A 1 355 ? -0.178 -3.745 6.403 1.00 77.25 355 LYS A O 1
ATOM 2645 N N . TYR A 1 356 ? 1.817 -4.737 6.162 1.00 82.12 356 TYR A N 1
ATOM 2646 C CA . TYR A 1 356 ? 1.593 -5.202 4.784 1.00 82.12 356 TYR A CA 1
ATOM 2647 C C . TYR A 1 356 ? 0.379 -6.139 4.670 1.00 82.12 356 TYR A C 1
ATOM 2649 O O . TYR A 1 356 ? -0.433 -6.013 3.748 1.00 82.12 356 TYR A O 1
ATOM 2657 N N . ALA A 1 357 ? 0.208 -7.050 5.632 1.00 77.75 357 ALA A N 1
ATOM 2658 C CA . ALA A 1 357 ? -0.945 -7.941 5.662 1.00 77.75 357 ALA A CA 1
ATOM 2659 C C . ALA A 1 357 ? -2.266 -7.195 5.941 1.00 77.75 357 ALA A C 1
ATOM 2661 O O . ALA A 1 357 ? -3.276 -7.501 5.308 1.00 77.75 357 ALA A O 1
ATOM 2662 N N . TYR A 1 358 ? -2.264 -6.188 6.824 1.00 76.12 358 TYR A N 1
ATOM 2663 C CA . TYR A 1 358 ? -3.415 -5.304 7.053 1.00 76.12 358 TYR A CA 1
ATOM 2664 C C . TYR A 1 358 ? -3.800 -4.550 5.778 1.00 76.12 358 TYR A C 1
ATOM 2666 O O . TYR A 1 358 ? -4.948 -4.642 5.346 1.00 76.12 358 TYR A O 1
ATOM 2674 N N . ALA A 1 359 ? -2.835 -3.894 5.127 1.00 80.12 359 ALA A N 1
ATOM 2675 C CA . ALA A 1 359 ? -3.050 -3.178 3.873 1.00 80.12 359 ALA A CA 1
ATOM 2676 C C . ALA A 1 359 ? -3.614 -4.097 2.775 1.00 80.12 359 ALA A C 1
ATOM 2678 O O . ALA A 1 359 ? -4.585 -3.751 2.104 1.00 80.12 359 ALA A O 1
ATOM 2679 N N . THR A 1 360 ? -3.072 -5.309 2.633 1.00 81.62 360 THR A N 1
ATOM 2680 C CA . THR A 1 360 ? -3.575 -6.322 1.689 1.00 81.62 360 THR A CA 1
ATOM 2681 C C . THR A 1 360 ? -5.025 -6.718 1.982 1.00 81.62 360 THR A C 1
ATOM 2683 O O . THR A 1 360 ? -5.861 -6.724 1.081 1.00 81.62 360 THR A O 1
ATOM 2686 N N . ILE A 1 361 ? -5.356 -6.989 3.246 1.00 76.12 361 ILE A N 1
ATOM 2687 C CA . ILE A 1 361 ? -6.703 -7.396 3.664 1.00 76.12 361 ILE A CA 1
ATOM 2688 C C . ILE A 1 361 ? -7.729 -6.266 3.470 1.00 76.12 361 ILE A C 1
ATOM 2690 O O . ILE A 1 361 ? -8.807 -6.501 2.924 1.00 76.12 361 ILE A O 1
ATOM 2694 N N . ILE A 1 362 ? -7.386 -5.038 3.866 1.00 77.38 362 ILE A N 1
ATOM 2695 C CA . ILE A 1 362 ? -8.238 -3.849 3.711 1.00 77.38 362 ILE A CA 1
ATOM 2696 C C . ILE A 1 362 ? -8.495 -3.533 2.233 1.00 77.38 362 ILE A C 1
ATOM 2698 O O . ILE A 1 362 ? -9.604 -3.147 1.862 1.00 77.38 362 ILE A O 1
ATOM 2702 N N . THR A 1 363 ? -7.490 -3.707 1.374 1.00 81.56 363 THR A N 1
ATOM 2703 C CA . THR A 1 363 ? -7.619 -3.365 -0.047 1.00 81.56 363 THR A CA 1
ATOM 2704 C C . THR A 1 363 ? -8.403 -4.407 -0.839 1.00 81.56 363 THR A C 1
ATOM 2706 O O . THR A 1 363 ? -9.220 -4.009 -1.665 1.00 81.56 363 THR A O 1
ATOM 2709 N N . GLU A 1 364 ? -8.281 -5.705 -0.537 1.00 79.19 364 GLU A N 1
ATOM 2710 C CA . GLU A 1 364 ? -9.174 -6.726 -1.113 1.00 79.19 364 GLU A CA 1
ATOM 2711 C C . GLU A 1 364 ? -10.614 -6.623 -0.577 1.00 79.19 364 GLU A C 1
ATOM 2713 O O . GLU A 1 364 ? -11.555 -6.792 -1.347 1.00 79.19 364 GLU A O 1
ATOM 2718 N N . HIS A 1 365 ? -10.819 -6.280 0.703 1.00 79.12 365 HIS A N 1
ATOM 2719 C CA . HIS A 1 365 ? -12.156 -6.003 1.267 1.00 79.12 365 HIS A CA 1
ATOM 2720 C C . HIS A 1 365 ? -12.874 -4.873 0.531 1.00 79.12 365 HIS A C 1
ATOM 2722 O O . HIS A 1 365 ? -14.027 -5.009 0.124 1.00 79.12 365 HIS A O 1
ATOM 2728 N N . HIS A 1 366 ? -12.157 -3.777 0.311 1.00 80.50 366 HIS A N 1
ATOM 2729 C CA . HIS A 1 366 ? -12.645 -2.645 -0.455 1.00 80.50 366 HIS A CA 1
ATOM 2730 C C . HIS A 1 366 ? -12.910 -3.010 -1.928 1.00 80.50 366 HIS A C 1
ATOM 2732 O O . HIS A 1 366 ? -13.958 -2.651 -2.457 1.00 80.50 366 HIS A O 1
ATOM 2738 N N . LEU A 1 367 ? -12.020 -3.771 -2.580 1.00 81.06 367 LEU A N 1
ATOM 2739 C CA . LEU A 1 367 ? -12.231 -4.231 -3.959 1.00 81.06 367 LEU A CA 1
ATOM 2740 C C . LEU A 1 367 ? -13.428 -5.185 -4.083 1.00 81.06 367 LEU A C 1
ATOM 2742 O O . LEU A 1 367 ? -14.134 -5.121 -5.085 1.00 81.06 367 LEU A O 1
ATOM 2746 N N . PHE A 1 368 ? -13.700 -6.034 -3.089 1.00 78.50 368 PHE A N 1
ATOM 2747 C CA . PHE A 1 368 ? -14.941 -6.814 -3.043 1.00 78.50 368 PHE A CA 1
ATOM 2748 C C . PHE A 1 368 ? -16.159 -5.890 -2.992 1.00 78.50 368 PHE A C 1
ATOM 2750 O O . PHE A 1 368 ? -17.082 -6.050 -3.788 1.00 78.50 368 PHE A O 1
ATOM 2757 N N . TRP A 1 369 ? -16.118 -4.865 -2.137 1.00 77.44 369 TRP A N 1
ATOM 2758 C CA . TRP A 1 369 ? -17.200 -3.888 -2.027 1.00 77.44 369 TRP A CA 1
ATOM 2759 C C . TRP A 1 369 ? -17.477 -3.126 -3.330 1.00 77.44 369 TRP A C 1
ATOM 2761 O O . TRP A 1 369 ? -18.629 -2.860 -3.649 1.00 77.44 369 TRP A O 1
ATOM 2771 N N . GLU A 1 370 ? -16.444 -2.792 -4.109 1.00 78.38 370 GLU A N 1
ATOM 2772 C CA . GLU A 1 370 ? -16.620 -2.143 -5.419 1.00 78.38 370 GLU A CA 1
ATOM 2773 C C . GLU A 1 370 ? -17.190 -3.084 -6.502 1.00 78.38 370 GLU A C 1
ATOM 2775 O O . GLU A 1 370 ? -17.660 -2.602 -7.533 1.00 78.38 370 GLU A O 1
ATOM 2780 N N . ASN A 1 371 ? -17.178 -4.407 -6.288 1.00 77.06 371 ASN A N 1
ATOM 2781 C CA . ASN A 1 371 ? -17.772 -5.393 -7.202 1.00 77.06 371 ASN A CA 1
ATOM 2782 C C . ASN A 1 371 ? -19.197 -5.819 -6.795 1.00 77.06 371 ASN A C 1
ATOM 2784 O O . ASN A 1 371 ? -20.012 -6.121 -7.668 1.00 77.06 371 ASN A O 1
ATOM 2788 N N . GLU A 1 372 ? -19.523 -5.832 -5.500 1.00 70.81 372 GLU A N 1
ATOM 2789 C CA . GLU A 1 372 ? -20.866 -6.155 -5.006 1.00 70.81 372 GLU A CA 1
ATOM 2790 C C . GLU A 1 372 ? -21.826 -4.971 -5.209 1.00 70.81 372 GLU A C 1
ATOM 2792 O O . GLU A 1 372 ? -21.743 -3.950 -4.526 1.00 70.81 372 GLU A O 1
ATOM 2797 N N . THR A 1 373 ? -22.777 -5.102 -6.142 1.00 61.91 373 THR A N 1
ATOM 2798 C CA . THR A 1 373 ? -23.682 -4.013 -6.561 1.00 61.91 373 THR A CA 1
ATOM 2799 C C . THR A 1 373 ? -24.783 -3.709 -5.537 1.00 61.91 373 THR A C 1
ATOM 2801 O O . THR A 1 373 ? -25.973 -3.900 -5.802 1.00 61.91 373 THR A O 1
ATOM 2804 N N . THR A 1 374 ? -24.395 -3.223 -4.362 1.00 61.34 374 THR A N 1
ATOM 2805 C CA . THR A 1 374 ? -25.296 -2.808 -3.282 1.00 61.34 374 THR A CA 1
ATOM 2806 C C . THR A 1 374 ? -25.330 -1.287 -3.140 1.00 61.34 374 THR A C 1
ATOM 2808 O O . THR A 1 374 ? -24.366 -0.589 -3.443 1.00 61.34 374 THR A O 1
ATOM 2811 N N . GLY A 1 375 ? -26.464 -0.737 -2.694 1.00 65.81 375 GLY A N 1
ATOM 2812 C CA . GLY A 1 375 ? -26.661 0.711 -2.513 1.00 65.81 375 GLY A CA 1
ATOM 2813 C C . GLY A 1 375 ? -25.987 1.271 -1.254 1.00 65.81 375 GLY A C 1
ATOM 2814 O O . GLY A 1 375 ? -26.592 2.068 -0.542 1.00 65.81 375 GLY A O 1
ATOM 2815 N N . GLN A 1 376 ? -24.794 0.779 -0.931 1.00 74.06 376 GLN A N 1
ATOM 2816 C CA . GLN A 1 376 ? -24.127 0.895 0.363 1.00 74.06 376 GLN A CA 1
ATOM 2817 C C . GLN A 1 376 ? -22.617 1.070 0.179 1.00 74.06 376 GLN A C 1
ATOM 2819 O O . GLN A 1 376 ? -22.078 0.790 -0.890 1.00 74.06 376 GLN A O 1
ATOM 2824 N N . THR A 1 377 ? -21.915 1.491 1.231 1.00 76.75 377 THR A N 1
ATOM 2825 C CA . THR A 1 377 ? -20.466 1.724 1.189 1.00 76.75 377 THR A CA 1
ATOM 2826 C C . THR A 1 377 ? -19.727 0.950 2.282 1.00 76.75 377 THR A C 1
ATOM 2828 O O . THR A 1 377 ? -20.231 0.772 3.393 1.00 76.75 377 THR A O 1
ATOM 2831 N N . ALA A 1 378 ? -18.498 0.521 1.980 1.00 76.62 378 ALA A N 1
ATOM 2832 C CA . ALA A 1 378 ? -17.645 -0.222 2.909 1.00 76.62 378 ALA A CA 1
ATOM 2833 C C . ALA A 1 378 ? -17.375 0.541 4.218 1.00 76.62 378 ALA A C 1
ATOM 2835 O O . ALA A 1 378 ? -17.372 -0.062 5.290 1.00 76.62 378 ALA A O 1
ATOM 2836 N N . ASN A 1 379 ? -17.202 1.867 4.157 1.00 77.06 379 ASN A N 1
ATOM 2837 C CA . ASN A 1 379 ? -17.071 2.710 5.347 1.00 77.06 379 ASN A CA 1
ATOM 2838 C C . ASN A 1 379 ? -18.357 2.744 6.183 1.00 77.06 379 ASN A C 1
ATOM 2840 O O . ASN A 1 379 ? -18.272 2.616 7.401 1.00 77.06 379 ASN A O 1
ATOM 2844 N N . GLY A 1 380 ? -19.536 2.795 5.553 1.00 77.94 380 GLY A N 1
ATOM 2845 C CA . GLY A 1 380 ? -20.816 2.699 6.259 1.00 77.94 380 GLY A CA 1
ATOM 2846 C C . GLY A 1 380 ? -20.995 1.366 6.997 1.00 77.94 380 GLY A C 1
ATOM 2847 O O . GLY A 1 380 ? -21.594 1.339 8.070 1.00 77.94 380 GLY A O 1
ATOM 2848 N N . LEU A 1 381 ? -20.427 0.265 6.487 1.00 76.56 381 LEU A N 1
ATOM 2849 C CA . LEU A 1 381 ? -20.415 -1.015 7.205 1.00 76.56 381 LEU A CA 1
ATOM 2850 C C . LEU A 1 381 ? -19.398 -1.033 8.362 1.00 76.56 381 LEU A C 1
ATOM 2852 O O . LEU A 1 381 ? -19.681 -1.612 9.410 1.00 76.56 381 LEU A O 1
ATOM 2856 N N . ILE A 1 382 ? -18.249 -0.361 8.221 1.00 76.00 382 ILE A N 1
ATOM 2857 C CA . ILE A 1 382 ? -17.293 -0.164 9.328 1.00 76.00 382 ILE A CA 1
ATOM 2858 C C . ILE A 1 382 ? -17.948 0.645 10.464 1.00 76.00 382 ILE A C 1
ATOM 2860 O O . ILE A 1 382 ? -17.896 0.223 11.622 1.00 76.00 382 ILE A O 1
ATOM 2864 N N . GLU A 1 383 ? -18.632 1.749 10.147 1.00 76.12 383 GLU A N 1
ATOM 2865 C CA . GLU A 1 383 ? -19.423 2.543 11.103 1.00 76.12 383 GLU A CA 1
ATOM 2866 C C . GLU A 1 383 ? -20.526 1.713 11.771 1.00 76.12 383 GLU A C 1
ATOM 2868 O O . GLU A 1 383 ? -20.615 1.647 13.004 1.00 76.12 383 GLU A O 1
ATOM 2873 N N . ALA A 1 384 ? -21.362 1.058 10.954 1.00 77.69 384 ALA A N 1
ATOM 2874 C CA . ALA A 1 384 ? -22.479 0.251 11.424 1.00 77.69 384 ALA A CA 1
ATOM 2875 C C . ALA A 1 384 ? -21.995 -0.874 12.335 1.00 77.69 384 ALA A C 1
ATOM 2877 O O . ALA A 1 384 ? -22.627 -1.137 13.354 1.00 77.69 384 ALA A O 1
ATOM 2878 N N . TYR A 1 385 ? -20.852 -1.500 12.035 1.00 77.19 385 TYR A N 1
ATOM 2879 C CA . TYR A 1 385 ? -20.280 -2.496 12.926 1.00 77.19 385 TYR A CA 1
ATOM 2880 C C . TYR A 1 385 ? -19.881 -1.898 14.274 1.00 77.19 385 TYR A C 1
ATOM 2882 O O . TYR A 1 385 ? -20.327 -2.371 15.327 1.00 77.19 385 TYR A O 1
ATOM 2890 N N . LEU A 1 386 ? -18.995 -0.898 14.243 1.00 75.81 386 LEU A N 1
ATOM 2891 C CA . LEU A 1 386 ? -18.315 -0.377 15.429 1.00 75.81 386 LEU A CA 1
ATOM 2892 C C . LEU A 1 386 ? -19.300 0.233 16.439 1.00 75.81 386 LEU A C 1
ATOM 2894 O O . LEU A 1 386 ? -19.005 0.296 17.631 1.00 75.81 386 LEU A O 1
ATOM 2898 N N . THR A 1 387 ? -20.499 0.595 15.980 1.00 77.62 387 THR A N 1
ATOM 2899 C CA . THR A 1 387 ? -21.592 1.130 16.798 1.00 77.62 387 THR A CA 1
ATOM 2900 C C . THR A 1 387 ? -22.676 0.109 17.195 1.00 77.62 387 THR A C 1
ATOM 2902 O O . THR A 1 387 ? -23.444 0.399 18.113 1.00 77.62 387 THR A O 1
ATOM 2905 N N . HIS A 1 388 ? -22.743 -1.083 16.578 1.00 77.50 388 HIS A N 1
ATOM 2906 C CA . HIS A 1 388 ? -23.906 -1.991 16.672 1.00 77.50 388 HIS A CA 1
ATOM 2907 C C . HIS A 1 388 ? -24.208 -2.557 18.073 1.00 77.50 388 HIS A C 1
ATOM 2909 O O . HIS A 1 388 ? -25.378 -2.669 18.438 1.00 77.50 388 HIS A O 1
ATOM 2915 N N . THR A 1 389 ? -23.194 -2.898 18.876 1.00 81.62 389 THR A N 1
ATOM 2916 C CA . THR A 1 389 ? -23.383 -3.353 20.271 1.00 81.62 389 THR A CA 1
ATOM 2917 C C . THR A 1 389 ? -22.414 -2.659 21.223 1.00 81.62 389 THR A C 1
ATOM 2919 O O . THR A 1 389 ? -21.369 -2.161 20.804 1.00 81.62 389 THR A O 1
ATOM 2922 N N . ASP A 1 390 ? -22.702 -2.674 22.525 1.00 85.44 390 ASP A N 1
ATOM 2923 C CA . ASP A 1 390 ? -21.777 -2.128 23.525 1.00 85.44 390 ASP A CA 1
ATOM 2924 C C . ASP A 1 390 ? -20.477 -2.942 23.636 1.00 85.44 390 ASP A C 1
ATOM 2926 O O . ASP A 1 390 ? -19.423 -2.370 23.910 1.00 85.44 390 ASP A O 1
ATOM 2930 N N . SER A 1 391 ? -20.507 -4.247 23.335 1.00 80.75 391 SER A N 1
ATOM 2931 C CA . SER A 1 391 ? -19.285 -5.037 23.145 1.00 80.75 391 SER A CA 1
ATOM 2932 C C . SER A 1 391 ? -18.506 -4.574 21.910 1.00 80.75 391 SER A C 1
ATOM 2934 O O . SER A 1 391 ? -17.284 -4.512 21.960 1.00 80.75 391 SER A O 1
ATOM 2936 N N . ASN A 1 392 ? -19.177 -4.186 20.821 1.00 76.06 392 ASN A N 1
ATOM 2937 C CA . ASN A 1 392 ? -18.512 -3.698 19.608 1.00 76.06 392 ASN A CA 1
ATOM 2938 C C . ASN A 1 392 ? -17.797 -2.361 19.859 1.00 76.06 392 ASN A C 1
ATOM 2940 O O . ASN A 1 392 ? -16.626 -2.218 19.512 1.00 76.06 392 ASN A O 1
ATOM 2944 N N . LYS A 1 393 ? -18.459 -1.409 20.529 1.00 78.50 393 LYS A N 1
ATOM 2945 C CA . LYS A 1 393 ? -17.886 -0.086 20.845 1.00 78.50 393 LYS A CA 1
ATOM 2946 C C . LYS A 1 393 ? -16.572 -0.189 21.633 1.00 78.50 393 LYS A C 1
ATOM 2948 O O . LYS A 1 393 ? -15.644 0.581 21.392 1.00 78.50 393 LYS A O 1
ATOM 2953 N N . LYS A 1 394 ? -16.453 -1.185 22.524 1.00 79.94 394 LYS A N 1
ATOM 2954 C CA . LYS A 1 394 ? -15.250 -1.438 23.345 1.00 79.94 394 LYS A CA 1
ATOM 2955 C C . LYS A 1 394 ? -13.969 -1.714 22.548 1.00 79.94 394 LYS A C 1
ATOM 2957 O O . LYS A 1 394 ? -12.884 -1.567 23.106 1.00 79.94 394 LYS A O 1
ATOM 2962 N N . LEU A 1 395 ? -14.057 -2.094 21.270 1.00 73.00 395 LEU A N 1
ATOM 2963 C CA . LEU A 1 395 ? -12.882 -2.249 20.398 1.00 73.00 395 LEU A CA 1
ATOM 2964 C C . LEU A 1 395 ? -12.134 -0.930 20.191 1.00 73.00 395 LEU A C 1
ATOM 2966 O O . LEU A 1 395 ? -10.907 -0.914 20.148 1.00 73.00 395 LEU A O 1
ATOM 2970 N N . ILE A 1 396 ? -12.886 0.166 20.083 1.00 70.00 396 ILE A N 1
ATOM 2971 C CA . ILE A 1 396 ? -12.392 1.508 19.760 1.00 70.00 396 ILE A CA 1
ATOM 2972 C C . ILE A 1 396 ? -11.649 2.096 20.963 1.00 70.00 396 ILE A C 1
ATOM 2974 O O . ILE A 1 396 ? -10.578 2.684 20.837 1.00 70.00 396 ILE A O 1
ATOM 2978 N N . THR A 1 397 ? -12.200 1.882 22.158 1.00 72.50 397 THR A N 1
ATOM 2979 C CA . THR A 1 397 ? -11.590 2.272 23.434 1.00 72.50 397 THR A CA 1
ATOM 2980 C C . THR A 1 397 ? -10.493 1.312 23.898 1.00 72.50 397 THR A C 1
ATOM 2982 O O . THR A 1 397 ? -9.663 1.710 24.717 1.00 72.50 397 THR A O 1
ATOM 2985 N N . GLY A 1 398 ? -10.468 0.074 23.390 1.00 74.50 398 GLY A N 1
ATOM 2986 C CA . GLY A 1 398 ? -9.588 -0.998 23.859 1.00 74.50 398 GLY A CA 1
ATOM 2987 C C . GLY A 1 398 ? -9.969 -1.486 25.260 1.00 74.50 398 GLY A C 1
ATOM 2988 O O . GLY A 1 398 ? -9.121 -1.523 26.148 1.00 74.50 398 GLY A O 1
ATOM 2989 N N . THR A 1 399 ? -11.250 -1.793 25.490 1.00 84.00 399 THR A N 1
ATOM 2990 C CA . THR A 1 399 ? -11.806 -2.134 26.819 1.00 84.00 399 THR A CA 1
ATOM 2991 C C . THR A 1 399 ? -12.700 -3.384 26.831 1.00 84.00 399 THR A C 1
ATOM 2993 O O . THR A 1 399 ? -13.600 -3.514 27.666 1.00 84.00 399 THR A O 1
ATOM 2996 N N . LEU A 1 400 ? -12.468 -4.317 25.907 1.00 78.62 400 LEU A N 1
ATOM 2997 C CA . LEU A 1 400 ? -13.092 -5.640 25.887 1.00 78.62 400 LEU A CA 1
ATOM 2998 C C . LEU A 1 400 ? -12.699 -6.469 27.108 1.00 78.62 400 LEU A C 1
ATOM 3000 O O . LEU A 1 400 ? -11.592 -6.359 27.636 1.00 78.62 400 LEU A O 1
ATOM 3004 N N . THR A 1 401 ? -13.604 -7.356 27.501 1.00 85.12 401 THR A N 1
ATOM 3005 C CA . THR A 1 401 ? -13.407 -8.370 28.537 1.00 85.12 401 THR A CA 1
ATOM 3006 C C . THR A 1 401 ? -13.682 -9.759 27.964 1.00 85.12 401 THR A C 1
ATOM 3008 O O . THR A 1 401 ? -14.343 -9.894 26.937 1.00 85.12 401 THR A O 1
ATOM 3011 N N . THR A 1 402 ? -13.261 -10.824 28.646 1.00 80.94 402 THR A N 1
ATOM 3012 C CA . THR A 1 402 ? -13.616 -12.199 28.244 1.00 80.94 402 THR A CA 1
ATOM 3013 C C . THR A 1 402 ? -15.115 -12.512 28.373 1.00 80.94 402 THR A C 1
ATOM 3015 O O . THR A 1 402 ? -15.567 -13.542 27.886 1.00 80.94 402 THR A O 1
ATOM 3018 N N . ALA A 1 403 ? -15.909 -11.631 28.992 1.00 85.81 403 ALA A N 1
ATOM 3019 C CA . ALA A 1 403 ? -17.367 -11.735 29.035 1.00 85.81 403 ALA A CA 1
ATOM 3020 C C . ALA A 1 403 ? -18.068 -11.057 27.836 1.00 85.81 403 ALA A C 1
ATOM 3022 O O . ALA A 1 403 ? -19.287 -11.157 27.719 1.00 85.81 403 ALA A O 1
ATOM 3023 N N . ASP A 1 404 ? -17.333 -10.356 26.964 1.00 80.75 404 ASP A N 1
ATOM 3024 C CA . ASP A 1 404 ? -17.896 -9.691 25.787 1.00 80.75 404 ASP A CA 1
ATOM 3025 C C . ASP A 1 404 ? -18.115 -10.653 24.605 1.00 80.75 404 ASP A C 1
ATOM 3027 O O . ASP A 1 404 ? -17.417 -11.660 24.440 1.00 80.75 404 ASP A O 1
ATOM 3031 N N . SER A 1 405 ? -19.083 -10.310 23.749 1.00 75.06 405 SER A N 1
ATOM 3032 C CA . SER A 1 405 ? -19.400 -11.049 22.522 1.00 75.06 405 SER A CA 1
ATOM 3033 C C . SER A 1 405 ? -19.624 -10.091 21.354 1.00 75.06 405 SER A C 1
ATOM 3035 O O . SER A 1 405 ? -20.565 -9.296 21.355 1.00 75.06 405 SER A O 1
ATOM 3037 N N . LEU A 1 406 ? -18.764 -10.173 20.345 1.00 72.00 406 LEU A N 1
ATOM 3038 C CA . LEU A 1 406 ? -18.750 -9.249 19.211 1.00 72.00 406 LEU A CA 1
ATOM 3039 C C . LEU A 1 406 ? -19.684 -9.758 18.099 1.00 72.00 406 LEU A C 1
ATOM 3041 O O . LEU A 1 406 ? -19.581 -10.912 17.684 1.00 72.00 406 LEU A O 1
ATOM 3045 N N . THR A 1 407 ? -20.632 -8.926 17.659 1.00 68.00 407 THR A N 1
ATOM 3046 C CA . THR A 1 407 ? -21.771 -9.335 16.808 1.00 68.00 407 THR A CA 1
ATOM 3047 C C . THR A 1 407 ? -21.888 -8.439 15.577 1.00 68.00 407 THR A C 1
ATOM 3049 O O . THR A 1 407 ? -21.819 -7.218 15.714 1.00 68.00 407 THR A O 1
ATOM 3052 N N . ALA A 1 408 ? -22.079 -9.023 14.390 1.00 67.19 408 ALA A N 1
ATOM 3053 C CA . ALA A 1 408 ? -22.244 -8.273 13.142 1.00 67.19 408 ALA A CA 1
ATOM 3054 C C . ALA A 1 408 ? -23.610 -7.566 13.058 1.00 67.19 408 ALA A C 1
ATOM 3056 O O . ALA A 1 408 ? -24.616 -8.164 13.451 1.00 67.19 408 ALA A O 1
ATOM 3057 N N . PRO A 1 409 ? -23.677 -6.341 12.505 1.00 67.94 409 PRO A N 1
ATOM 3058 C CA . PRO A 1 409 ? -24.938 -5.674 12.219 1.00 67.94 409 PRO A CA 1
ATOM 3059 C C . PRO A 1 409 ? -25.685 -6.374 11.081 1.00 67.94 409 PRO A C 1
ATOM 3061 O O . PRO A 1 409 ? -25.083 -6.934 10.166 1.00 67.94 409 PRO A O 1
ATOM 3064 N N . THR A 1 410 ? -27.010 -6.242 11.068 1.00 72.00 410 THR A N 1
ATOM 3065 C CA . THR A 1 410 ? -27.770 -6.354 9.818 1.00 72.00 410 THR A CA 1
ATOM 3066 C C . THR A 1 410 ? -27.528 -5.089 9.000 1.00 72.00 410 THR A C 1
ATOM 3068 O O . THR A 1 410 ? -27.839 -3.993 9.468 1.00 72.00 410 THR A O 1
ATOM 3071 N N . PHE A 1 411 ? -26.987 -5.222 7.790 1.00 70.38 411 PHE A N 1
ATOM 3072 C CA . PHE A 1 411 ? -26.641 -4.087 6.934 1.00 70.38 411 PHE A CA 1
ATOM 3073 C C . PHE A 1 411 ? -27.343 -4.215 5.578 1.00 70.38 411 PHE A C 1
ATOM 3075 O O . PHE A 1 411 ? -26.743 -4.551 4.563 1.00 70.38 411 PHE A O 1
ATOM 3082 N N . GLY A 1 412 ? -28.653 -3.954 5.566 1.00 72.06 412 GLY A N 1
ATOM 3083 C CA . GLY A 1 412 ? -29.504 -4.156 4.386 1.00 72.06 412 GLY A CA 1
ATOM 3084 C C . GLY A 1 412 ? -29.509 -5.612 3.913 1.00 72.06 412 GLY A C 1
ATOM 3085 O O . GLY A 1 412 ? -29.523 -6.521 4.740 1.00 72.06 412 GLY A O 1
ATOM 3086 N N . ASP A 1 413 ? -29.487 -5.801 2.593 1.00 64.69 413 ASP A N 1
ATOM 3087 C CA . ASP A 1 413 ? -29.490 -7.117 1.935 1.00 64.69 413 ASP A CA 1
ATOM 3088 C C . ASP A 1 413 ? -28.071 -7.664 1.657 1.00 64.69 413 ASP A C 1
ATOM 3090 O O . ASP A 1 413 ? -27.931 -8.708 1.022 1.00 64.69 413 ASP A O 1
ATOM 3094 N N . PHE A 1 414 ? -27.014 -6.958 2.078 1.00 62.72 414 PHE A N 1
ATOM 3095 C CA . PHE A 1 414 ? -25.627 -7.356 1.831 1.00 62.72 414 PHE A CA 1
ATOM 3096 C C . PHE A 1 414 ? -25.185 -8.479 2.779 1.00 62.72 414 PHE A C 1
ATOM 3098 O O . PHE A 1 414 ? -25.369 -8.392 3.997 1.00 62.72 414 PHE A O 1
ATOM 3105 N N . ASP A 1 415 ? -24.504 -9.487 2.233 1.00 65.31 415 ASP A N 1
ATOM 3106 C CA . ASP A 1 415 ? -23.746 -10.463 3.010 1.00 65.31 415 ASP A CA 1
ATOM 3107 C C . ASP A 1 415 ? -22.413 -10.840 2.332 1.00 65.31 415 ASP A C 1
ATOM 3109 O O . ASP A 1 415 ? -21.972 -10.199 1.381 1.00 65.31 415 ASP A O 1
ATOM 3113 N N . TYR A 1 416 ? -21.724 -11.843 2.879 1.00 68.69 416 TYR A N 1
ATOM 3114 C CA . TYR A 1 416 ? -20.387 -12.247 2.451 1.00 68.69 416 TYR A CA 1
ATOM 3115 C C . TYR A 1 416 ? -20.321 -13.658 1.821 1.00 68.69 416 TYR A C 1
ATOM 3117 O O . TYR A 1 416 ? -19.222 -14.203 1.695 1.00 68.69 416 TYR A O 1
ATOM 3125 N N . GLU A 1 417 ? -21.442 -14.249 1.375 1.00 70.19 417 GLU A N 1
ATOM 3126 C CA . GLU A 1 417 ? -21.437 -15.541 0.652 1.00 70.19 417 GLU A CA 1
ATOM 3127 C C . GLU A 1 417 ? -20.620 -15.473 -0.652 1.00 70.19 417 GLU A C 1
ATOM 3129 O O . GLU A 1 417 ? -19.982 -16.453 -1.038 1.00 70.19 417 GLU A O 1
ATOM 3134 N N . ASN A 1 418 ? -20.568 -14.303 -1.299 1.00 75.62 418 ASN A N 1
ATOM 3135 C CA . ASN A 1 418 ? -19.803 -14.087 -2.531 1.00 75.62 418 ASN A CA 1
ATOM 3136 C C . ASN A 1 418 ? -18.282 -13.945 -2.316 1.00 75.62 418 ASN A C 1
ATOM 3138 O O . ASN A 1 418 ? -17.527 -14.048 -3.282 1.00 75.62 418 ASN A O 1
ATOM 3142 N N . TRP A 1 419 ? -17.789 -13.741 -1.087 1.00 73.88 419 TRP A N 1
ATOM 3143 C CA . TRP A 1 419 ? -16.362 -13.465 -0.843 1.00 73.88 419 TRP A CA 1
ATOM 3144 C C . TRP A 1 419 ? -15.406 -14.594 -1.287 1.00 73.88 419 TRP A C 1
ATOM 3146 O O . TRP A 1 419 ? -14.411 -14.285 -1.943 1.00 73.88 419 TRP A O 1
ATOM 3156 N N . PRO A 1 420 ? -15.674 -15.894 -1.031 1.00 72.88 420 PRO A N 1
ATOM 3157 C CA . PRO A 1 420 ? -14.913 -16.994 -1.634 1.00 72.88 420 PRO A CA 1
ATOM 3158 C C . PRO A 1 420 ? -14.838 -16.914 -3.166 1.00 72.88 420 PRO A C 1
ATOM 3160 O O . PRO A 1 420 ? -13.756 -17.015 -3.746 1.00 72.88 420 PRO A O 1
ATOM 3163 N N . THR A 1 421 ? -15.973 -16.644 -3.817 1.00 81.69 421 THR A N 1
ATOM 3164 C CA . THR A 1 421 ? -16.085 -16.480 -5.275 1.00 81.69 421 THR A CA 1
ATOM 3165 C C . THR A 1 421 ? -15.290 -15.269 -5.772 1.00 81.69 421 THR A C 1
ATOM 3167 O O . THR A 1 421 ? -14.640 -15.345 -6.814 1.00 81.69 421 THR A O 1
ATOM 3170 N N . PHE A 1 422 ? -15.274 -14.173 -5.011 1.00 81.00 422 PHE A N 1
ATOM 3171 C CA . PHE A 1 422 ? -14.439 -13.005 -5.283 1.00 81.00 422 PHE A CA 1
ATOM 3172 C C . PHE A 1 422 ? -12.943 -13.325 -5.166 1.00 81.00 422 PHE A C 1
ATOM 3174 O O . PHE A 1 422 ? -12.186 -12.986 -6.077 1.00 81.00 422 PHE A O 1
ATOM 3181 N N . LEU A 1 423 ? -12.503 -14.037 -4.121 1.00 79.75 423 LEU A N 1
ATOM 3182 C CA . LEU A 1 423 ? -11.103 -14.467 -4.000 1.00 79.75 423 LEU A CA 1
ATOM 3183 C C . LEU A 1 423 ? -10.690 -15.381 -5.171 1.00 79.75 423 LEU A C 1
ATOM 3185 O O . LEU A 1 423 ? -9.598 -15.234 -5.717 1.00 79.75 423 LEU A O 1
ATOM 3189 N N . LYS A 1 424 ? -11.591 -16.248 -5.655 1.00 84.00 424 LYS A N 1
ATOM 3190 C CA . LYS A 1 424 ? -11.393 -17.051 -6.880 1.00 84.00 424 LYS A CA 1
ATOM 3191 C C . LYS A 1 424 ? -11.272 -16.241 -8.180 1.00 84.00 424 LYS A C 1
ATOM 3193 O O . LYS A 1 424 ? -10.915 -16.823 -9.203 1.00 84.00 424 LYS A O 1
ATOM 3198 N N . THR A 1 425 ? -11.538 -14.929 -8.184 1.00 87.25 425 THR A N 1
ATOM 3199 C CA . THR A 1 425 ? -11.212 -14.066 -9.342 1.00 87.25 425 THR A CA 1
ATOM 3200 C C . THR A 1 425 ? -9.711 -13.785 -9.460 1.00 87.25 425 THR A C 1
ATOM 3202 O O . THR A 1 425 ? -9.244 -13.379 -10.524 1.00 87.25 425 THR A O 1
ATOM 3205 N N . ARG A 1 426 ? -8.940 -14.009 -8.387 1.00 84.62 426 ARG A N 1
ATOM 3206 C CA . ARG A 1 426 ? -7.473 -13.982 -8.385 1.00 84.62 426 ARG A CA 1
ATOM 3207 C C . ARG A 1 426 ? -6.933 -15.392 -8.631 1.00 84.62 426 ARG A C 1
ATOM 3209 O O . ARG A 1 426 ? -7.569 -16.384 -8.291 1.00 84.62 426 ARG A O 1
ATOM 3216 N N . SER A 1 427 ? -5.733 -15.493 -9.196 1.00 88.94 427 SER A N 1
ATOM 3217 C CA . SER A 1 427 ? -5.043 -16.777 -9.365 1.00 88.94 427 SER A CA 1
ATOM 3218 C C . SER A 1 427 ? -4.369 -17.236 -8.065 1.00 88.94 427 SER A C 1
ATOM 3220 O O . SER A 1 427 ? -4.027 -16.418 -7.213 1.00 88.94 427 SER A O 1
ATOM 3222 N N . GLN A 1 428 ? -4.076 -18.537 -7.939 1.00 84.69 428 GLN A N 1
ATOM 3223 C CA . GLN A 1 428 ? -3.247 -19.056 -6.837 1.00 84.69 428 GLN A CA 1
ATOM 3224 C C . GLN A 1 428 ? -1.899 -18.310 -6.750 1.00 84.69 428 GLN A C 1
ATOM 3226 O O . GLN A 1 428 ? -1.486 -17.907 -5.666 1.00 84.69 428 GLN A O 1
ATOM 3231 N N . ALA A 1 429 ? -1.287 -18.025 -7.906 1.00 86.50 429 ALA A N 1
ATOM 3232 C CA . ALA A 1 429 ? -0.016 -17.311 -8.027 1.00 86.50 429 ALA A CA 1
ATOM 3233 C C . ALA A 1 429 ? -0.038 -15.873 -7.467 1.00 86.50 429 ALA A C 1
ATOM 3235 O O . ALA A 1 429 ? 0.994 -15.376 -7.021 1.00 86.50 429 ALA A O 1
ATOM 3236 N N . TYR A 1 430 ? -1.197 -15.203 -7.455 1.00 85.62 430 TYR A N 1
ATOM 3237 C CA . TYR A 1 430 ? -1.346 -13.892 -6.813 1.00 85.62 430 TYR A CA 1
ATOM 3238 C C . TYR A 1 430 ? -1.181 -14.001 -5.291 1.00 85.62 430 TYR A C 1
ATOM 3240 O O . TYR A 1 430 ? -0.409 -13.259 -4.685 1.00 85.62 430 TYR A O 1
ATOM 3248 N N . TYR A 1 431 ? -1.829 -14.994 -4.680 1.00 82.88 431 TYR A N 1
ATOM 3249 C CA . TYR A 1 431 ? -1.673 -15.266 -3.254 1.00 82.88 431 TYR A CA 1
ATOM 3250 C C . TYR A 1 431 ? -0.272 -15.793 -2.922 1.00 82.88 431 TYR A C 1
ATOM 3252 O O . TYR A 1 431 ? 0.306 -15.374 -1.926 1.00 82.88 431 TYR A O 1
ATOM 3260 N N . GLU A 1 432 ? 0.331 -16.623 -3.778 1.00 83.69 432 GLU A N 1
ATOM 3261 C CA . GLU A 1 432 ? 1.725 -17.071 -3.623 1.00 83.69 432 GLU A CA 1
ATOM 3262 C C . GLU A 1 432 ? 2.721 -15.899 -3.683 1.00 83.69 432 GLU A C 1
ATOM 3264 O O . GLU A 1 432 ? 3.722 -15.912 -2.966 1.00 83.69 432 GLU A O 1
ATOM 3269 N N . LYS A 1 433 ? 2.428 -14.844 -4.459 1.00 86.19 433 LYS A N 1
ATOM 3270 C CA . LYS A 1 433 ? 3.221 -13.606 -4.456 1.00 86.19 433 LYS A CA 1
ATOM 3271 C C . LYS A 1 433 ? 3.103 -12.858 -3.124 1.00 86.19 433 LYS A C 1
ATOM 3273 O O . LYS A 1 433 ? 4.131 -12.505 -2.560 1.00 86.19 433 LYS A O 1
ATOM 3278 N N . ILE A 1 434 ? 1.890 -12.687 -2.588 1.00 85.88 434 ILE A N 1
ATOM 3279 C CA . ILE A 1 434 ? 1.653 -12.068 -1.265 1.00 85.88 434 ILE A CA 1
ATOM 3280 C C . ILE A 1 434 ? 2.415 -12.832 -0.165 1.00 85.88 434 ILE A C 1
ATOM 3282 O O . ILE A 1 434 ? 3.056 -12.224 0.693 1.00 85.88 434 ILE A O 1
ATOM 3286 N N . ILE A 1 435 ? 2.409 -14.168 -0.228 1.00 83.88 435 ILE A N 1
ATOM 3287 C CA . ILE A 1 435 ? 3.185 -15.049 0.657 1.00 83.88 435 ILE A CA 1
ATOM 3288 C C . ILE A 1 435 ? 4.695 -14.791 0.545 1.00 83.88 435 ILE A C 1
ATOM 3290 O O . ILE A 1 435 ? 5.350 -14.584 1.567 1.00 83.88 435 ILE A O 1
ATOM 3294 N N . ASP A 1 436 ? 5.252 -14.777 -0.669 1.00 86.12 436 ASP A N 1
ATOM 3295 C CA . ASP A 1 436 ? 6.678 -14.510 -0.911 1.00 86.12 436 ASP A CA 1
ATOM 3296 C C . ASP A 1 436 ? 7.075 -13.089 -0.460 1.00 86.12 436 ASP A C 1
ATOM 3298 O O . ASP A 1 436 ? 8.119 -12.923 0.174 1.00 86.12 436 ASP A O 1
ATOM 3302 N N . THR A 1 437 ? 6.216 -12.080 -0.663 1.00 87.81 437 THR A N 1
ATOM 3303 C CA . THR A 1 437 ? 6.416 -10.723 -0.127 1.00 87.81 437 THR A CA 1
ATOM 3304 C C . THR A 1 437 ? 6.481 -10.731 1.404 1.00 87.81 437 THR A C 1
ATOM 3306 O O . THR A 1 437 ? 7.452 -10.229 1.978 1.00 87.81 437 THR A O 1
ATOM 3309 N N . MET A 1 438 ? 5.521 -11.366 2.090 1.00 85.06 438 MET A N 1
ATOM 3310 C CA . MET A 1 438 ? 5.533 -11.482 3.557 1.00 85.06 438 MET A CA 1
ATOM 3311 C C . MET A 1 438 ? 6.768 -12.234 4.076 1.00 85.06 438 MET A C 1
ATOM 3313 O O . MET A 1 438 ? 7.377 -11.809 5.058 1.00 85.06 438 MET A O 1
ATOM 3317 N N . ILE A 1 439 ? 7.176 -13.316 3.404 1.00 83.31 439 ILE A N 1
ATOM 3318 C CA . ILE A 1 439 ? 8.394 -14.079 3.713 1.00 83.31 439 ILE A CA 1
ATOM 3319 C C . ILE A 1 439 ? 9.643 -13.200 3.616 1.00 83.31 439 ILE A C 1
ATOM 3321 O O . ILE A 1 439 ? 10.490 -13.232 4.512 1.00 83.31 439 ILE A O 1
ATOM 3325 N N . ARG A 1 440 ? 9.767 -12.418 2.541 1.00 87.06 440 ARG A N 1
ATOM 3326 C CA . ARG A 1 440 ? 10.930 -11.563 2.278 1.00 87.06 440 ARG A CA 1
ATOM 3327 C C . ARG A 1 440 ? 11.032 -10.417 3.275 1.00 87.06 440 ARG A C 1
ATOM 3329 O O . ARG A 1 440 ? 12.089 -10.262 3.878 1.00 87.06 440 ARG A O 1
ATOM 3336 N N . ILE A 1 441 ? 9.930 -9.709 3.527 1.00 83.19 441 ILE A N 1
ATOM 3337 C CA . ILE A 1 441 ? 9.835 -8.683 4.579 1.00 83.19 441 ILE A CA 1
ATOM 3338 C C . ILE A 1 441 ? 10.243 -9.280 5.936 1.00 83.19 441 ILE A C 1
ATOM 3340 O O . ILE A 1 441 ? 11.082 -8.718 6.645 1.00 83.19 441 ILE A O 1
ATOM 3344 N N . ASN A 1 442 ? 9.722 -10.464 6.287 1.00 77.75 442 ASN A N 1
ATOM 3345 C CA . ASN A 1 442 ? 10.015 -11.071 7.584 1.00 77.75 442 ASN A CA 1
ATOM 3346 C C . ASN A 1 442 ? 11.482 -11.511 7.740 1.00 77.75 442 ASN A C 1
ATOM 3348 O O . ASN A 1 442 ? 12.004 -11.503 8.852 1.00 77.75 442 ASN A O 1
ATOM 3352 N N . LYS A 1 443 ? 12.162 -11.860 6.640 1.00 81.25 443 LYS A N 1
ATOM 3353 C CA . LYS A 1 443 ? 13.569 -12.304 6.621 1.00 81.25 443 LYS A CA 1
ATOM 3354 C C . LYS A 1 443 ? 14.601 -11.165 6.716 1.00 81.25 443 LYS A C 1
ATOM 3356 O O . LYS A 1 443 ? 15.792 -11.467 6.822 1.00 81.25 443 LYS A O 1
ATOM 3361 N N . VAL A 1 444 ? 14.177 -9.895 6.710 1.00 76.62 444 VAL A N 1
ATOM 3362 C CA . VAL A 1 444 ? 15.062 -8.734 6.950 1.00 76.62 444 VAL A CA 1
ATOM 3363 C C . VAL A 1 444 ? 15.023 -8.281 8.410 1.00 76.62 444 VAL A C 1
ATOM 3365 O O . VAL A 1 444 ? 16.072 -8.216 9.045 1.00 76.62 444 VAL A O 1
ATOM 3368 N N . GLY A 1 445 ? 13.831 -8.009 8.950 1.00 65.62 445 GLY A N 1
ATOM 3369 C CA . GLY A 1 445 ? 13.665 -7.493 10.319 1.00 65.62 445 GLY A CA 1
ATOM 3370 C C . GLY A 1 445 ? 12.339 -7.852 10.997 1.00 65.62 445 GLY A C 1
ATOM 3371 O O . GLY A 1 445 ? 11.995 -7.268 12.021 1.00 65.62 445 GLY A O 1
ATOM 3372 N N . GLY A 1 446 ? 11.587 -8.805 10.436 1.00 64.19 446 GLY A N 1
ATOM 3373 C CA . GLY A 1 446 ? 10.286 -9.215 10.963 1.00 64.19 446 GLY A CA 1
ATOM 3374 C C . GLY A 1 446 ? 10.356 -10.043 12.247 1.00 64.19 446 GLY A C 1
ATOM 3375 O O . GLY A 1 446 ? 11.420 -10.440 12.729 1.00 64.19 446 GLY A O 1
ATOM 3376 N N . VAL A 1 447 ? 9.185 -10.369 12.793 1.00 64.31 447 VAL A N 1
ATOM 3377 C CA . VAL A 1 447 ? 9.079 -11.287 13.931 1.00 64.31 447 VAL A CA 1
ATOM 3378 C C . VAL A 1 447 ? 9.565 -12.690 13.538 1.00 64.31 447 VAL A C 1
ATOM 3380 O O . VAL A 1 447 ? 8.930 -13.379 12.737 1.00 64.31 447 VAL A O 1
ATOM 3383 N N . ALA A 1 448 ? 10.661 -13.158 14.153 1.00 67.06 448 ALA A N 1
ATOM 3384 C CA . ALA A 1 448 ? 11.236 -14.497 13.931 1.00 67.06 448 ALA A CA 1
ATOM 3385 C C . ALA A 1 448 ? 10.189 -15.620 14.044 1.00 67.06 448 ALA A C 1
ATOM 3387 O O . ALA A 1 448 ? 10.225 -16.590 13.285 1.00 67.06 448 ALA A O 1
ATOM 3388 N N . GLN A 1 449 ? 9.213 -15.391 14.930 1.00 63.00 449 GLN A N 1
ATOM 3389 C CA . GLN A 1 449 ? 7.923 -16.063 15.052 1.00 63.00 449 GLN A CA 1
ATOM 3390 C C . GLN A 1 449 ? 7.380 -16.620 13.741 1.00 63.00 449 GLN A C 1
ATOM 3392 O O . GLN A 1 449 ? 6.981 -17.778 13.671 1.00 63.00 449 GLN A O 1
ATOM 3397 N N . LEU A 1 450 ? 7.313 -15.771 12.722 1.00 63.59 450 LEU A N 1
ATOM 3398 C CA . LEU A 1 450 ? 6.576 -16.060 11.510 1.00 63.59 450 LEU A CA 1
ATOM 3399 C C . LEU A 1 450 ? 7.433 -16.866 10.528 1.00 63.59 450 LEU A C 1
ATOM 3401 O O . LEU A 1 450 ? 6.886 -17.604 9.727 1.00 63.59 450 LEU A O 1
ATOM 3405 N N . THR A 1 451 ? 8.767 -16.796 10.592 1.00 71.19 451 THR A N 1
ATOM 3406 C CA . THR A 1 451 ? 9.669 -17.323 9.550 1.00 71.19 451 THR A CA 1
ATOM 3407 C C . THR A 1 451 ? 9.371 -18.774 9.165 1.00 71.19 451 THR A C 1
ATOM 3409 O O . THR A 1 451 ? 8.903 -19.020 8.056 1.00 71.19 451 THR A O 1
ATOM 3412 N N . GLY A 1 452 ? 9.538 -19.730 10.089 1.00 70.56 452 GLY A N 1
ATOM 3413 C CA . GLY A 1 452 ? 9.377 -21.174 9.828 1.00 70.56 452 GLY A CA 1
ATOM 3414 C C . GLY A 1 452 ? 7.931 -21.644 9.619 1.00 70.56 452 GLY A C 1
ATOM 3415 O O . GLY A 1 452 ? 7.620 -22.813 9.837 1.00 70.56 452 GLY A O 1
ATOM 3416 N N . LYS A 1 453 ? 7.034 -20.715 9.289 1.00 69.62 453 LYS A N 1
ATOM 3417 C CA . LYS A 1 453 ? 5.586 -20.851 9.363 1.00 69.62 453 LYS A CA 1
ATOM 3418 C C . LYS A 1 453 ? 4.869 -20.126 8.224 1.00 69.62 453 LYS A C 1
ATOM 3420 O O . LYS A 1 453 ? 3.991 -20.714 7.597 1.00 69.62 453 LYS A O 1
ATOM 3425 N N . LEU A 1 454 ? 5.326 -18.917 7.897 1.00 73.75 454 LEU A N 1
ATOM 3426 C CA . LEU A 1 454 ? 5.253 -18.338 6.559 1.00 73.75 454 LEU A CA 1
ATOM 3427 C C . LEU A 1 454 ? 5.786 -19.386 5.554 1.00 73.75 454 LEU A C 1
ATOM 3429 O O . LEU A 1 454 ? 5.089 -19.762 4.614 1.00 73.75 454 LEU A O 1
ATOM 3433 N N . ASP A 1 455 ? 6.963 -19.957 5.856 1.00 76.88 455 ASP A N 1
ATOM 3434 C CA . ASP A 1 455 ? 7.585 -21.057 5.107 1.00 76.88 455 ASP A CA 1
ATOM 3435 C C . ASP A 1 455 ? 6.772 -22.387 5.164 1.00 76.88 455 ASP A C 1
ATOM 3437 O O . ASP A 1 455 ? 6.797 -23.143 4.195 1.00 76.88 455 ASP A O 1
ATOM 3441 N N . GLU A 1 456 ? 6.021 -22.696 6.243 1.00 75.56 456 GLU A N 1
ATOM 3442 C CA . GLU A 1 456 ? 5.204 -23.938 6.348 1.00 75.56 456 GLU A CA 1
ATOM 3443 C C . GLU A 1 456 ? 4.041 -23.948 5.339 1.00 75.56 456 GLU A C 1
ATOM 3445 O O . GLU A 1 456 ? 3.797 -24.964 4.692 1.00 75.56 456 GLU A O 1
ATOM 3450 N N . PHE A 1 457 ? 3.347 -22.820 5.160 1.00 72.56 457 PHE A N 1
ATOM 3451 C CA . PHE A 1 457 ? 2.191 -22.718 4.255 1.00 72.56 457 PHE A CA 1
ATOM 3452 C C . PHE A 1 457 ? 2.570 -22.406 2.803 1.00 72.56 457 PHE A C 1
ATOM 3454 O O . PHE A 1 457 ? 1.852 -22.818 1.891 1.00 72.56 457 PHE A O 1
ATOM 3461 N N . ALA A 1 458 ? 3.713 -21.750 2.573 1.00 77.50 458 ALA A N 1
ATOM 3462 C CA . ALA A 1 458 ? 4.309 -21.640 1.241 1.00 77.50 458 ALA A CA 1
ATOM 3463 C C . ALA A 1 458 ? 4.709 -23.010 0.657 1.00 77.50 458 ALA A C 1
ATOM 3465 O O . ALA A 1 458 ? 4.808 -23.164 -0.558 1.00 77.50 458 ALA A O 1
ATOM 3466 N N . ASN A 1 459 ? 4.935 -24.016 1.511 1.00 79.56 459 ASN A N 1
ATOM 3467 C CA . ASN A 1 459 ? 5.363 -25.346 1.096 1.00 79.56 459 ASN A CA 1
ATOM 3468 C C . ASN A 1 459 ? 4.207 -26.177 0.501 1.00 79.56 459 ASN A C 1
ATOM 3470 O O . ASN A 1 459 ? 3.497 -26.912 1.201 1.00 79.56 459 ASN A O 1
ATOM 3474 N N . THR A 1 460 ? 4.072 -26.101 -0.823 1.00 68.19 460 THR A N 1
ATOM 3475 C CA . THR A 1 460 ? 3.121 -26.873 -1.638 1.00 68.19 460 THR A CA 1
ATOM 3476 C C . THR A 1 460 ? 3.412 -28.379 -1.688 1.00 68.19 460 THR A C 1
ATOM 3478 O O . THR A 1 460 ? 2.493 -29.152 -1.945 1.00 68.19 460 THR A O 1
ATOM 3481 N N . GLU A 1 461 ? 4.634 -28.831 -1.372 1.00 67.19 461 GLU A N 1
ATOM 3482 C CA . GLU A 1 461 ? 4.976 -30.264 -1.288 1.00 67.19 461 GLU A CA 1
ATOM 3483 C C . GLU A 1 461 ? 4.452 -30.931 -0.002 1.00 67.19 461 GLU A C 1
ATOM 3485 O O . GLU A 1 461 ? 4.401 -32.160 0.099 1.00 67.19 461 GLU A O 1
ATOM 3490 N N . SER A 1 462 ? 4.051 -30.142 1.001 1.00 60.38 462 SER A N 1
ATOM 3491 C CA . SER A 1 462 ? 3.489 -30.666 2.246 1.00 60.38 462 SER A CA 1
ATOM 3492 C C . SER A 1 462 ? 2.034 -31.129 2.074 1.00 60.38 462 SER A C 1
ATOM 3494 O O . SER A 1 462 ? 1.202 -30.443 1.488 1.00 60.38 462 SER A O 1
ATOM 3496 N N . THR A 1 463 ? 1.670 -32.273 2.662 1.00 54.62 463 THR A N 1
ATOM 3497 C CA . THR A 1 463 ? 0.270 -32.750 2.723 1.00 54.62 463 THR A CA 1
ATOM 3498 C C . THR A 1 463 ? -0.509 -32.070 3.862 1.00 54.62 463 THR A C 1
ATOM 3500 O O . THR A 1 463 ? -1.200 -32.736 4.639 1.00 54.62 463 THR A O 1
ATOM 3503 N N . GLY A 1 464 ? -0.284 -30.768 4.052 1.00 57.97 464 GLY A N 1
ATOM 3504 C CA . GLY A 1 464 ? -0.707 -29.996 5.219 1.00 57.97 464 GLY A CA 1
ATOM 3505 C C . GLY A 1 464 ? -1.728 -28.908 4.901 1.00 57.97 464 GLY A C 1
ATOM 3506 O O . GLY A 1 464 ? -2.241 -28.799 3.791 1.00 57.97 464 GLY A O 1
ATOM 3507 N N . ASP A 1 465 ? -2.011 -28.079 5.903 1.00 62.84 465 ASP A N 1
ATOM 3508 C CA . ASP A 1 465 ? -2.816 -26.872 5.738 1.00 62.84 465 ASP A CA 1
ATOM 3509 C C . ASP A 1 465 ? -1.931 -25.802 5.031 1.00 62.84 465 ASP A C 1
ATOM 3511 O O . ASP A 1 465 ? -1.287 -24.998 5.698 1.00 62.84 465 ASP A O 1
ATOM 3515 N N . ASN A 1 466 ? -1.809 -25.868 3.691 1.00 71.56 466 ASN A N 1
ATOM 3516 C CA . ASN A 1 466 ? -0.894 -25.059 2.850 1.00 71.56 466 ASN A CA 1
ATOM 3517 C C . ASN A 1 466 ? -1.615 -24.215 1.770 1.00 71.56 466 ASN A C 1
ATOM 3519 O O . ASN A 1 466 ? -2.829 -24.345 1.598 1.00 71.56 466 ASN A O 1
ATOM 3523 N N . ILE A 1 467 ? -0.888 -23.365 1.023 1.00 73.38 467 ILE A N 1
ATOM 3524 C CA . ILE A 1 467 ? -1.499 -22.415 0.067 1.00 73.38 467 ILE A CA 1
ATOM 3525 C C . ILE A 1 467 ? -2.315 -23.069 -1.036 1.00 73.38 467 ILE A C 1
ATOM 3527 O O . ILE A 1 467 ? -3.418 -22.610 -1.328 1.00 73.38 467 ILE A O 1
ATOM 3531 N N . GLN A 1 468 ? -1.832 -24.170 -1.602 1.00 80.50 468 GLN A N 1
ATOM 3532 C CA . GLN A 1 468 ? -2.575 -24.884 -2.630 1.00 80.50 468 GLN A CA 1
ATOM 3533 C C . GLN A 1 468 ? -3.855 -25.510 -2.057 1.00 80.50 468 GLN A C 1
ATOM 3535 O O . GLN A 1 468 ? -4.904 -25.469 -2.695 1.00 80.50 468 GLN A O 1
ATOM 3540 N N . THR A 1 469 ? -3.801 -26.046 -0.836 1.00 76.19 469 THR A N 1
ATOM 3541 C CA . THR A 1 469 ? -4.966 -26.634 -0.157 1.00 76.19 469 THR A CA 1
ATOM 3542 C C . THR A 1 469 ? -5.994 -25.560 0.203 1.00 76.19 469 THR A C 1
ATOM 3544 O O . THR A 1 469 ? -7.178 -25.730 -0.080 1.00 76.19 469 THR A O 1
ATOM 3547 N N . TRP A 1 470 ? -5.541 -24.425 0.743 1.00 77.31 470 TRP A N 1
ATOM 3548 C CA . TRP A 1 470 ? -6.371 -23.258 1.048 1.00 77.31 470 TRP A CA 1
ATOM 3549 C C . TRP A 1 470 ? -7.029 -22.671 -0.207 1.00 77.31 470 TRP A C 1
ATOM 3551 O O . TRP A 1 470 ? -8.251 -22.534 -0.239 1.00 77.31 470 TRP A O 1
ATOM 3561 N N . TYR A 1 471 ? -6.256 -22.414 -1.269 1.00 75.38 471 TYR A N 1
ATOM 3562 C CA . TYR A 1 471 ? -6.782 -21.878 -2.528 1.00 75.38 471 TYR A CA 1
ATOM 3563 C C . TYR A 1 471 ? -7.798 -22.834 -3.171 1.00 75.38 471 TYR A C 1
ATOM 3565 O O . TYR A 1 471 ? -8.791 -22.392 -3.747 1.00 75.38 471 TYR A O 1
ATOM 3573 N N . ASN A 1 472 ? -7.600 -24.150 -3.034 1.00 81.81 472 ASN A N 1
ATOM 3574 C CA . ASN A 1 472 ? -8.548 -25.162 -3.502 1.00 81.81 472 ASN A CA 1
ATOM 3575 C C . ASN A 1 472 ? -9.810 -25.297 -2.628 1.00 81.81 472 ASN A C 1
ATOM 3577 O O . ASN A 1 472 ? -10.800 -25.826 -3.124 1.00 81.81 472 ASN A O 1
ATOM 3581 N N . SER A 1 473 ? -9.799 -24.816 -1.378 1.00 71.69 473 SER A N 1
ATOM 3582 C CA . SER A 1 473 ? -10.989 -24.737 -0.508 1.00 71.69 473 SER A CA 1
ATOM 3583 C C . SER A 1 473 ? -11.801 -23.440 -0.635 1.00 71.69 473 SER A C 1
ATOM 3585 O O . SER A 1 473 ? -12.897 -23.371 -0.077 1.00 71.69 473 SER A O 1
ATOM 3587 N N . LEU A 1 474 ? -11.287 -22.445 -1.376 1.00 65.31 474 LEU A N 1
ATOM 3588 C CA . LEU A 1 474 ? -12.080 -21.299 -1.844 1.00 65.31 474 LEU A CA 1
ATOM 3589 C C . LEU A 1 474 ? -13.249 -21.767 -2.720 1.00 65.31 474 LEU A C 1
ATOM 3591 O O . LEU A 1 474 ? -14.339 -21.186 -2.566 1.00 65.31 474 LEU A O 1
#

Organism: NCBI:txid1076179